Protein AF-A0A3M0ZFE9-F1 (afdb_monomer_lite)

pLDDT: mean 81.31, std 12.8, range [30.8, 96.25]

Sequence (411 aa):
MKIRAFVLGLIGVVAICGLSYLNDRVLRGTYLIGNNLPIAVYGFLVIFLLLLNPLLGKLRLSGKELAVILGMVLVSCCIPGSGLMRTFTDVLILPWQYQRTKPAWKGSTPQVQMGDLSSPEKLAEAIRKNSLLKQFSAQLPPDTRAWLQKESGDTRPDQVIRVLNTLIYERVLLKPEILREEQLSSIQKELAGREAEALTEKEAMILGRKALTLLFPGYVKPRMPSIIELVPDYMLVNMIREHDDVLNRFLWGIEESTSKKKEATSKTSGEAGGTEKKAKNATLGLEIVPWKAWLTPLKFWIPLILMLWFLVLALGLIVHRQWSRHEHLPYPIVNFTSMLLPDDETGKPVVYRQRSFWIACGIIFFIHSFNYLNSWFPQYTVKIPLQFDLSPLAAKIPYLVEGGGRWFLNR

Structure (mmCIF, N/CA/C/O backbone):
data_AF-A0A3M0ZFE9-F1
#
_entry.id   AF-A0A3M0ZFE9-F1
#
loop_
_atom_site.group_PDB
_atom_site.id
_atom_site.type_symbol
_atom_site.label_atom_id
_atom_site.label_alt_id
_atom_site.label_comp_id
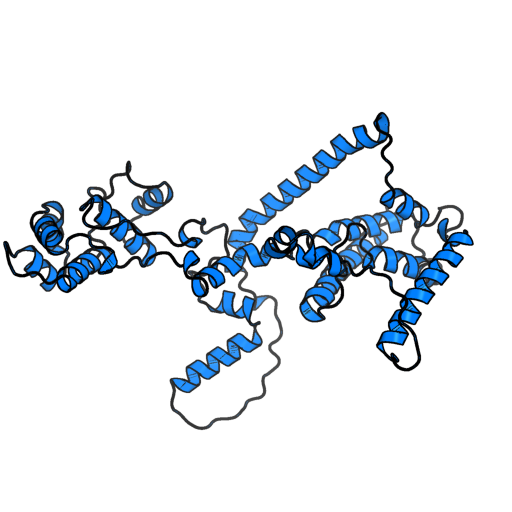_atom_site.label_asym_id
_atom_site.label_entity_id
_atom_site.label_seq_id
_atom_site.pdbx_PDB_ins_code
_atom_site.Cartn_x
_atom_site.Cartn_y
_atom_site.Cartn_z
_atom_site.occupancy
_atom_site.B_iso_or_equiv
_atom_site.auth_seq_id
_atom_site.auth_comp_id
_atom_site.auth_asym_id
_atom_site.auth_atom_id
_atom_site.pdbx_PDB_model_num
ATOM 1 N N . MET A 1 1 ? 19.853 24.332 -21.968 1.00 57.09 1 MET A N 1
ATOM 2 C CA . MET A 1 1 ? 19.072 23.092 -22.204 1.00 57.09 1 MET A CA 1
ATOM 3 C C . MET A 1 1 ? 17.818 23.471 -22.974 1.00 57.09 1 MET A C 1
ATOM 5 O O . MET A 1 1 ? 17.224 24.485 -22.636 1.00 57.09 1 MET A O 1
ATOM 9 N N . LYS A 1 2 ? 17.451 22.758 -24.046 1.00 78.19 2 LYS A N 1
ATOM 10 C CA . LYS A 1 2 ? 16.314 23.175 -24.882 1.00 78.19 2 LYS A CA 1
ATOM 11 C C . LYS A 1 2 ? 14.999 22.714 -24.244 1.00 78.19 2 LYS A C 1
ATOM 13 O O . LYS A 1 2 ? 14.857 21.531 -23.950 1.00 78.19 2 LYS A O 1
ATOM 18 N N . ILE A 1 3 ? 14.037 23.628 -24.095 1.00 89.25 3 ILE A N 1
ATOM 19 C CA . ILE A 1 3 ? 12.681 23.383 -23.555 1.00 89.25 3 ILE A CA 1
ATOM 20 C C . ILE A 1 3 ? 12.021 22.151 -24.199 1.00 89.25 3 ILE A C 1
ATOM 22 O O . ILE A 1 3 ? 11.343 21.384 -23.522 1.00 89.25 3 ILE A O 1
ATOM 26 N N . ARG A 1 4 ? 12.305 21.887 -25.484 1.00 92.25 4 ARG A N 1
ATOM 27 C CA . ARG A 1 4 ? 11.818 20.699 -26.203 1.00 92.25 4 ARG A CA 1
ATOM 28 C C . ARG A 1 4 ? 12.152 19.369 -25.518 1.00 92.25 4 ARG A C 1
ATOM 30 O O . ARG A 1 4 ? 11.296 18.498 -25.472 1.00 92.25 4 ARG A O 1
ATOM 37 N N . ALA A 1 5 ? 13.361 19.209 -24.972 1.00 93.00 5 ALA A N 1
ATOM 38 C CA . ALA A 1 5 ? 13.767 17.960 -24.323 1.00 93.00 5 ALA A CA 1
ATOM 39 C C . ALA A 1 5 ? 12.991 17.739 -23.021 1.00 93.00 5 ALA A C 1
ATOM 41 O O . ALA A 1 5 ? 12.582 16.625 -22.724 1.00 93.00 5 ALA A O 1
ATOM 42 N N . PHE A 1 6 ? 12.726 18.818 -22.285 1.00 94.19 6 PHE A N 1
ATOM 43 C CA . PHE A 1 6 ? 11.910 18.771 -21.079 1.00 94.19 6 PHE A CA 1
ATOM 44 C C . PHE A 1 6 ? 10.450 18.410 -21.391 1.00 94.19 6 PHE A C 1
ATOM 46 O O . PHE A 1 6 ? 9.893 17.518 -20.759 1.00 94.19 6 PHE A O 1
ATOM 53 N N . VAL A 1 7 ? 9.847 19.037 -22.411 1.00 95.31 7 VAL A N 1
ATOM 54 C CA . VAL A 1 7 ? 8.466 18.737 -22.839 1.00 95.31 7 VAL A CA 1
ATOM 55 C C . VAL A 1 7 ? 8.334 17.293 -23.328 1.00 95.31 7 VAL A C 1
ATOM 57 O O . VAL A 1 7 ? 7.429 16.583 -22.899 1.00 95.31 7 VAL A O 1
ATOM 60 N N . LEU A 1 8 ? 9.256 16.827 -24.176 1.00 94.06 8 LEU A N 1
ATOM 61 C CA . LEU A 1 8 ? 9.278 15.432 -24.630 1.00 94.06 8 LEU A CA 1
ATOM 62 C C . LEU A 1 8 ? 9.519 14.457 -23.472 1.00 94.06 8 LEU A C 1
ATOM 64 O O . LEU A 1 8 ? 8.918 13.387 -23.445 1.00 94.06 8 LEU A O 1
ATOM 68 N N . GLY A 1 9 ? 10.343 14.842 -22.496 1.00 94.88 9 GLY A N 1
ATOM 69 C CA . GLY A 1 9 ? 10.531 14.101 -21.253 1.00 94.88 9 GLY A CA 1
ATOM 70 C C . GLY A 1 9 ? 9.230 13.959 -20.466 1.00 94.88 9 GLY A C 1
ATOM 71 O O . GLY A 1 9 ? 8.875 12.846 -20.096 1.00 94.88 9 GLY A O 1
ATOM 72 N N . LEU A 1 10 ? 8.475 15.047 -20.273 1.00 95.75 10 LEU A N 1
ATOM 73 C CA . LEU A 1 10 ? 7.167 15.009 -19.604 1.00 95.75 10 LEU A CA 1
ATOM 74 C C . LEU A 1 10 ? 6.159 14.125 -20.346 1.00 95.75 10 LEU A C 1
ATOM 76 O O . LEU A 1 10 ? 5.466 13.331 -19.713 1.00 95.75 10 LEU A O 1
ATOM 80 N N . ILE A 1 11 ? 6.105 14.216 -21.678 1.00 95.75 11 ILE A N 1
ATOM 81 C CA . ILE A 1 11 ? 5.263 13.332 -22.497 1.00 95.75 11 ILE A CA 1
ATOM 82 C C . ILE A 1 11 ? 5.676 11.872 -22.287 1.00 95.75 11 ILE A C 1
ATOM 84 O O . ILE A 1 11 ? 4.817 11.019 -22.077 1.00 95.75 11 ILE A O 1
ATOM 88 N N . GLY A 1 12 ? 6.982 11.590 -22.280 1.00 94.44 12 GLY A N 1
ATOM 89 C CA . GLY A 1 12 ? 7.525 10.266 -21.989 1.00 94.44 12 GLY A CA 1
ATOM 90 C C . GLY A 1 12 ? 7.119 9.749 -20.608 1.00 94.44 12 GLY A C 1
ATOM 91 O O . GLY A 1 12 ? 6.711 8.598 -20.500 1.00 94.44 12 GLY A O 1
ATOM 92 N N . VAL A 1 13 ? 7.160 10.599 -19.577 1.00 95.06 13 VAL A N 1
ATOM 93 C CA . VAL A 1 13 ? 6.722 10.275 -18.205 1.00 95.06 13 VAL A CA 1
ATOM 94 C C . VAL A 1 13 ? 5.228 9.929 -18.156 1.00 95.06 13 VAL A C 1
ATOM 96 O O . VAL A 1 13 ? 4.835 8.938 -17.543 1.00 95.06 13 VAL A O 1
ATOM 99 N N . VAL A 1 14 ? 4.373 10.711 -18.816 1.00 94.25 14 VAL A N 1
ATOM 100 C CA . VAL A 1 14 ? 2.929 10.418 -18.862 1.00 94.25 14 VAL A CA 1
ATOM 101 C C . VAL A 1 14 ? 2.668 9.119 -19.626 1.00 94.25 14 VAL A C 1
ATOM 103 O O . VAL A 1 14 ? 1.917 8.263 -19.153 1.00 94.25 14 VAL A O 1
ATOM 106 N N . ALA A 1 15 ? 3.321 8.946 -20.778 1.00 93.06 15 ALA A N 1
ATOM 107 C CA . ALA A 1 15 ? 3.178 7.760 -21.610 1.00 93.06 15 ALA A CA 1
ATOM 108 C C . ALA A 1 15 ? 3.626 6.497 -20.871 1.00 93.06 15 ALA A C 1
ATOM 110 O O . ALA A 1 15 ? 2.890 5.516 -20.858 1.00 93.06 15 ALA A O 1
ATOM 111 N N . ILE A 1 16 ? 4.791 6.516 -20.219 1.00 92.06 16 ILE A N 1
ATOM 112 C CA . ILE A 1 16 ? 5.331 5.340 -19.536 1.00 92.06 16 ILE A CA 1
ATOM 113 C C . ILE A 1 16 ? 4.463 4.951 -18.331 1.00 92.06 16 ILE A C 1
ATOM 115 O O . ILE A 1 16 ? 4.140 3.779 -18.174 1.00 92.06 16 ILE A O 1
ATOM 119 N N . CYS A 1 17 ? 3.971 5.920 -17.550 1.00 90.62 17 CYS A N 1
ATOM 120 C CA . CYS A 1 17 ? 3.041 5.654 -16.450 1.00 90.62 17 CYS A CA 1
ATOM 121 C C . CYS A 1 17 ? 1.714 5.054 -16.942 1.00 90.62 17 CYS A C 1
ATOM 123 O O . CYS A 1 17 ? 1.248 4.054 -16.392 1.00 90.62 17 CYS A O 1
ATOM 125 N N . GLY A 1 18 ? 1.119 5.639 -17.986 1.00 90.00 18 GLY A N 1
ATOM 126 C CA . GLY A 1 18 ? -0.154 5.174 -18.542 1.00 90.00 18 GLY A CA 1
ATOM 127 C C . GLY A 1 18 ? -0.046 3.809 -19.223 1.00 90.00 18 GLY A C 1
ATOM 128 O O . GLY A 1 18 ? -0.840 2.912 -18.939 1.00 90.00 18 GLY A O 1
ATOM 129 N N . LEU A 1 19 ? 0.960 3.625 -20.083 1.00 90.50 19 LEU A N 1
ATOM 130 C CA . LEU A 1 19 ? 1.190 2.373 -20.806 1.00 90.50 19 LEU A CA 1
ATOM 131 C C . LEU A 1 19 ? 1.565 1.234 -19.861 1.00 90.50 19 LEU A C 1
ATOM 133 O O . LEU A 1 19 ? 1.082 0.122 -20.054 1.00 90.50 19 LEU A O 1
ATOM 137 N N . SER A 1 20 ? 2.369 1.491 -18.826 1.00 88.75 20 SER A N 1
ATOM 138 C CA . SER A 1 20 ? 2.671 0.473 -17.816 1.00 88.75 20 SER A CA 1
ATOM 139 C C . SER A 1 20 ? 1.443 0.062 -17.031 1.00 88.75 20 SER A C 1
ATOM 141 O O . SER A 1 20 ? 1.212 -1.133 -16.876 1.00 88.75 20 SER A O 1
ATOM 143 N N . TYR A 1 21 ? 0.611 1.010 -16.595 1.00 86.50 21 TYR A N 1
ATOM 144 C CA . TYR A 1 21 ? -0.641 0.656 -15.933 1.00 86.50 21 TYR A CA 1
ATOM 145 C C . TYR A 1 21 ? -1.542 -0.182 -16.852 1.00 86.50 21 TYR A C 1
ATOM 147 O O . TYR A 1 21 ? -2.020 -1.243 -16.448 1.00 86.50 21 TYR A O 1
ATOM 155 N N . LEU A 1 22 ? -1.731 0.258 -18.100 1.00 86.12 22 LEU A N 1
ATOM 156 C CA . LEU A 1 22 ? -2.546 -0.457 -19.079 1.00 86.12 22 LEU A CA 1
ATOM 157 C C . LEU A 1 22 ? -2.006 -1.873 -19.326 1.00 86.12 22 LEU A C 1
ATOM 159 O O . LEU A 1 22 ? -2.755 -2.842 -19.236 1.00 86.12 22 LEU A O 1
ATOM 163 N N . ASN A 1 23 ? -0.710 -2.016 -19.591 1.00 86.88 23 ASN A N 1
ATOM 164 C CA . ASN A 1 23 ? -0.102 -3.312 -19.860 1.00 86.88 23 ASN A CA 1
ATOM 165 C C . ASN A 1 23 ? -0.173 -4.249 -18.649 1.00 86.88 23 ASN A C 1
ATOM 167 O O . ASN A 1 23 ? -0.609 -5.392 -18.773 1.00 86.88 23 ASN A O 1
ATOM 171 N N . ASP A 1 24 ? 0.233 -3.766 -17.478 1.00 84.12 24 ASP A N 1
ATOM 172 C CA . ASP A 1 24 ? 0.453 -4.620 -16.315 1.00 84.12 24 ASP A CA 1
ATOM 173 C C . ASP A 1 24 ? -0.861 -4.945 -15.591 1.00 84.12 24 ASP A C 1
ATOM 175 O O . ASP A 1 24 ? -1.022 -6.043 -15.053 1.00 84.12 24 ASP A O 1
ATOM 179 N N . ARG A 1 25 ? -1.810 -3.997 -15.552 1.00 80.38 25 ARG A N 1
ATOM 180 C CA . ARG A 1 25 ? -3.069 -4.145 -14.800 1.00 80.38 25 ARG A CA 1
ATOM 181 C C . ARG A 1 25 ? -4.257 -4.526 -15.675 1.00 80.38 25 ARG A C 1
ATOM 183 O O . ARG A 1 25 ? -5.091 -5.302 -15.212 1.00 80.38 25 ARG A O 1
ATOM 190 N N . VAL A 1 26 ? -4.330 -4.022 -16.908 1.00 80.56 26 VAL A N 1
ATOM 191 C CA . VAL A 1 26 ? -5.471 -4.279 -17.806 1.00 80.56 26 VAL A CA 1
ATOM 192 C C . VAL A 1 26 ? -5.174 -5.448 -18.740 1.00 80.56 26 VAL A C 1
ATOM 194 O O . VAL A 1 26 ? -5.887 -6.446 -18.707 1.00 80.56 26 VAL A O 1
ATOM 197 N N . LEU A 1 27 ? -4.098 -5.363 -19.526 1.00 80.62 27 LEU A N 1
ATOM 198 C CA . LEU A 1 27 ? -3.734 -6.403 -20.496 1.00 80.62 27 LEU A CA 1
ATOM 199 C C . LEU A 1 27 ? -3.089 -7.631 -19.839 1.00 80.62 27 LEU A C 1
ATOM 201 O O . LEU A 1 27 ? -3.046 -8.694 -20.452 1.00 80.62 27 LEU A O 1
ATOM 205 N N . ARG A 1 28 ? -2.597 -7.490 -18.598 1.00 78.31 28 ARG A N 1
ATOM 206 C CA . ARG A 1 28 ? -1.852 -8.521 -17.851 1.00 78.31 28 ARG A CA 1
ATOM 207 C C . ARG A 1 28 ? -0.686 -9.096 -18.666 1.00 78.31 28 ARG A C 1
ATOM 209 O O . ARG A 1 28 ? -0.399 -10.292 -18.608 1.00 78.31 28 ARG A O 1
ATOM 216 N N . GLY A 1 29 ? -0.037 -8.228 -19.440 1.00 74.19 29 GLY A N 1
ATOM 217 C CA . GLY A 1 29 ? 1.140 -8.561 -20.228 1.00 74.19 29 GLY A CA 1
ATOM 218 C C . GLY A 1 29 ? 2.382 -8.753 -19.358 1.00 74.19 29 GLY A C 1
ATOM 219 O O . GLY A 1 29 ? 2.355 -8.633 -18.132 1.00 74.19 29 GLY A O 1
ATOM 220 N N . THR A 1 30 ? 3.515 -9.030 -20.001 1.00 77.75 30 THR A N 1
ATOM 221 C CA . THR A 1 30 ? 4.811 -9.008 -19.313 1.00 77.75 30 THR A CA 1
ATOM 222 C C . THR A 1 30 ? 5.088 -7.603 -18.786 1.00 77.75 30 THR A C 1
ATOM 224 O O . THR A 1 30 ? 4.930 -6.644 -19.536 1.00 77.75 30 THR A O 1
ATOM 227 N N . TYR A 1 31 ? 5.525 -7.489 -17.526 1.00 79.06 31 TYR A N 1
ATOM 228 C CA . TYR A 1 31 ? 5.830 -6.204 -16.890 1.00 79.06 31 TYR A CA 1
ATOM 229 C C . TYR A 1 31 ? 6.740 -5.341 -17.772 1.00 79.06 31 TYR A C 1
ATOM 231 O O . TYR A 1 31 ? 7.901 -5.693 -17.997 1.00 79.06 31 TYR A O 1
ATOM 239 N N . LEU A 1 32 ? 6.227 -4.195 -18.237 1.00 80.69 32 LEU A N 1
ATOM 240 C CA . LEU A 1 32 ? 7.021 -3.248 -19.040 1.00 80.69 32 LEU A CA 1
ATOM 241 C C . LEU A 1 32 ? 8.163 -2.651 -18.214 1.00 80.69 32 LEU A C 1
ATOM 243 O O . LEU A 1 32 ? 9.253 -2.373 -18.723 1.00 80.69 32 LEU A O 1
ATOM 247 N N . ILE A 1 33 ? 7.889 -2.466 -16.923 1.00 81.06 33 ILE A N 1
ATOM 248 C CA . ILE A 1 33 ? 8.796 -1.895 -15.941 1.00 81.06 33 ILE A CA 1
ATOM 249 C C . ILE A 1 33 ? 8.752 -2.782 -14.702 1.00 81.06 33 ILE A C 1
ATOM 251 O O . ILE A 1 33 ? 7.741 -2.879 -14.012 1.00 81.06 33 ILE A O 1
ATOM 255 N N . GLY A 1 34 ? 9.864 -3.450 -14.419 1.00 68.50 34 GLY A N 1
ATOM 256 C CA . GLY A 1 34 ? 9.952 -4.373 -13.284 1.00 68.50 34 GLY A CA 1
ATOM 257 C C . GLY A 1 34 ? 11.344 -4.934 -13.011 1.00 68.50 34 GLY A C 1
ATOM 258 O O . GLY A 1 34 ? 11.511 -5.669 -12.044 1.00 68.50 34 GLY A O 1
ATOM 259 N N . ASN A 1 35 ? 12.331 -4.562 -13.831 1.00 74.00 35 ASN A N 1
ATOM 260 C CA . ASN A 1 35 ? 13.715 -5.013 -13.746 1.00 74.00 35 ASN A CA 1
ATOM 261 C C . ASN A 1 35 ? 14.642 -3.798 -13.579 1.00 74.00 35 ASN A C 1
ATOM 263 O O . ASN A 1 35 ? 14.256 -2.674 -13.897 1.00 74.00 35 ASN A O 1
ATOM 267 N N . ASN A 1 36 ? 15.887 -4.034 -13.153 1.00 75.38 36 ASN A N 1
ATOM 268 C CA . ASN A 1 36 ? 16.894 -2.980 -12.943 1.00 75.38 36 ASN A CA 1
ATOM 269 C C . ASN A 1 36 ? 17.247 -2.195 -14.220 1.00 75.38 36 ASN A C 1
ATOM 271 O O . ASN A 1 36 ? 17.705 -1.060 -14.141 1.00 75.38 36 ASN A O 1
ATOM 275 N N . LEU A 1 37 ? 17.022 -2.795 -15.393 1.00 83.19 37 LEU A N 1
ATOM 276 C CA . LEU A 1 37 ? 17.121 -2.144 -16.694 1.00 83.19 37 LEU A CA 1
ATOM 277 C C . LEU A 1 37 ? 15.738 -2.211 -17.358 1.00 83.19 37 LEU A C 1
ATOM 279 O O . LEU A 1 37 ? 15.366 -3.280 -17.850 1.00 83.19 37 LEU A O 1
ATOM 283 N N . PRO A 1 38 ? 14.936 -1.126 -17.328 1.00 85.06 38 PRO A N 1
ATOM 284 C CA . PRO A 1 38 ? 13.590 -1.127 -17.892 1.00 85.06 38 PRO A CA 1
ATOM 285 C C . PRO A 1 38 ? 13.624 -1.416 -19.396 1.00 85.06 38 PRO A C 1
ATOM 287 O O . PRO A 1 38 ? 13.971 -0.556 -20.208 1.00 85.06 38 PRO A O 1
ATOM 290 N N . ILE A 1 39 ? 13.268 -2.647 -19.768 1.00 82.62 39 ILE A N 1
ATOM 291 C CA . ILE A 1 39 ? 13.389 -3.154 -21.141 1.00 82.62 39 ILE A CA 1
ATOM 292 C C . ILE A 1 39 ? 12.538 -2.317 -22.095 1.00 82.62 39 ILE A C 1
ATOM 294 O O . ILE A 1 39 ? 12.993 -2.007 -23.190 1.00 82.62 39 ILE A O 1
ATOM 298 N N . ALA A 1 40 ? 11.346 -1.887 -21.668 1.00 86.25 40 ALA A N 1
ATOM 299 C CA . ALA A 1 40 ? 10.493 -1.028 -22.480 1.00 86.25 40 ALA A CA 1
ATOM 300 C C . ALA A 1 40 ? 11.177 0.304 -22.828 1.00 86.25 40 ALA A C 1
ATOM 302 O O . ALA A 1 40 ? 11.113 0.741 -23.971 1.00 86.25 40 ALA A O 1
ATOM 303 N N . VAL A 1 41 ? 11.887 0.920 -21.877 1.00 90.56 41 VAL A N 1
ATOM 304 C CA . VAL A 1 41 ? 12.553 2.216 -22.079 1.00 90.56 41 VAL A CA 1
ATOM 305 C C . VAL A 1 41 ? 13.779 2.064 -22.973 1.00 90.56 41 VAL A C 1
ATOM 307 O O . VAL A 1 41 ? 13.904 2.767 -23.973 1.00 90.56 41 VAL A O 1
ATOM 310 N N . TYR A 1 42 ? 14.673 1.127 -22.648 1.00 89.62 42 TYR A N 1
ATOM 311 C CA . TYR A 1 42 ? 15.907 0.922 -23.412 1.00 89.62 42 TYR A CA 1
ATOM 312 C C . TYR A 1 42 ? 15.651 0.289 -24.784 1.00 89.62 42 TYR A C 1
ATOM 314 O O . TYR A 1 42 ? 16.255 0.702 -25.772 1.00 89.62 42 TYR A O 1
ATOM 322 N N . GLY A 1 43 ? 14.730 -0.671 -24.871 1.00 88.44 43 GLY A N 1
ATOM 323 C CA . GLY A 1 43 ? 14.303 -1.272 -26.133 1.00 88.44 43 GLY A CA 1
ATOM 324 C C . GLY A 1 43 ? 13.640 -0.247 -27.050 1.00 88.44 43 GLY A C 1
ATOM 325 O O . GLY A 1 43 ? 14.003 -0.152 -28.223 1.00 88.44 43 GLY A O 1
ATOM 326 N N . PHE A 1 44 ? 12.747 0.593 -26.509 1.00 90.00 44 PHE A N 1
ATOM 327 C CA . PHE A 1 44 ? 12.180 1.705 -27.270 1.00 90.00 44 PHE A CA 1
ATOM 328 C C . PHE A 1 44 ? 13.254 2.703 -27.699 1.00 90.00 44 PHE A C 1
ATOM 330 O O . PHE A 1 44 ? 13.248 3.112 -28.853 1.00 90.00 44 PHE A O 1
ATOM 337 N N . LEU A 1 45 ? 14.202 3.061 -26.825 1.00 91.19 45 LEU A N 1
ATOM 338 C CA . LEU A 1 45 ? 15.304 3.960 -27.175 1.00 91.19 45 LEU A CA 1
ATOM 339 C C . LEU A 1 45 ? 16.120 3.415 -28.355 1.00 91.19 45 LEU A C 1
ATOM 341 O O . LEU A 1 45 ? 16.441 4.173 -29.267 1.00 91.19 45 LEU A O 1
ATOM 345 N N . VAL A 1 46 ? 16.411 2.110 -28.369 1.00 89.12 46 VAL A N 1
ATOM 346 C CA . VAL A 1 46 ? 17.129 1.464 -29.476 1.00 89.12 46 VAL A CA 1
ATOM 347 C C . VAL A 1 46 ? 16.346 1.582 -30.786 1.00 89.12 46 VAL A C 1
ATOM 349 O O . VAL A 1 46 ? 16.872 2.050 -31.795 1.00 89.12 46 VAL A O 1
ATOM 352 N N . ILE A 1 47 ? 15.066 1.212 -30.775 1.00 88.75 47 ILE A N 1
ATOM 353 C CA . ILE A 1 47 ? 14.210 1.279 -31.969 1.00 88.75 47 ILE A CA 1
ATOM 354 C C . ILE A 1 47 ? 14.033 2.734 -32.428 1.00 88.75 47 ILE A C 1
ATOM 356 O O . ILE A 1 47 ? 14.128 3.032 -33.619 1.00 88.75 47 ILE A O 1
ATOM 360 N N . PHE A 1 48 ? 13.834 3.656 -31.486 1.00 90.69 48 PHE A N 1
ATOM 361 C CA . PHE A 1 48 ? 13.707 5.084 -31.744 1.00 90.69 48 PHE A CA 1
ATOM 362 C C . PHE A 1 48 ? 14.965 5.633 -32.415 1.00 90.69 48 PHE A C 1
ATOM 364 O O . PHE A 1 48 ? 14.863 6.331 -33.418 1.00 90.69 48 PHE A O 1
ATOM 371 N N . LEU A 1 49 ? 16.153 5.304 -31.912 1.00 89.75 49 LEU A N 1
ATOM 372 C CA . LEU A 1 49 ? 17.413 5.781 -32.477 1.00 89.75 49 LEU A CA 1
ATOM 373 C C . LEU A 1 49 ? 17.728 5.186 -33.851 1.00 89.75 49 LEU A C 1
ATOM 375 O O . LEU A 1 49 ? 18.349 5.867 -34.667 1.00 89.75 49 LEU A O 1
ATOM 379 N N . LEU A 1 50 ? 17.307 3.947 -34.112 1.00 86.12 50 LEU A N 1
ATOM 380 C CA . LEU A 1 50 ? 17.497 3.288 -35.405 1.00 86.12 50 LEU A CA 1
ATOM 381 C C . LEU A 1 50 ? 16.535 3.789 -36.476 1.00 86.12 50 LEU A C 1
ATOM 383 O O . LEU A 1 50 ? 16.952 4.024 -37.608 1.00 86.12 50 LEU A O 1
ATOM 387 N N . LEU A 1 51 ? 15.257 3.923 -36.126 1.00 88.12 51 LEU A N 1
ATOM 388 C CA . LEU A 1 51 ? 14.192 4.151 -37.097 1.00 88.12 51 LEU A CA 1
ATOM 389 C C . LEU A 1 51 ? 13.697 5.593 -37.056 1.00 88.12 51 LEU A C 1
ATOM 391 O O . LEU A 1 51 ? 13.648 6.255 -38.083 1.00 88.12 51 LEU A O 1
ATOM 395 N N . LEU A 1 52 ? 13.359 6.112 -35.877 1.00 89.38 52 LEU A N 1
ATOM 396 C CA . LEU A 1 52 ? 12.611 7.366 -35.750 1.00 89.38 52 LEU A CA 1
ATOM 397 C C . LEU A 1 52 ? 13.515 8.604 -35.749 1.00 89.38 52 LEU A C 1
ATOM 399 O O . LEU A 1 52 ? 13.260 9.551 -36.489 1.00 89.38 52 LEU A O 1
ATOM 403 N N . ASN A 1 53 ? 14.601 8.604 -34.974 1.00 89.75 53 ASN A N 1
ATOM 404 C CA . ASN A 1 53 ? 15.499 9.753 -34.865 1.00 89.75 53 ASN A CA 1
ATOM 405 C C . ASN A 1 53 ? 16.113 10.147 -36.225 1.00 89.75 53 ASN A C 1
ATOM 407 O O . ASN A 1 53 ? 16.099 11.333 -36.557 1.00 89.75 53 ASN A O 1
ATOM 411 N N . PRO A 1 54 ? 16.576 9.213 -37.083 1.00 85.50 54 PRO A N 1
ATOM 412 C CA . PRO A 1 54 ? 17.072 9.566 -38.410 1.00 85.50 54 PRO A CA 1
ATOM 413 C C . PRO A 1 54 ? 16.001 10.213 -39.298 1.00 85.50 54 PRO A C 1
ATOM 415 O O . PRO A 1 54 ? 16.329 11.163 -40.017 1.00 85.50 54 PRO A O 1
ATOM 418 N N . LEU A 1 55 ? 14.744 9.763 -39.208 1.00 87.88 55 LEU A N 1
ATOM 419 C CA . LEU A 1 55 ? 13.613 10.281 -39.989 1.00 87.88 55 LEU A CA 1
ATOM 420 C C . LEU A 1 55 ? 13.188 11.697 -39.573 1.00 87.88 55 LEU A C 1
ATOM 422 O O . LEU A 1 55 ? 12.642 12.433 -40.390 1.00 87.88 55 LEU A O 1
ATOM 426 N N . LEU A 1 56 ? 13.499 12.127 -38.346 1.00 85.94 56 LEU A N 1
ATOM 427 C CA . LEU A 1 56 ? 13.157 13.468 -37.848 1.00 85.94 56 LEU A CA 1
ATOM 428 C C . LEU A 1 56 ? 13.937 14.612 -38.526 1.00 85.94 56 LEU A C 1
ATOM 430 O O . LEU A 1 56 ? 13.609 15.782 -38.317 1.00 85.94 56 LEU A O 1
ATOM 434 N N . GLY A 1 57 ? 14.968 14.319 -39.327 1.00 83.88 57 GLY A N 1
ATOM 435 C CA . GLY A 1 57 ? 15.714 15.328 -40.089 1.00 83.88 57 GLY A CA 1
ATOM 436 C C . GLY A 1 57 ? 16.223 16.486 -39.216 1.00 83.88 57 GLY A C 1
ATOM 437 O O . GLY A 1 57 ? 17.059 16.291 -38.337 1.00 83.88 57 GLY A O 1
ATOM 438 N N . LYS A 1 58 ? 15.704 17.705 -39.431 1.00 81.62 58 LYS A N 1
ATOM 439 C CA . LYS A 1 58 ? 16.078 18.915 -38.663 1.00 81.62 58 LYS A CA 1
ATOM 440 C C . LYS A 1 58 ? 15.614 18.890 -37.195 1.00 81.62 58 LYS A C 1
ATOM 442 O O . LYS A 1 58 ? 16.141 19.642 -36.376 1.00 81.62 58 LYS A O 1
ATOM 447 N N . LEU A 1 59 ? 14.650 18.035 -36.850 1.00 86.25 59 LEU A N 1
ATOM 448 C CA . LEU A 1 59 ? 14.129 17.856 -35.489 1.00 86.25 59 LEU A CA 1
ATOM 449 C C . LEU A 1 59 ? 14.844 16.744 -34.708 1.00 86.25 59 LEU A C 1
ATOM 451 O O . LEU A 1 59 ? 14.414 16.411 -33.605 1.00 86.25 59 LEU A O 1
ATOM 455 N N . ARG A 1 60 ? 15.937 16.191 -35.253 1.00 87.81 60 ARG A N 1
ATOM 456 C CA . ARG A 1 60 ? 16.776 15.191 -34.582 1.00 87.81 60 ARG A CA 1
ATOM 457 C C . ARG A 1 60 ? 17.124 15.605 -33.155 1.00 87.81 60 ARG A C 1
ATOM 459 O O . ARG A 1 60 ? 17.531 16.746 -32.894 1.00 87.81 60 ARG A O 1
ATOM 466 N N . LEU A 1 61 ? 16.978 14.643 -32.251 1.00 88.94 61 LEU A N 1
ATOM 467 C CA . LEU A 1 61 ? 17.353 14.796 -30.856 1.00 88.94 61 LEU A CA 1
ATOM 468 C C . LEU A 1 61 ? 18.840 14.491 -30.702 1.00 88.94 61 LEU A C 1
ATOM 470 O O . LEU A 1 61 ? 19.327 13.468 -31.196 1.00 88.94 61 LEU A O 1
ATOM 474 N N . SER A 1 62 ? 19.552 15.389 -30.023 1.00 89.31 62 SER A N 1
ATOM 475 C CA . SER A 1 62 ? 20.962 15.171 -29.694 1.00 89.31 62 SER A CA 1
ATOM 476 C C . SER A 1 62 ? 21.118 14.212 -28.513 1.00 89.31 62 SER A C 1
ATOM 478 O O . SER A 1 62 ? 20.182 14.018 -27.730 1.00 89.31 62 SER A O 1
ATOM 480 N N . GLY A 1 63 ? 22.322 13.660 -28.326 1.00 89.06 63 GLY A N 1
ATOM 481 C CA . GLY A 1 63 ? 22.630 12.813 -27.169 1.00 89.06 63 GLY A CA 1
ATOM 482 C C . GLY A 1 63 ? 22.331 13.497 -25.833 1.00 89.06 63 GLY A C 1
ATOM 483 O O . GLY A 1 63 ? 21.746 12.885 -24.946 1.00 89.06 63 GLY A O 1
ATOM 484 N N . LYS A 1 64 ? 22.609 14.802 -25.718 1.00 89.56 64 LYS A N 1
ATOM 485 C CA . LYS A 1 64 ? 22.301 15.598 -24.514 1.00 89.56 64 LYS A CA 1
ATOM 486 C C . LYS A 1 64 ? 20.798 15.707 -24.248 1.00 89.56 64 LYS A C 1
ATOM 488 O O . LYS A 1 64 ? 20.375 15.685 -23.098 1.00 89.56 64 LYS A O 1
ATOM 493 N N . GLU A 1 65 ? 19.984 15.835 -25.291 1.00 91.75 65 GLU A N 1
ATOM 494 C CA . GLU A 1 65 ? 18.525 15.931 -25.147 1.00 91.75 65 GLU A CA 1
ATOM 495 C C . GLU A 1 65 ? 17.910 14.590 -24.785 1.00 91.75 65 GLU A C 1
ATOM 497 O O . GLU A 1 65 ? 17.062 14.520 -23.898 1.00 91.75 65 GLU A O 1
ATOM 502 N N . LEU A 1 66 ? 18.393 13.526 -25.422 1.00 92.88 66 LEU A N 1
ATOM 503 C CA . LEU A 1 66 ? 18.004 12.161 -25.105 1.00 92.88 66 LEU A CA 1
ATOM 504 C C . LEU A 1 66 ? 18.416 11.768 -23.689 1.00 92.88 66 LEU A C 1
ATOM 506 O O . LEU A 1 66 ? 17.627 11.123 -23.014 1.00 92.88 66 LEU A O 1
ATOM 510 N N . ALA A 1 67 ? 19.582 12.201 -23.205 1.00 91.75 67 ALA A N 1
ATOM 511 C CA . ALA A 1 67 ? 20.002 11.968 -21.824 1.00 91.75 67 ALA A CA 1
ATOM 512 C C . ALA A 1 67 ? 19.030 12.597 -20.812 1.00 91.75 67 ALA A C 1
ATOM 514 O O . ALA A 1 67 ? 18.691 11.967 -19.813 1.00 91.75 67 ALA A O 1
ATOM 515 N N . VAL A 1 68 ? 18.538 13.812 -21.087 1.00 93.12 68 VAL A N 1
ATOM 516 C CA . VAL A 1 68 ? 17.541 14.486 -20.237 1.00 93.12 68 VAL A CA 1
ATOM 517 C C . VAL A 1 68 ? 16.205 13.746 -20.271 1.00 93.12 68 VAL A C 1
ATOM 519 O O . VAL A 1 68 ? 15.659 13.434 -19.215 1.00 93.12 68 VAL A O 1
ATOM 522 N N . ILE A 1 69 ? 15.703 13.429 -21.470 1.00 94.56 69 ILE A N 1
ATOM 523 C CA . ILE A 1 69 ? 14.445 12.686 -21.653 1.00 94.56 69 ILE A CA 1
ATOM 524 C C . ILE A 1 69 ? 14.526 11.335 -20.935 1.00 94.56 69 ILE A C 1
ATOM 526 O O . ILE A 1 69 ? 13.643 10.990 -20.152 1.00 94.56 69 ILE A O 1
ATOM 530 N N . LEU A 1 70 ? 15.610 10.593 -21.166 1.00 93.00 70 LEU A N 1
ATOM 531 C CA . LEU A 1 70 ? 15.846 9.287 -20.570 1.00 93.00 70 LEU A CA 1
ATOM 532 C C . LEU A 1 70 ? 15.946 9.384 -19.047 1.00 93.00 70 LEU A C 1
ATOM 534 O O . LEU A 1 70 ? 15.315 8.589 -18.362 1.00 93.00 70 LEU A O 1
ATOM 538 N N . GLY A 1 71 ? 16.667 10.371 -18.510 1.00 91.88 71 GLY A N 1
ATOM 539 C CA . GLY A 1 71 ? 16.753 10.600 -17.067 1.00 91.88 71 GLY A CA 1
ATOM 540 C C . GLY A 1 71 ? 15.378 10.820 -16.430 1.00 91.88 71 GLY A C 1
ATOM 541 O O . GLY A 1 71 ? 15.057 10.180 -15.431 1.00 91.88 71 GLY A O 1
ATOM 542 N N . MET A 1 72 ? 14.531 11.653 -17.044 1.00 94.19 72 MET A N 1
ATOM 543 C CA . MET A 1 72 ? 13.161 11.893 -16.567 1.00 94.19 72 MET A CA 1
ATOM 544 C C . MET A 1 72 ? 12.308 10.616 -16.598 1.00 94.19 72 MET A C 1
ATOM 546 O O . MET A 1 72 ? 11.646 10.284 -15.612 1.00 94.19 72 MET A O 1
ATOM 550 N N . VAL A 1 73 ? 12.353 9.870 -17.705 1.00 93.25 73 VAL A N 1
ATOM 551 C CA . VAL A 1 73 ? 11.585 8.626 -17.870 1.00 93.25 73 VAL A CA 1
ATOM 552 C C . VAL A 1 73 ? 12.061 7.544 -16.897 1.00 93.25 73 VAL A C 1
ATOM 554 O O . VAL A 1 73 ? 11.232 6.901 -16.252 1.00 93.25 73 VAL A O 1
ATOM 557 N N . LEU A 1 74 ? 13.372 7.366 -16.725 1.00 90.56 74 LEU A N 1
ATOM 558 C CA . LEU A 1 74 ? 13.935 6.378 -15.801 1.00 90.56 74 LEU A CA 1
ATOM 559 C C . LEU A 1 74 ? 13.547 6.665 -14.350 1.00 90.56 74 LEU A C 1
ATOM 561 O O . LEU A 1 74 ? 13.176 5.736 -13.637 1.00 90.56 74 LEU A O 1
ATOM 565 N N . VAL A 1 75 ? 13.553 7.933 -13.925 1.00 88.56 75 VAL A N 1
ATOM 566 C CA . VAL A 1 75 ? 13.055 8.305 -12.590 1.00 88.56 75 VAL A CA 1
ATOM 567 C C . VAL A 1 75 ? 11.573 7.953 -12.453 1.00 88.56 75 VAL A C 1
ATOM 569 O O . VAL A 1 75 ? 11.176 7.380 -11.445 1.00 88.56 75 VAL A O 1
ATOM 572 N N . 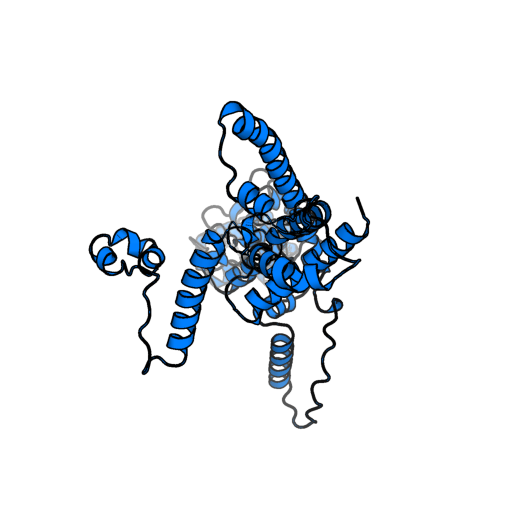SER A 1 76 ? 10.750 8.203 -13.476 1.00 89.62 76 SER A N 1
ATOM 573 C CA . SER A 1 76 ? 9.316 7.879 -13.410 1.00 89.62 76 SER A CA 1
ATOM 574 C C . SER A 1 76 ? 8.997 6.380 -13.391 1.00 89.62 76 SER A C 1
ATOM 576 O O . SER A 1 76 ? 7.927 5.998 -12.925 1.00 89.62 76 SER A O 1
ATOM 578 N N . CYS A 1 77 ? 9.920 5.513 -13.824 1.00 88.06 77 CYS A N 1
ATOM 579 C CA . CYS A 1 77 ? 9.721 4.061 -13.851 1.00 88.06 77 CYS A CA 1
ATOM 580 C C . CYS A 1 77 ? 9.445 3.458 -12.460 1.00 88.06 77 CYS A C 1
ATOM 582 O O . CYS A 1 77 ? 8.790 2.420 -12.359 1.00 88.06 77 CYS A O 1
ATOM 584 N N . CYS A 1 78 ? 9.895 4.094 -11.373 1.00 83.62 78 CYS A N 1
ATOM 585 C CA . CYS A 1 78 ? 9.599 3.607 -10.024 1.00 83.62 78 CYS A CA 1
ATOM 586 C C . CYS A 1 78 ? 8.123 3.794 -9.629 1.00 83.62 78 CYS A C 1
ATOM 588 O O . CYS A 1 78 ? 7.640 3.084 -8.750 1.00 83.62 78 CYS A O 1
ATOM 590 N N . ILE A 1 79 ? 7.394 4.702 -10.287 1.00 87.06 79 ILE A N 1
ATOM 591 C CA . ILE A 1 79 ? 6.039 5.100 -9.897 1.00 87.06 79 ILE A CA 1
ATOM 592 C C . ILE A 1 79 ? 4.992 4.030 -10.257 1.00 87.06 79 ILE A C 1
ATOM 594 O O . ILE A 1 79 ? 4.348 3.526 -9.336 1.00 87.06 79 ILE A O 1
ATOM 598 N N . PRO A 1 80 ? 4.789 3.643 -11.536 1.00 84.75 80 PRO A N 1
ATOM 599 C CA . PRO A 1 80 ? 3.679 2.763 -11.918 1.00 84.75 80 PRO A CA 1
ATOM 600 C C . PRO A 1 80 ? 3.889 1.298 -11.501 1.00 84.75 80 PRO A C 1
ATOM 602 O O . PRO A 1 80 ? 2.924 0.542 -11.397 1.00 84.75 80 PRO A O 1
ATOM 605 N N . GLY A 1 81 ? 5.142 0.892 -11.274 1.00 78.31 81 GLY A N 1
ATOM 606 C CA . GLY A 1 81 ? 5.527 -0.495 -11.028 1.00 78.31 81 GLY A CA 1
ATOM 607 C C . GLY A 1 81 ? 5.850 -0.804 -9.565 1.00 78.31 81 GLY A C 1
ATOM 608 O O . GLY A 1 81 ? 5.264 -0.259 -8.627 1.00 78.31 81 GLY A O 1
ATOM 609 N N . SER A 1 82 ? 6.815 -1.709 -9.373 1.00 71.62 82 SER A N 1
ATOM 610 C CA . SER A 1 82 ? 7.227 -2.237 -8.061 1.00 71.62 82 SER A CA 1
ATOM 611 C C . SER A 1 82 ? 7.739 -1.190 -7.065 1.00 71.62 82 SER A C 1
ATOM 613 O O . SER A 1 82 ? 7.863 -1.513 -5.890 1.00 71.62 82 SER A O 1
ATOM 615 N N . GLY A 1 83 ? 8.056 0.031 -7.507 1.00 70.56 83 GLY A N 1
ATOM 616 C CA . GLY A 1 83 ? 8.581 1.077 -6.629 1.00 70.56 83 GLY A CA 1
ATOM 617 C C . GLY A 1 83 ? 7.516 1.826 -5.828 1.00 70.56 83 GLY A C 1
ATOM 618 O O . GLY A 1 83 ? 7.855 2.393 -4.792 1.00 70.56 83 GLY A O 1
ATOM 619 N N . LEU A 1 84 ? 6.248 1.828 -6.265 1.00 83.88 84 LEU A N 1
ATOM 620 C CA . LEU A 1 84 ? 5.179 2.514 -5.536 1.00 83.88 84 LEU A CA 1
ATOM 621 C C . LEU A 1 84 ? 3.788 1.921 -5.802 1.00 83.88 84 LEU A C 1
ATOM 623 O O . LEU A 1 84 ? 3.224 1.257 -4.933 1.00 83.88 84 LEU A O 1
ATOM 627 N N . MET A 1 85 ? 3.222 2.122 -6.996 1.00 84.31 85 MET A N 1
ATOM 628 C CA . MET A 1 85 ? 1.812 1.798 -7.279 1.00 84.31 85 MET A CA 1
ATOM 629 C C . MET A 1 85 ? 1.500 0.297 -7.277 1.00 84.31 85 MET A C 1
ATOM 631 O O . MET A 1 85 ? 0.332 -0.091 -7.243 1.00 84.31 85 MET A O 1
ATOM 635 N N . ARG A 1 86 ? 2.513 -0.579 -7.294 1.00 80.62 86 ARG A N 1
ATOM 636 C CA . ARG A 1 86 ? 2.280 -2.023 -7.181 1.00 80.62 86 ARG A CA 1
ATOM 637 C C . ARG A 1 86 ? 1.708 -2.434 -5.828 1.00 80.62 86 ARG A C 1
ATOM 639 O O . ARG A 1 86 ? 0.907 -3.360 -5.794 1.00 80.62 86 ARG A O 1
ATOM 646 N N . THR A 1 87 ? 2.151 -1.785 -4.755 1.00 85.44 87 THR A N 1
ATOM 647 C CA . THR A 1 87 ? 1.864 -2.183 -3.369 1.00 85.44 87 THR A CA 1
ATOM 648 C C . THR A 1 87 ? 1.177 -1.083 -2.576 1.00 85.44 87 THR A C 1
ATOM 650 O O . THR A 1 87 ? 0.384 -1.380 -1.690 1.00 85.44 87 THR A O 1
ATOM 653 N N . PHE A 1 88 ? 1.454 0.183 -2.886 1.00 89.56 88 PHE A N 1
ATOM 654 C CA . PHE A 1 88 ? 1.046 1.306 -2.054 1.00 89.56 88 PHE A CA 1
ATOM 655 C C . PHE A 1 88 ? -0.472 1.394 -1.874 1.00 89.56 88 PHE A C 1
ATOM 657 O O . PHE A 1 88 ? -0.952 1.430 -0.748 1.00 89.56 88 PHE A O 1
ATOM 664 N N . THR A 1 89 ? -1.241 1.351 -2.963 1.00 87.75 89 THR A N 1
ATOM 665 C CA . THR A 1 89 ? -2.711 1.391 -2.899 1.00 87.75 89 THR A CA 1
ATOM 666 C C . THR A 1 89 ? -3.282 0.206 -2.131 1.00 87.75 89 THR A C 1
ATOM 668 O O . THR A 1 89 ? -4.215 0.370 -1.349 1.00 87.75 89 THR A O 1
ATOM 671 N N . ASP A 1 90 ? -2.685 -0.971 -2.314 1.00 88.69 90 ASP A N 1
ATOM 672 C CA . ASP A 1 90 ? -3.142 -2.226 -1.723 1.00 88.69 90 ASP A CA 1
ATOM 673 C C . ASP A 1 90 ? -2.941 -2.211 -0.204 1.00 88.69 90 ASP A C 1
ATOM 675 O O . ASP A 1 90 ? -3.834 -2.596 0.549 1.00 88.69 90 ASP A O 1
ATOM 679 N N . VAL A 1 91 ? -1.803 -1.686 0.257 1.00 89.62 91 VAL A N 1
ATOM 680 C CA . VAL A 1 91 ? -1.494 -1.512 1.684 1.00 89.62 91 VAL A CA 1
ATOM 681 C C . VAL A 1 91 ? -2.503 -0.589 2.373 1.00 89.62 91 VAL A C 1
ATOM 683 O O . VAL A 1 91 ? -2.861 -0.839 3.522 1.00 89.62 91 VAL A O 1
ATOM 686 N N . LEU A 1 92 ? -3.002 0.439 1.681 1.00 90.31 92 LEU A N 1
ATOM 687 C CA . LEU A 1 92 ? -3.929 1.411 2.267 1.00 90.31 92 LEU A CA 1
ATOM 688 C C . LEU A 1 92 ? -5.374 0.902 2.386 1.00 90.31 92 LEU A C 1
ATOM 690 O O . LEU A 1 92 ? -6.117 1.408 3.230 1.00 90.31 92 LEU A O 1
ATOM 694 N N . ILE A 1 93 ? -5.789 -0.056 1.547 1.00 88.50 93 ILE A N 1
ATOM 695 C CA . ILE A 1 93 ? -7.204 -0.452 1.429 1.00 88.50 93 ILE A CA 1
ATOM 696 C C . ILE A 1 93 ? -7.484 -1.938 1.697 1.00 88.50 93 ILE A C 1
ATOM 698 O O . ILE A 1 93 ? -8.507 -2.258 2.305 1.00 88.50 93 ILE A O 1
ATOM 702 N N . LEU A 1 94 ? -6.585 -2.861 1.330 1.00 90.38 94 LEU A N 1
ATOM 703 C CA . LEU A 1 94 ? -6.798 -4.301 1.533 1.00 90.38 94 LEU A CA 1
ATOM 704 C C . LEU A 1 94 ? -6.889 -4.752 2.999 1.00 90.38 94 LEU A C 1
ATOM 706 O O . LEU A 1 94 ? -7.577 -5.752 3.231 1.00 90.38 94 LEU A O 1
ATOM 710 N N . PRO A 1 95 ? -6.301 -4.067 4.007 1.00 90.81 95 PRO A N 1
ATOM 711 C CA . PRO A 1 95 ? -6.557 -4.398 5.409 1.00 90.81 95 PRO A CA 1
ATOM 712 C C . PRO A 1 95 ? -8.051 -4.528 5.735 1.00 90.81 95 PRO A C 1
ATOM 714 O O . PRO A 1 95 ? -8.445 -5.475 6.418 1.00 90.81 95 PRO A O 1
ATOM 717 N N . TRP A 1 96 ? -8.900 -3.670 5.156 1.00 87.19 96 TRP A N 1
ATOM 718 C CA . TRP A 1 96 ? -10.356 -3.732 5.315 1.00 87.19 96 TRP A CA 1
ATOM 719 C C . TRP A 1 96 ? -10.977 -5.003 4.733 1.00 87.19 96 TRP A C 1
ATOM 721 O O . TRP A 1 96 ? -11.873 -5.594 5.341 1.00 87.19 96 TRP A O 1
ATOM 731 N N . GLN A 1 97 ? -10.489 -5.476 3.585 1.00 87.88 97 GLN A N 1
ATOM 732 C CA . GLN A 1 97 ? -10.918 -6.758 3.025 1.00 87.88 97 GLN A CA 1
ATOM 733 C C . GLN A 1 97 ? -10.447 -7.927 3.894 1.00 87.88 97 GLN A C 1
ATOM 735 O O . GLN A 1 97 ? -11.208 -8.872 4.127 1.00 87.88 97 GLN A O 1
ATOM 740 N N . TYR A 1 98 ? -9.213 -7.878 4.397 1.00 89.69 98 TYR A N 1
ATOM 741 C CA . TYR A 1 98 ? -8.688 -8.922 5.273 1.00 89.69 98 TYR A CA 1
ATOM 742 C C . TYR A 1 98 ? -9.462 -9.007 6.581 1.00 89.69 98 TYR A C 1
ATOM 744 O O . TYR A 1 98 ? -9.782 -10.117 6.996 1.00 89.69 98 TYR A O 1
ATOM 752 N N . GLN A 1 99 ? -9.889 -7.885 7.160 1.00 86.81 99 GLN A N 1
ATOM 753 C CA . GLN A 1 99 ? -10.807 -7.920 8.298 1.00 86.81 99 GLN A CA 1
ATOM 754 C C . GLN A 1 99 ? -12.132 -8.615 7.950 1.00 86.81 99 GLN A C 1
ATOM 756 O O . GLN A 1 99 ? -12.663 -9.347 8.772 1.00 86.81 99 GLN A O 1
ATOM 761 N N . ARG A 1 100 ? -12.677 -8.478 6.736 1.00 84.44 100 ARG A N 1
ATOM 762 C CA . ARG A 1 100 ? -13.931 -9.170 6.358 1.00 84.44 100 ARG A CA 1
ATOM 763 C C . ARG A 1 100 ? -13.749 -10.667 6.125 1.00 84.44 100 ARG A C 1
ATOM 765 O O . ARG A 1 100 ? -14.633 -11.455 6.467 1.00 84.44 100 ARG A O 1
ATOM 772 N N . THR A 1 101 ? -12.614 -11.052 5.555 1.00 87.31 101 THR A N 1
ATOM 773 C CA . THR A 1 101 ? -12.391 -12.397 4.999 1.00 87.31 101 THR A CA 1
ATOM 774 C C . THR A 1 101 ? -11.567 -13.311 5.901 1.00 87.31 101 THR A C 1
ATOM 776 O O . THR A 1 101 ? -11.778 -14.520 5.881 1.00 87.31 101 THR A O 1
ATOM 779 N N . LYS A 1 102 ? -10.659 -12.768 6.720 1.00 87.81 102 LYS A N 1
ATOM 780 C CA . LYS A 1 102 ? -9.719 -13.548 7.536 1.00 87.81 102 LYS A CA 1
ATOM 781 C C . LYS A 1 102 ? -10.104 -13.487 9.020 1.00 87.81 102 LYS A C 1
ATOM 783 O O . LYS A 1 102 ? -10.056 -12.405 9.606 1.00 87.81 102 LYS A O 1
ATOM 788 N N . PRO A 1 103 ? -10.414 -14.627 9.672 1.00 86.44 103 PRO A N 1
ATOM 789 C CA . PRO A 1 103 ? -10.755 -14.660 11.098 1.00 86.44 103 PRO A CA 1
ATOM 790 C C . PRO A 1 103 ? -9.700 -14.006 12.001 1.00 86.44 103 PRO A C 1
ATOM 792 O O . PRO A 1 103 ? -10.051 -13.231 12.884 1.00 86.44 103 PRO A O 1
ATOM 795 N N . ALA A 1 104 ? -8.412 -14.218 11.712 1.00 86.25 104 ALA A N 1
ATOM 796 C CA . ALA A 1 104 ? -7.302 -13.640 12.476 1.00 86.25 104 ALA A CA 1
ATOM 797 C C . ALA A 1 104 ? -7.261 -12.095 12.474 1.00 86.25 104 ALA A C 1
ATOM 799 O O . ALA A 1 104 ? -6.608 -11.503 13.327 1.00 86.25 104 ALA A O 1
ATOM 800 N N . TRP A 1 105 ? -7.949 -11.431 11.537 1.00 88.19 105 TRP A N 1
ATOM 801 C CA . TRP A 1 105 ? -7.965 -9.968 11.414 1.00 88.19 105 TRP A CA 1
ATOM 802 C C . TRP A 1 105 ? -9.180 -9.313 12.090 1.00 88.19 105 TRP A C 1
ATOM 804 O O . TRP A 1 105 ? -9.142 -8.112 12.362 1.00 88.19 105 TRP A O 1
ATOM 814 N N . LYS A 1 106 ? -10.256 -10.071 12.358 1.00 85.19 106 LYS A N 1
ATOM 815 C CA . LYS A 1 106 ? -11.551 -9.540 12.831 1.00 85.19 106 LYS A CA 1
ATOM 816 C C . LYS A 1 106 ? -11.514 -8.977 14.247 1.00 85.19 106 LYS A C 1
ATOM 818 O O . LYS A 1 106 ? -12.267 -8.050 14.529 1.00 85.19 106 LYS A O 1
ATOM 823 N N . GLY A 1 107 ? -10.638 -9.496 15.105 1.00 84.69 107 GLY A N 1
ATOM 824 C CA . GLY A 1 107 ? -10.721 -9.252 16.544 1.00 84.69 107 GLY A CA 1
ATOM 825 C C . GLY A 1 107 ? -12.020 -9.807 17.144 1.00 84.69 107 GLY A C 1
ATOM 826 O O . GLY A 1 107 ? -12.808 -10.476 16.474 1.00 84.69 107 GLY A O 1
ATOM 827 N N . SER A 1 108 ? -12.241 -9.523 18.422 1.00 85.50 108 SER A N 1
ATOM 828 C CA . SER A 1 108 ? -13.467 -9.891 19.144 1.00 85.50 108 SER A CA 1
ATOM 829 C C . SER A 1 108 ? -14.472 -8.737 19.160 1.00 85.50 108 SER A C 1
ATOM 831 O O . SER A 1 108 ? -14.102 -7.556 19.103 1.00 85.50 108 SER A O 1
ATOM 833 N N . THR A 1 109 ? -15.761 -9.077 19.209 1.00 86.06 109 THR A N 1
ATOM 834 C CA . THR A 1 109 ? -16.844 -8.087 19.190 1.00 86.06 109 THR A CA 1
ATOM 835 C C . THR A 1 109 ? -16.782 -7.175 20.418 1.00 86.06 109 THR A C 1
ATOM 837 O O . THR A 1 109 ? -16.402 -7.632 21.496 1.00 86.06 109 THR A O 1
ATOM 840 N N . PRO A 1 110 ? -17.173 -5.891 20.303 1.00 84.00 110 PRO A N 1
ATOM 841 C CA . PRO A 1 110 ? -17.294 -5.012 21.466 1.00 84.00 110 PRO A CA 1
ATOM 842 C C . PRO A 1 110 ? -18.352 -5.475 22.477 1.00 84.00 110 PRO A C 1
ATOM 844 O O . PRO A 1 110 ? -18.185 -5.254 23.671 1.00 84.00 110 PRO A O 1
ATOM 847 N N . GLN A 1 111 ? -19.409 -6.143 22.009 1.00 88.12 111 GLN A N 1
ATOM 848 C CA . GLN A 1 111 ? -20.420 -6.758 22.867 1.00 88.12 111 GLN A CA 1
ATOM 849 C C . GLN A 1 111 ? -19.837 -7.942 23.637 1.00 88.12 111 GLN A C 1
ATOM 851 O O . GLN A 1 111 ? -19.075 -8.741 23.084 1.00 88.12 111 GLN A O 1
ATOM 856 N N . VAL A 1 112 ? -20.234 -8.054 24.902 1.00 89.00 112 VAL A N 1
ATOM 857 C CA . VAL A 1 112 ? -19.892 -9.172 25.779 1.00 89.00 112 VAL A CA 1
ATOM 858 C C . VAL A 1 112 ? -20.587 -10.429 25.278 1.00 89.00 112 VAL A C 1
ATOM 860 O O . VAL A 1 112 ? -21.808 -10.435 25.103 1.00 89.00 112 VAL A O 1
ATOM 863 N N . GLN A 1 113 ? -19.815 -11.495 25.081 1.00 89.50 113 GLN A N 1
ATOM 864 C CA . GLN A 1 113 ? -20.332 -12.818 24.744 1.00 89.50 113 GLN A CA 1
ATOM 865 C C . GLN A 1 113 ? -20.201 -13.788 25.921 1.00 89.50 113 GLN A C 1
ATOM 867 O O . GLN A 1 113 ? -19.439 -13.562 26.860 1.00 89.50 113 GLN A O 1
ATOM 872 N N . MET A 1 114 ? -20.908 -14.918 25.848 1.00 85.44 114 MET A N 1
ATOM 873 C CA . MET A 1 114 ? -20.860 -15.955 26.885 1.00 85.44 114 MET A CA 1
ATOM 874 C C . MET A 1 114 ? -19.438 -16.496 27.117 1.00 85.44 114 MET A C 1
ATOM 876 O O . MET A 1 114 ? -19.043 -16.704 28.259 1.00 85.44 114 MET A O 1
ATOM 880 N N . GLY A 1 115 ? -18.636 -16.651 26.055 1.00 84.94 115 GLY A N 1
ATOM 881 C CA . GLY A 1 115 ? -17.244 -17.122 26.150 1.00 84.94 115 GLY A CA 1
ATOM 882 C C . GLY A 1 115 ? -16.274 -16.145 26.834 1.00 84.94 115 GLY A C 1
ATOM 883 O O . GLY A 1 115 ? -15.157 -16.535 27.204 1.00 84.94 115 GLY A O 1
ATOM 884 N N . ASP A 1 116 ? -16.702 -14.896 27.035 1.00 86.50 116 ASP A N 1
ATOM 885 C CA . ASP A 1 116 ? -15.905 -13.860 27.687 1.00 86.50 116 ASP A CA 1
ATOM 886 C C . ASP A 1 116 ? -16.030 -13.879 29.217 1.00 86.50 116 ASP A C 1
ATOM 888 O O . ASP A 1 116 ? -15.276 -13.177 29.897 1.00 86.50 116 ASP A O 1
ATOM 892 N N . LEU A 1 117 ? -16.993 -14.633 29.756 1.00 89.50 117 LEU A N 1
ATOM 893 C CA . LEU A 1 117 ? -17.299 -14.682 31.183 1.00 89.50 117 LEU A CA 1
ATOM 894 C C . LEU A 1 117 ? -16.685 -15.929 31.824 1.00 89.50 117 LEU A C 1
ATOM 896 O O . LEU A 1 117 ? -16.938 -17.048 31.386 1.00 89.50 117 LEU A O 1
ATOM 900 N N . SER A 1 118 ? -15.906 -15.747 32.891 1.00 86.00 118 SER A N 1
ATOM 901 C CA . SER A 1 118 ? -15.296 -16.869 33.628 1.00 86.00 118 SER A CA 1
ATOM 902 C C . SER A 1 118 ? -16.247 -17.480 34.668 1.00 86.00 118 SER A C 1
ATOM 904 O O . SER A 1 118 ? -16.211 -18.679 34.926 1.00 86.00 118 SER A O 1
ATOM 906 N N . SER A 1 119 ? -17.086 -16.661 35.314 1.00 86.81 119 SER A N 1
ATOM 907 C CA . SER A 1 119 ? -18.024 -17.097 36.366 1.00 86.81 119 SER A CA 1
ATOM 908 C C . SER A 1 119 ? -19.241 -16.161 36.429 1.00 86.81 119 SER A C 1
ATOM 910 O O . SER A 1 119 ? -19.213 -15.184 37.181 1.00 86.81 119 SER A O 1
ATOM 912 N N . PRO A 1 120 ? -20.299 -16.422 35.635 1.00 84.81 120 PRO A N 1
ATOM 913 C CA . PRO A 1 120 ? -21.444 -15.516 35.499 1.00 84.81 120 PRO A CA 1
ATOM 914 C C . PRO A 1 120 ? -22.191 -15.241 36.810 1.00 84.81 120 PRO A C 1
ATOM 916 O O . PRO A 1 120 ? -22.595 -14.109 37.052 1.00 84.81 120 PRO A O 1
ATOM 919 N N . GLU A 1 121 ? -22.330 -16.245 37.677 1.00 84.56 121 GLU A N 1
ATOM 920 C CA . GLU A 1 121 ? -23.048 -16.122 38.955 1.00 84.56 121 GLU A CA 1
ATOM 921 C C . GLU A 1 121 ? -22.317 -15.196 39.936 1.00 84.56 121 GLU A C 1
ATOM 923 O O . GLU A 1 121 ? -22.887 -14.225 40.431 1.00 84.56 121 GLU A O 1
ATOM 928 N N . LYS A 1 122 ? -21.015 -15.434 40.145 1.00 86.31 122 LYS A N 1
ATOM 929 C CA . LYS A 1 122 ? -20.165 -14.575 40.986 1.00 86.31 122 LYS A CA 1
ATOM 930 C C . LYS A 1 122 ? -20.068 -13.156 40.430 1.00 86.31 122 LYS A C 1
ATOM 932 O O . LYS A 1 122 ? -20.066 -12.189 41.187 1.00 86.31 122 LYS A O 1
ATOM 937 N N . LEU A 1 123 ? -20.021 -13.023 39.103 1.00 87.88 123 LEU A N 1
ATOM 938 C CA . LEU A 1 123 ? -20.043 -11.723 38.445 1.00 87.88 123 LEU A CA 1
ATOM 939 C C . LEU A 1 123 ? -21.368 -10.988 38.690 1.00 87.88 123 LEU A C 1
ATOM 941 O O . LEU A 1 123 ? -21.344 -9.793 38.962 1.00 87.88 123 LEU A O 1
ATOM 945 N N . ALA A 1 124 ? -22.511 -11.675 38.647 1.00 87.38 124 ALA A N 1
ATOM 946 C CA . ALA A 1 124 ? -23.805 -11.059 38.935 1.00 87.38 124 ALA A CA 1
ATOM 947 C C . ALA A 1 124 ? -23.873 -10.485 40.356 1.00 87.38 124 ALA A C 1
ATOM 949 O O . ALA A 1 124 ? -24.349 -9.365 40.556 1.00 87.38 124 ALA A O 1
ATOM 950 N N . GLU A 1 125 ? -23.353 -11.226 41.333 1.00 86.44 125 GLU A N 1
ATOM 951 C CA . GLU A 1 125 ? -23.248 -10.761 42.714 1.00 86.44 125 GLU A CA 1
ATOM 952 C C . GLU A 1 125 ? -22.301 -9.556 42.835 1.00 86.44 125 GLU A C 1
ATOM 954 O O . GLU A 1 125 ? -22.644 -8.557 43.472 1.00 86.44 125 GLU A O 1
ATOM 959 N N . ALA A 1 126 ? -21.144 -9.602 42.163 1.00 86.94 126 ALA A N 1
ATOM 960 C CA . ALA A 1 126 ? -20.188 -8.496 42.142 1.00 86.94 126 ALA A CA 1
ATOM 961 C C . ALA A 1 126 ? -20.786 -7.224 41.513 1.00 86.94 126 ALA A C 1
ATOM 963 O O . ALA A 1 126 ? -20.580 -6.126 42.032 1.00 86.94 126 ALA A O 1
ATOM 964 N N . ILE A 1 127 ? -21.567 -7.363 40.435 1.00 87.00 127 ILE A N 1
ATOM 965 C CA . ILE A 1 127 ? -22.275 -6.254 39.780 1.00 87.00 127 ILE A CA 1
ATOM 966 C C . ILE A 1 127 ? -23.302 -5.635 40.736 1.00 87.00 127 ILE A C 1
ATOM 968 O O . ILE A 1 127 ? -23.307 -4.417 40.912 1.00 87.00 127 ILE A O 1
ATOM 972 N N . ARG A 1 128 ? -24.134 -6.453 41.396 1.00 86.88 128 ARG A N 1
ATOM 973 C CA . ARG A 1 128 ? -25.152 -5.982 42.358 1.00 86.88 128 ARG A CA 1
ATOM 974 C C . ARG A 1 128 ? -24.544 -5.310 43.587 1.00 86.88 128 ARG A C 1
ATOM 976 O O . ARG A 1 128 ? -25.160 -4.415 44.158 1.00 86.88 128 ARG A O 1
ATOM 983 N N . LYS A 1 129 ? -23.349 -5.724 44.014 1.00 86.50 129 LYS A N 1
ATOM 984 C CA . LYS A 1 129 ? -22.633 -5.130 45.158 1.00 86.50 129 LYS A CA 1
ATOM 985 C C . LYS A 1 129 ? -21.849 -3.862 44.798 1.00 86.50 129 LYS A C 1
ATOM 987 O O . LYS A 1 129 ? -21.453 -3.133 45.703 1.00 86.50 129 LYS A O 1
ATOM 992 N N . ASN A 1 130 ? -21.646 -3.569 43.513 1.00 86.62 130 ASN A N 1
ATOM 993 C CA . ASN A 1 130 ? -20.839 -2.434 43.072 1.00 86.62 130 ASN A CA 1
ATOM 994 C C . ASN A 1 130 ? -21.540 -1.088 43.360 1.00 86.62 130 ASN A C 1
ATOM 996 O O . ASN A 1 130 ? -22.605 -0.795 42.815 1.00 86.62 130 ASN A O 1
ATOM 1000 N N . SER A 1 131 ? -20.931 -0.254 44.206 1.00 84.12 131 SER A N 1
ATOM 1001 C CA . SER A 1 131 ? -21.481 1.043 44.625 1.00 84.12 131 SER A CA 1
ATOM 1002 C C . SER A 1 131 ? -21.586 2.060 43.484 1.00 84.12 131 SER A C 1
ATOM 1004 O O . SER A 1 131 ? -22.575 2.790 43.418 1.00 84.12 131 SER A O 1
ATOM 1006 N N . LEU A 1 132 ? -20.628 2.070 42.550 1.00 83.88 132 LEU A N 1
ATOM 1007 C CA . LEU A 1 132 ? -20.627 2.984 41.401 1.00 83.88 132 LEU A CA 1
ATOM 1008 C C . LEU A 1 132 ? -21.794 2.685 40.455 1.00 83.88 132 LEU A C 1
ATOM 1010 O O . LEU A 1 132 ? -22.511 3.589 40.034 1.00 83.88 132 LEU A O 1
ATOM 1014 N N . LEU A 1 133 ? -22.056 1.405 40.171 1.00 84.31 133 LEU A N 1
ATOM 1015 C CA . LEU A 1 133 ? -23.194 1.025 39.325 1.00 84.31 133 LEU A CA 1
ATOM 1016 C C . LEU A 1 133 ? -24.542 1.357 39.978 1.00 84.31 133 LEU A C 1
ATOM 1018 O O . LEU A 1 133 ? -25.489 1.709 39.274 1.00 84.31 133 LEU A O 1
ATOM 1022 N N . LYS A 1 134 ? -24.636 1.306 41.314 1.00 84.00 134 LYS A N 1
ATOM 1023 C CA . LYS A 1 134 ? -25.835 1.763 42.037 1.00 84.00 134 LYS A CA 1
ATOM 1024 C C . LYS A 1 134 ? -26.037 3.270 41.910 1.00 84.00 134 LYS A C 1
ATOM 1026 O O . LYS A 1 134 ? -27.168 3.692 41.670 1.00 84.00 134 LYS A O 1
ATOM 1031 N N . GLN A 1 135 ? -24.968 4.061 42.004 1.00 83.94 135 GLN A N 1
ATOM 1032 C CA . GLN A 1 135 ? -25.024 5.516 41.829 1.00 83.94 135 GLN A CA 1
ATOM 1033 C C . GLN A 1 135 ? -25.562 5.898 40.445 1.00 83.94 135 GLN A C 1
ATOM 1035 O O . GLN A 1 135 ? -26.377 6.810 40.322 1.00 83.94 135 GLN A O 1
ATOM 1040 N N . PHE A 1 136 ? -25.167 5.157 39.410 1.00 82.88 136 PHE A N 1
ATOM 1041 C CA . PHE A 1 136 ? -25.598 5.424 38.039 1.00 82.88 136 PHE A CA 1
ATOM 1042 C C . PHE A 1 136 ? -26.870 4.672 37.614 1.00 82.88 136 PHE A C 1
ATOM 1044 O O . PHE A 1 136 ? -27.328 4.811 36.480 1.00 82.88 136 PHE A O 1
ATOM 1051 N N . SER A 1 137 ? -27.500 3.919 38.520 1.00 80.88 137 SER A N 1
ATOM 1052 C CA . SER A 1 137 ? -28.688 3.108 38.211 1.00 80.88 137 SER A CA 1
ATOM 1053 C C . SER A 1 137 ? -29.903 3.922 37.737 1.00 80.88 137 SER A C 1
ATOM 1055 O O . SER A 1 137 ? -30.769 3.392 37.036 1.00 80.88 137 SER A O 1
ATOM 1057 N N . ALA A 1 138 ? -29.953 5.219 38.062 1.00 81.88 138 ALA A N 1
ATOM 1058 C CA . ALA A 1 138 ? -30.993 6.149 37.620 1.00 81.88 138 ALA A CA 1
ATOM 1059 C C . ALA A 1 138 ? -30.961 6.442 36.106 1.00 81.88 138 ALA A C 1
ATOM 1061 O O . ALA A 1 138 ? -31.984 6.830 35.547 1.00 81.88 138 ALA A O 1
ATOM 1062 N N . GLN A 1 139 ? -29.821 6.228 35.443 1.00 82.75 139 GLN A N 1
ATOM 1063 C CA . GLN A 1 139 ? -29.657 6.428 33.996 1.00 82.75 139 GLN A CA 1
ATOM 1064 C C . GLN A 1 139 ? -29.983 5.163 33.188 1.00 82.75 139 GLN A C 1
ATOM 1066 O O . GLN A 1 139 ? -30.057 5.216 31.970 1.00 82.75 139 GLN A O 1
ATOM 1071 N N . LEU A 1 140 ? -30.193 4.025 33.858 1.00 85.88 140 LEU A N 1
ATOM 1072 C CA . LEU A 1 140 ? -30.438 2.743 33.200 1.00 85.88 140 LEU A CA 1
ATOM 1073 C C . LEU A 1 140 ? -31.931 2.478 32.960 1.00 85.88 140 LEU A C 1
ATOM 1075 O O . LEU A 1 140 ? -32.764 2.939 33.757 1.00 85.88 140 LEU A O 1
ATOM 1079 N N . PRO A 1 141 ? -32.265 1.662 31.938 1.00 88.44 141 PRO A N 1
ATOM 1080 C CA . PRO A 1 141 ? -33.620 1.183 31.691 1.00 88.44 141 PRO A CA 1
ATOM 1081 C C . PRO A 1 141 ? -34.242 0.506 32.925 1.00 88.44 141 PRO A C 1
ATOM 1083 O O . PRO A 1 141 ? -33.518 -0.127 33.709 1.00 88.44 141 PRO A O 1
ATOM 1086 N N . PRO A 1 142 ? -35.577 0.580 33.094 1.00 84.56 142 PRO A N 1
ATOM 1087 C CA . PRO A 1 142 ? -36.274 0.098 34.289 1.00 84.56 142 PRO A CA 1
ATOM 1088 C C . PRO A 1 142 ? -35.999 -1.381 34.588 1.00 84.56 142 PRO A C 1
ATOM 1090 O O . PRO A 1 142 ? -35.768 -1.730 35.745 1.00 84.56 142 PRO A O 1
ATOM 1093 N N . ASP A 1 143 ? -35.899 -2.227 33.562 1.00 85.19 143 ASP A N 1
ATOM 1094 C CA . ASP A 1 143 ? -35.608 -3.659 33.716 1.00 85.19 143 ASP A CA 1
ATOM 1095 C C . ASP A 1 143 ? -34.214 -3.916 34.302 1.00 85.19 143 ASP A C 1
ATOM 1097 O O . ASP A 1 143 ? -34.026 -4.759 35.182 1.00 85.19 143 ASP A O 1
ATOM 1101 N N . THR A 1 144 ? -33.221 -3.151 33.837 1.00 85.31 144 THR A N 1
ATOM 1102 C CA . THR A 1 144 ? -31.833 -3.270 34.305 1.00 85.31 144 THR A CA 1
ATOM 1103 C C . THR A 1 144 ? -31.701 -2.715 35.720 1.00 85.31 144 THR A C 1
ATOM 1105 O O . THR A 1 144 ? -31.031 -3.311 36.565 1.00 85.31 144 THR A O 1
ATOM 1108 N N . ARG A 1 145 ? -32.403 -1.614 36.014 1.00 85.44 145 ARG A N 1
ATOM 1109 C CA . ARG A 1 145 ? -32.481 -1.031 37.357 1.00 85.44 145 ARG A CA 1
ATOM 1110 C C . ARG A 1 145 ? -33.112 -1.997 38.359 1.00 85.44 145 ARG A C 1
ATOM 1112 O O . ARG A 1 145 ? -32.533 -2.226 39.418 1.00 85.44 145 ARG A O 1
ATOM 1119 N N . ALA A 1 146 ? -34.246 -2.604 38.010 1.00 84.81 146 ALA A N 1
ATOM 1120 C CA . ALA A 1 146 ? -34.919 -3.590 38.851 1.00 84.81 146 ALA A CA 1
ATOM 1121 C C . ALA A 1 146 ? -34.028 -4.815 39.111 1.00 84.81 146 ALA A C 1
ATOM 1123 O O . ALA A 1 146 ? -34.006 -5.351 40.218 1.00 84.81 146 ALA A O 1
ATOM 1124 N N . TRP A 1 147 ? -33.245 -5.241 38.116 1.00 85.81 147 TRP A N 1
ATOM 1125 C CA . TRP A 1 147 ? -32.296 -6.341 38.278 1.00 85.81 147 TRP A CA 1
ATOM 1126 C C . TRP A 1 147 ? -31.121 -5.993 39.210 1.00 85.81 147 TRP A C 1
ATOM 1128 O O . TRP A 1 147 ? -30.717 -6.839 40.011 1.00 85.81 147 TRP A O 1
ATOM 1138 N N . LEU A 1 148 ? -30.598 -4.761 39.147 1.00 83.94 148 LEU A N 1
ATOM 1139 C CA . LEU A 1 148 ? -29.518 -4.275 40.024 1.00 83.94 148 LEU A CA 1
ATOM 1140 C C . LEU A 1 148 ? -29.951 -4.117 41.490 1.00 83.94 148 LEU A C 1
ATOM 1142 O O . LEU A 1 148 ? -29.113 -4.218 42.384 1.00 83.94 148 LEU A O 1
ATOM 1146 N N . GLN A 1 149 ? -31.241 -3.866 41.734 1.00 82.50 149 GLN A N 1
ATOM 1147 C CA . GLN A 1 149 ? -31.809 -3.692 43.075 1.00 82.50 149 GLN A CA 1
ATOM 1148 C C . GLN A 1 149 ? -32.105 -5.014 43.801 1.00 82.50 149 GLN A C 1
ATOM 1150 O O . GLN A 1 149 ? -32.294 -5.004 45.015 1.00 82.50 149 GLN A O 1
ATOM 1155 N N . LYS A 1 150 ? -32.124 -6.158 43.103 1.00 82.06 150 LYS A N 1
ATOM 1156 C CA . LYS A 1 150 ? -32.318 -7.470 43.744 1.00 82.06 150 LYS A CA 1
ATOM 1157 C C . LYS A 1 150 ? -31.091 -7.846 44.579 1.00 82.06 150 LYS A C 1
ATOM 1159 O O . LYS A 1 150 ? -29.990 -7.910 44.042 1.00 82.06 150 LYS A O 1
ATOM 1164 N N . GLU A 1 151 ? -31.279 -8.156 45.864 1.00 68.50 151 GLU A N 1
ATOM 1165 C CA . GLU A 1 151 ? -30.182 -8.566 46.761 1.00 68.50 151 GLU A CA 1
ATOM 1166 C C . GLU A 1 151 ? -29.663 -9.982 46.468 1.00 68.50 151 GLU A C 1
ATOM 1168 O O . GLU A 1 151 ? -28.463 -10.235 46.558 1.00 68.50 151 GLU A O 1
ATOM 1173 N N . SER A 1 152 ? -30.538 -10.903 46.055 1.00 65.25 152 SER A N 1
ATOM 1174 C CA . SER A 1 152 ? -30.171 -12.262 45.641 1.00 65.25 152 SER A CA 1
ATOM 1175 C C . SER A 1 152 ? -31.228 -12.867 44.707 1.00 65.25 152 SER A C 1
ATOM 1177 O O . SER A 1 152 ? -32.368 -12.403 44.653 1.00 65.25 152 SER A O 1
ATOM 1179 N N . GLY A 1 153 ? -30.841 -13.866 43.911 1.00 65.75 153 GLY A N 1
ATOM 1180 C CA . GLY A 1 153 ? -31.755 -14.584 43.019 1.00 65.75 153 GLY A CA 1
ATOM 1181 C C . GLY A 1 153 ? -31.035 -15.428 41.971 1.00 65.75 153 GLY A C 1
ATOM 1182 O O . GLY A 1 153 ? -29.909 -15.098 41.585 1.00 65.75 153 GLY A O 1
ATOM 1183 N N . ASP A 1 154 ? -31.706 -16.488 41.508 1.00 65.25 154 ASP A N 1
ATOM 1184 C CA . ASP A 1 154 ? -31.223 -17.371 40.443 1.00 65.25 154 ASP A CA 1
ATOM 1185 C C . ASP A 1 154 ? -30.956 -16.549 39.177 1.00 65.25 154 ASP A C 1
ATOM 1187 O O . ASP A 1 154 ? -31.851 -15.901 38.620 1.00 65.25 154 ASP A O 1
ATOM 1191 N N . THR A 1 155 ? -29.685 -16.474 38.794 1.00 74.44 155 THR A N 1
ATOM 1192 C CA . THR A 1 155 ? -29.231 -15.562 37.752 1.00 74.44 155 THR A CA 1
ATOM 1193 C C . THR A 1 155 ? -28.716 -16.370 36.587 1.00 74.44 155 THR A C 1
ATOM 1195 O O . THR A 1 155 ? -27.608 -16.899 36.606 1.00 74.44 155 THR A O 1
ATOM 1198 N N . ARG A 1 156 ? -29.516 -16.403 35.527 1.00 82.31 156 ARG A N 1
ATOM 1199 C CA . ARG A 1 156 ? -29.098 -17.046 34.291 1.00 82.31 156 ARG A CA 1
ATOM 1200 C C . ARG A 1 156 ? -27.992 -16.218 33.610 1.00 82.31 156 ARG A C 1
ATOM 1202 O O . ARG A 1 156 ? -28.084 -14.985 33.584 1.00 82.31 156 ARG A O 1
ATOM 1209 N N . PRO A 1 157 ? -26.961 -16.852 33.027 1.00 83.12 157 PRO A N 1
ATOM 1210 C CA . PRO A 1 157 ? -25.852 -16.138 32.390 1.00 83.12 157 PRO A CA 1
ATOM 1211 C C . PRO A 1 157 ? -26.264 -15.170 31.270 1.00 83.12 157 PRO A C 1
ATOM 1213 O O . PRO A 1 157 ? -25.643 -14.123 31.092 1.00 83.12 157 PRO A O 1
ATOM 1216 N N . ASP A 1 158 ? -27.341 -15.470 30.544 1.00 85.88 158 ASP A N 1
ATOM 1217 C CA . ASP A 1 158 ? -27.896 -14.611 29.495 1.00 85.88 158 ASP A CA 1
ATOM 1218 C C . ASP A 1 158 ? -28.419 -13.273 30.045 1.00 85.88 158 ASP A C 1
ATOM 1220 O O . ASP A 1 158 ? -28.282 -12.241 29.388 1.00 85.88 158 ASP A O 1
ATOM 1224 N N . GLN A 1 159 ? -28.968 -13.261 31.265 1.00 86.12 159 GLN A N 1
ATOM 1225 C CA . GLN A 1 159 ? -29.372 -12.025 31.941 1.00 86.12 159 GLN A CA 1
ATOM 1226 C C . GLN A 1 159 ? -28.162 -11.154 32.277 1.00 86.12 159 GLN A C 1
ATOM 1228 O O . GLN A 1 159 ? -28.209 -9.945 32.058 1.00 86.12 159 GLN A O 1
ATOM 1233 N N . VAL A 1 160 ? -27.069 -11.760 32.751 1.00 87.38 160 VAL A N 1
ATOM 1234 C CA . VAL A 1 160 ? -25.822 -11.041 33.063 1.00 87.38 160 VAL A CA 1
ATOM 1235 C C . VAL A 1 160 ? -25.255 -10.395 31.803 1.00 87.38 160 VAL A C 1
ATOM 1237 O O . VAL A 1 160 ? -24.913 -9.215 31.816 1.00 87.38 160 VAL A O 1
ATOM 1240 N N . ILE A 1 161 ? -25.220 -11.134 30.691 1.00 90.25 161 ILE A N 1
ATOM 1241 C CA . ILE A 1 161 ? -24.760 -10.614 29.397 1.00 90.25 161 ILE A CA 1
ATOM 1242 C C . ILE A 1 161 ? -25.635 -9.447 28.931 1.00 90.25 161 ILE A C 1
ATOM 1244 O O . ILE A 1 161 ? -25.094 -8.424 28.509 1.00 90.25 161 ILE A O 1
ATOM 1248 N N . ARG A 1 162 ? -26.968 -9.571 29.028 1.00 89.62 162 ARG A N 1
ATOM 1249 C CA . ARG A 1 162 ? -27.893 -8.479 28.680 1.00 89.62 162 ARG A CA 1
ATOM 1250 C C . ARG A 1 162 ? -27.589 -7.225 29.490 1.00 89.62 162 ARG A C 1
ATOM 1252 O O . ARG A 1 162 ? -27.375 -6.180 28.893 1.00 89.62 162 ARG A O 1
ATOM 1259 N N . VAL A 1 163 ? -27.480 -7.344 30.813 1.00 89.44 163 VAL A N 1
ATOM 1260 C CA . VAL A 1 163 ? -27.163 -6.213 31.699 1.00 89.44 163 VAL A CA 1
ATOM 1261 C C . VAL A 1 163 ? -25.824 -5.576 31.326 1.00 89.44 163 VAL A C 1
ATOM 1263 O O . VAL A 1 163 ? -25.761 -4.363 31.157 1.00 89.44 163 VAL A O 1
ATOM 1266 N N . LEU A 1 164 ? -24.765 -6.370 31.140 1.00 90.38 164 LEU A N 1
ATOM 1267 C CA . LEU A 1 164 ? -23.445 -5.856 30.759 1.00 90.38 164 LEU A CA 1
ATOM 1268 C C . LEU A 1 164 ? -23.471 -5.115 29.418 1.00 90.38 164 LEU A C 1
ATOM 1270 O O . LEU A 1 164 ? -22.867 -4.053 29.296 1.00 90.38 164 LEU A O 1
ATOM 1274 N N . ASN A 1 165 ? -24.178 -5.650 28.423 1.00 92.00 165 ASN A N 1
ATOM 1275 C CA . ASN A 1 165 ? -24.310 -4.998 27.124 1.00 92.00 165 ASN A CA 1
ATOM 1276 C C . ASN A 1 165 ? -25.163 -3.723 27.206 1.00 92.00 165 ASN A C 1
ATOM 1278 O O . ASN A 1 165 ? -24.807 -2.740 26.561 1.00 92.00 165 ASN A O 1
ATOM 1282 N N . THR A 1 166 ? -26.202 -3.683 28.048 1.00 90.25 166 THR A N 1
ATOM 1283 C CA . THR A 1 166 ? -26.959 -2.451 28.331 1.00 90.25 166 THR A CA 1
ATOM 1284 C C . THR A 1 166 ? -26.074 -1.392 28.992 1.00 90.25 166 THR A C 1
ATOM 1286 O O . THR A 1 166 ? -26.094 -0.241 28.574 1.00 90.25 166 THR A O 1
ATOM 1289 N N . LEU A 1 167 ? -25.234 -1.768 29.967 1.00 88.50 167 LEU A N 1
ATOM 1290 C CA . LEU A 1 167 ? -24.286 -0.841 30.606 1.00 88.50 167 LEU A CA 1
ATOM 1291 C C . LEU A 1 167 ? -23.309 -0.214 29.598 1.00 88.50 167 LEU A C 1
ATOM 1293 O O . LEU A 1 167 ? -22.966 0.962 29.721 1.00 88.50 167 LEU A O 1
ATOM 1297 N N . ILE A 1 168 ? -22.852 -0.997 28.613 1.00 89.06 168 ILE A N 1
ATOM 1298 C CA . ILE A 1 168 ? -22.004 -0.498 27.523 1.00 89.06 168 ILE A CA 1
ATOM 1299 C C . ILE A 1 168 ? -22.801 0.450 26.616 1.00 89.06 168 ILE A C 1
ATOM 1301 O O . ILE A 1 168 ? -22.313 1.533 26.296 1.00 89.06 168 ILE A O 1
ATOM 1305 N N . TYR A 1 169 ? -24.003 0.043 26.198 1.00 88.25 169 TYR A N 1
ATOM 1306 C CA . TYR A 1 169 ? -24.822 0.772 25.227 1.00 88.25 169 TYR A CA 1
ATOM 1307 C C . TYR A 1 169 ? -25.269 2.144 25.746 1.00 88.25 169 TYR A C 1
ATOM 1309 O O . TYR A 1 169 ? -25.126 3.142 25.045 1.00 88.25 169 TYR A O 1
ATOM 1317 N N . GLU A 1 170 ? -25.701 2.211 27.006 1.00 87.56 170 GLU A N 1
ATOM 1318 C CA . GLU A 1 170 ? -26.144 3.450 27.663 1.00 87.56 170 GLU A CA 1
ATOM 1319 C C . GLU A 1 170 ? -24.983 4.398 28.021 1.00 87.56 170 GLU A C 1
ATOM 1321 O O . GLU A 1 170 ? -25.187 5.431 28.653 1.00 87.56 170 GLU A O 1
ATOM 1326 N N . ARG A 1 171 ? -23.735 4.054 27.660 1.00 88.31 171 ARG A N 1
ATOM 1327 C CA . ARG A 1 171 ? -22.518 4.861 27.897 1.00 88.31 171 ARG A CA 1
ATOM 1328 C C . ARG A 1 171 ? -22.256 5.215 29.371 1.00 88.31 171 ARG A C 1
ATOM 1330 O O . ARG A 1 171 ? -21.360 6.002 29.668 1.00 88.31 171 ARG A O 1
ATOM 1337 N N . VAL A 1 172 ? -22.957 4.575 30.309 1.00 85.94 172 VAL A N 1
ATOM 1338 C CA . VAL A 1 172 ? -22.873 4.826 31.761 1.00 85.94 172 VAL A CA 1
ATOM 1339 C C . VAL A 1 172 ? -21.478 4.529 32.320 1.00 85.94 172 VAL A C 1
ATOM 1341 O O . VAL A 1 172 ? -21.054 5.112 33.313 1.00 85.94 172 VAL A O 1
ATOM 1344 N N . LEU A 1 173 ? -20.737 3.639 31.659 1.00 84.81 173 LEU A N 1
ATOM 1345 C CA . LEU A 1 173 ? -19.385 3.243 32.048 1.00 84.81 173 LEU A CA 1
ATOM 1346 C C . LEU A 1 173 ? -18.292 4.233 31.605 1.00 84.81 173 LEU A C 1
ATOM 1348 O O . LEU A 1 173 ? -17.142 4.079 32.015 1.00 84.81 173 LEU A O 1
ATOM 1352 N N . LEU A 1 174 ? -18.621 5.231 30.775 1.00 85.44 174 LEU A N 1
ATOM 1353 C CA . LEU A 1 174 ? -17.673 6.213 30.223 1.00 85.44 174 LEU A CA 1
ATOM 1354 C C . LEU A 1 174 ? -17.421 7.380 31.187 1.00 85.44 174 LEU A C 1
ATOM 1356 O O . LEU A 1 174 ? -17.454 8.548 30.806 1.00 85.44 174 LEU A O 1
ATOM 1360 N N . LYS A 1 175 ? -17.224 7.057 32.463 1.00 83.88 175 LYS A N 1
ATOM 1361 C CA . LYS A 1 175 ? -17.052 8.027 33.541 1.00 83.88 175 LYS A CA 1
ATOM 1362 C C . LYS A 1 175 ? -15.595 8.029 34.021 1.00 83.88 175 LYS A C 1
ATOM 1364 O O . LYS A 1 175 ? -15.000 6.947 34.116 1.00 83.88 175 LYS A O 1
ATOM 1369 N N . PRO A 1 176 ? -15.004 9.200 34.319 1.00 79.12 176 PRO A N 1
ATOM 1370 C CA . PRO A 1 176 ? -13.600 9.301 34.725 1.00 79.12 176 PRO A CA 1
ATOM 1371 C C . PRO A 1 176 ? -13.299 8.532 36.022 1.00 79.12 176 PRO A C 1
ATOM 1373 O O . PRO A 1 176 ? -12.185 8.047 36.206 1.00 79.12 176 PRO A O 1
ATOM 1376 N N . GLU A 1 177 ? -14.297 8.323 36.887 1.00 81.75 177 GLU A N 1
ATOM 1377 C CA . GLU A 1 177 ? -14.177 7.518 38.110 1.00 81.75 177 GLU A CA 1
ATOM 1378 C C . GLU A 1 177 ? -13.858 6.038 37.820 1.00 81.75 177 GLU A C 1
ATOM 1380 O O . GLU A 1 177 ? -13.235 5.357 38.642 1.00 81.75 177 GLU A O 1
ATOM 1385 N N . ILE A 1 178 ? -14.279 5.539 36.652 1.00 81.62 178 ILE A N 1
ATOM 1386 C CA . ILE A 1 178 ? -14.090 4.151 36.210 1.00 81.62 178 ILE A CA 1
ATOM 1387 C C . ILE A 1 178 ? -12.864 4.037 35.294 1.00 81.62 178 ILE A C 1
ATOM 1389 O O . ILE A 1 178 ? -12.042 3.129 35.443 1.00 81.62 178 ILE A O 1
ATOM 1393 N N . LEU A 1 179 ? -12.730 4.959 34.341 1.00 82.06 179 LEU A N 1
ATOM 1394 C CA . LEU A 1 179 ? -11.661 4.984 33.344 1.00 82.06 179 LEU A CA 1
ATOM 1395 C C . LEU A 1 179 ? -10.409 5.687 33.894 1.00 82.06 179 LEU A C 1
ATOM 1397 O O . LEU A 1 179 ? -10.043 6.771 33.451 1.00 82.06 179 LEU A O 1
ATOM 1401 N N . ARG A 1 180 ? -9.727 5.054 34.856 1.00 76.19 180 ARG A N 1
ATOM 1402 C CA . ARG A 1 180 ? -8.480 5.593 35.430 1.00 76.19 180 ARG A CA 1
ATOM 1403 C C . ARG A 1 180 ? -7.355 5.621 34.393 1.00 76.19 180 ARG A C 1
ATOM 1405 O O . ARG A 1 180 ? -7.020 4.583 33.816 1.00 76.19 180 ARG A O 1
ATOM 1412 N N . GLU A 1 181 ? -6.728 6.783 34.213 1.00 68.88 181 GLU A N 1
ATOM 1413 C CA . GLU A 1 181 ? -5.732 7.022 33.157 1.00 68.88 181 GLU A CA 1
ATOM 1414 C C . GLU A 1 181 ? -4.555 6.037 33.168 1.00 68.88 181 GLU A C 1
ATOM 1416 O O . GLU A 1 181 ? -4.095 5.615 32.109 1.00 68.88 181 GLU A O 1
ATOM 1421 N N . GLU A 1 182 ? -4.079 5.614 34.338 1.00 73.56 182 GLU A N 1
ATOM 1422 C CA . GLU A 1 182 ? -2.907 4.733 34.466 1.00 73.56 182 GLU A CA 1
ATOM 1423 C C . GLU A 1 182 ? -3.085 3.362 33.792 1.00 73.56 182 GLU A C 1
AT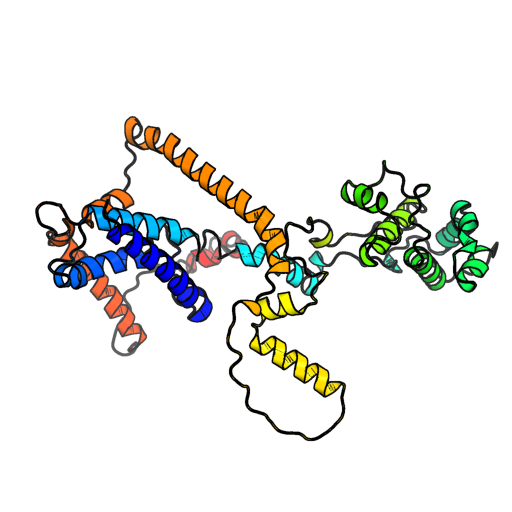OM 1425 O O . GLU A 1 182 ? -2.099 2.731 33.414 1.00 73.56 182 GLU A O 1
ATOM 1430 N N . GLN A 1 183 ? -4.327 2.901 33.598 1.00 72.56 183 GLN A N 1
ATOM 1431 C CA . GLN A 1 183 ? -4.627 1.573 33.041 1.00 72.56 183 GLN A CA 1
ATOM 1432 C C . GLN A 1 183 ? -5.132 1.604 31.586 1.00 72.56 183 GLN A C 1
ATOM 1434 O O . GLN A 1 183 ? -5.555 0.571 31.037 1.00 72.56 183 GLN A O 1
ATOM 1439 N N . LEU A 1 184 ? -5.082 2.783 30.956 1.00 78.25 184 LEU A N 1
ATOM 1440 C CA . LEU A 1 184 ? -5.491 3.029 29.575 1.00 78.25 184 LEU A CA 1
ATOM 1441 C C . LEU A 1 184 ? -4.269 3.168 28.658 1.00 78.25 184 LEU A C 1
ATOM 1443 O O . LEU A 1 184 ? -3.278 3.815 28.991 1.00 78.25 184 LEU A O 1
ATOM 1447 N N . SER A 1 185 ? -4.356 2.578 27.465 1.00 76.44 185 SER A N 1
ATOM 1448 C CA . SER A 1 185 ? -3.394 2.834 26.380 1.00 76.44 185 SER A CA 1
ATOM 1449 C C . SER A 1 185 ? -3.496 4.278 25.870 1.00 76.44 185 SER A C 1
ATOM 1451 O O . SER A 1 185 ? -4.517 4.930 26.075 1.00 76.44 185 SER A O 1
ATOM 1453 N N . SER A 1 186 ? -2.481 4.775 25.156 1.00 70.50 186 SER A N 1
ATOM 1454 C CA . SER A 1 186 ? -2.459 6.158 24.647 1.00 70.50 186 SER A CA 1
ATOM 1455 C C . SER A 1 186 ? -3.710 6.531 23.837 1.00 70.50 186 SER A C 1
ATOM 1457 O O . SER A 1 186 ? -4.283 7.590 24.057 1.00 70.50 186 SER A O 1
ATOM 1459 N N . ILE A 1 187 ? -4.192 5.628 22.975 1.00 71.88 187 ILE A N 1
ATOM 1460 C CA . ILE A 1 187 ? -5.417 5.837 22.181 1.00 71.88 187 ILE A CA 1
ATOM 1461 C C . ILE A 1 187 ? -6.656 5.879 23.087 1.00 71.88 187 ILE A C 1
ATOM 1463 O O . ILE A 1 187 ? -7.545 6.702 22.909 1.00 71.88 187 ILE A O 1
ATOM 1467 N N . GLN A 1 188 ? -6.721 5.006 24.094 1.00 77.69 188 GLN A N 1
ATOM 1468 C CA . GLN A 1 188 ? -7.844 4.979 25.033 1.00 77.69 188 GLN A CA 1
ATOM 1469 C C . GLN A 1 188 ? -7.884 6.222 25.925 1.00 77.69 188 GLN A C 1
ATOM 1471 O O . GLN A 1 188 ? -8.976 6.658 26.267 1.00 77.69 188 GLN A O 1
ATOM 1476 N N . LYS A 1 189 ? -6.726 6.802 26.269 1.00 79.94 189 LYS A N 1
ATOM 1477 C CA . LYS A 1 189 ? -6.642 8.094 26.966 1.00 79.94 189 LYS A CA 1
ATOM 1478 C C . LYS A 1 189 ? -7.200 9.222 26.106 1.00 79.94 189 LYS A C 1
ATOM 1480 O O . LYS A 1 189 ? -8.016 9.998 26.583 1.00 79.94 189 LYS A O 1
ATOM 1485 N N . GLU A 1 190 ? -6.812 9.268 24.832 1.00 77.44 190 GLU A N 1
ATOM 1486 C CA . GLU A 1 190 ? -7.332 10.262 23.890 1.00 77.44 190 GLU A CA 1
ATOM 1487 C C . GLU A 1 190 ? -8.856 10.156 23.742 1.00 77.44 190 GLU A C 1
ATOM 1489 O O . GLU A 1 190 ? -9.555 11.164 23.811 1.00 77.44 190 GLU A O 1
ATOM 1494 N N . LEU A 1 191 ? -9.384 8.936 23.593 1.00 78.75 191 LEU A N 1
ATOM 1495 C CA . LEU A 1 191 ? -10.826 8.712 23.481 1.00 78.75 191 LEU A CA 1
ATOM 1496 C C . LEU A 1 191 ? -11.568 9.034 24.785 1.00 78.75 191 LEU A C 1
ATOM 1498 O O . LEU A 1 191 ? -12.637 9.632 24.734 1.00 78.75 191 LEU A O 1
ATOM 1502 N N . ALA A 1 192 ? -11.014 8.664 25.943 1.00 80.94 192 ALA A N 1
ATOM 1503 C CA . ALA A 1 192 ? -11.617 8.950 27.246 1.00 80.94 192 ALA A CA 1
ATOM 1504 C C . ALA A 1 192 ? -11.629 10.453 27.582 1.00 80.94 192 ALA A C 1
ATOM 1506 O O . ALA A 1 192 ? -12.468 10.885 28.365 1.00 80.94 192 ALA A O 1
ATOM 1507 N N . GLY A 1 193 ? -10.729 11.241 26.983 1.00 78.38 193 GLY A N 1
ATOM 1508 C CA . GLY A 1 193 ? -10.703 12.699 27.115 1.00 78.38 193 GLY A CA 1
ATOM 1509 C C . GLY A 1 193 ? -11.748 13.439 26.269 1.00 78.38 193 GLY A C 1
ATOM 1510 O O . GLY A 1 193 ? -11.924 14.642 26.450 1.00 78.38 193 GLY A O 1
ATOM 1511 N N . ARG A 1 194 ? -12.440 12.759 25.345 1.00 80.25 194 ARG A N 1
ATOM 1512 C CA . ARG A 1 194 ? -13.535 13.341 24.549 1.00 80.25 194 ARG A CA 1
ATOM 1513 C C . ARG A 1 194 ? -14.863 13.216 25.299 1.00 80.25 194 ARG A C 1
ATOM 1515 O O . ARG A 1 194 ? -15.067 12.276 26.062 1.00 80.25 194 ARG A O 1
ATOM 1522 N N . GLU A 1 195 ? -15.799 14.133 25.047 1.00 76.94 195 GLU A N 1
ATOM 1523 C CA . GLU A 1 195 ? -17.152 14.022 25.603 1.00 76.94 195 GLU A CA 1
ATOM 1524 C C . GLU A 1 195 ? -17.845 12.737 25.131 1.00 76.94 195 GLU A C 1
ATOM 1526 O O . GLU A 1 195 ? -17.737 12.341 23.967 1.00 76.94 195 GLU A O 1
ATOM 1531 N N . ALA A 1 196 ? -18.599 12.099 26.032 1.00 72.44 196 ALA A N 1
ATOM 1532 C CA . ALA A 1 196 ? -19.224 10.804 25.771 1.00 72.44 196 ALA A CA 1
ATOM 1533 C C . ALA A 1 196 ? -20.177 10.821 24.563 1.00 72.44 196 ALA A C 1
ATOM 1535 O O . ALA A 1 196 ? -20.339 9.792 23.910 1.00 72.44 196 ALA A O 1
ATOM 1536 N N . GLU A 1 197 ? -20.792 11.965 24.252 1.00 74.44 197 GLU A N 1
ATOM 1537 C CA . GLU A 1 197 ? -21.701 12.153 23.112 1.00 74.44 197 GLU A CA 1
ATOM 1538 C C . GLU A 1 197 ? -20.965 12.342 21.779 1.00 74.44 197 GLU A C 1
ATOM 1540 O O . GLU A 1 197 ? -21.473 11.935 20.735 1.00 74.44 197 GLU A O 1
ATOM 1545 N N . ALA A 1 198 ? -19.741 12.878 21.809 1.00 78.25 198 ALA A N 1
ATOM 1546 C CA . ALA A 1 198 ? -18.915 13.091 20.621 1.00 78.25 198 ALA A CA 1
ATOM 1547 C C . ALA A 1 198 ? -18.275 11.793 20.091 1.00 78.25 198 ALA A C 1
ATOM 1549 O O . ALA A 1 198 ? -17.803 11.751 18.952 1.00 78.25 198 ALA A O 1
ATOM 1550 N N . LEU A 1 199 ? -18.249 10.735 20.908 1.00 78.19 199 LEU A N 1
ATOM 1551 C CA . LEU A 1 199 ? -17.739 9.421 20.528 1.00 78.19 199 LEU A CA 1
ATOM 1552 C C . LEU A 1 199 ? -18.688 8.716 19.556 1.00 78.19 199 LEU A C 1
ATOM 1554 O O . LEU A 1 199 ? -19.912 8.686 19.743 1.00 78.19 199 LEU A O 1
ATOM 1558 N N . THR A 1 200 ? -18.105 8.060 18.554 1.00 81.06 200 THR A N 1
ATOM 1559 C CA . THR A 1 200 ? -18.852 7.121 17.716 1.00 81.06 200 THR A CA 1
ATOM 1560 C C . THR A 1 200 ? -19.352 5.946 18.557 1.00 81.06 200 THR A C 1
ATOM 1562 O O . THR A 1 200 ? -18.753 5.570 19.566 1.00 81.06 200 THR A O 1
ATOM 1565 N N . GLU A 1 201 ? -20.443 5.315 18.122 1.00 81.19 201 GLU A N 1
ATOM 1566 C CA . GLU A 1 201 ? -21.021 4.157 18.813 1.00 81.19 201 GLU A CA 1
ATOM 1567 C C . GLU A 1 201 ? -19.979 3.047 19.041 1.00 81.19 201 GLU A C 1
ATOM 1569 O O . GLU A 1 201 ? -19.876 2.483 20.131 1.00 81.19 201 GLU A O 1
ATOM 1574 N N . LYS A 1 202 ? -19.127 2.794 18.041 1.00 79.06 202 LYS A N 1
ATOM 1575 C CA . LYS A 1 202 ? -18.063 1.793 18.124 1.00 79.06 202 LYS A CA 1
ATOM 1576 C C . LYS A 1 202 ? -16.990 2.166 19.155 1.00 79.06 202 LYS A C 1
ATOM 1578 O O . LYS A 1 202 ? -16.584 1.303 19.932 1.00 79.06 202 LYS A O 1
ATOM 1583 N N . GLU A 1 203 ? -16.532 3.418 19.182 1.00 81.69 203 GLU A N 1
ATOM 1584 C CA . GLU A 1 203 ? -15.542 3.890 20.165 1.00 81.69 203 GLU A CA 1
ATOM 1585 C C . GLU A 1 203 ? -16.097 3.817 21.592 1.00 81.69 203 GLU A C 1
ATOM 1587 O O . GLU A 1 203 ? -15.421 3.305 22.489 1.00 81.69 203 GLU A O 1
ATOM 1592 N N . ALA A 1 204 ? -17.350 4.244 21.783 1.00 84.75 204 ALA A N 1
ATOM 1593 C CA . ALA A 1 204 ? -18.054 4.155 23.057 1.00 84.75 204 ALA A CA 1
ATOM 1594 C C . ALA A 1 204 ? -18.159 2.700 23.541 1.00 84.75 204 ALA A C 1
ATOM 1596 O O . ALA A 1 204 ? -17.842 2.408 24.696 1.00 84.75 204 ALA A O 1
ATOM 1597 N N . MET A 1 205 ? -18.510 1.762 22.653 1.00 87.38 205 MET A N 1
ATOM 1598 C CA . MET A 1 205 ? -18.556 0.342 23.005 1.00 87.38 205 MET A CA 1
ATOM 1599 C C . MET A 1 205 ? -17.176 -0.222 23.372 1.00 87.38 205 MET A C 1
ATOM 1601 O O . MET A 1 205 ? -17.065 -1.011 24.310 1.00 87.38 205 MET A O 1
ATOM 1605 N N . ILE A 1 206 ? -16.112 0.172 22.663 1.00 86.56 206 ILE A N 1
ATOM 1606 C CA . ILE A 1 206 ? -14.739 -0.278 22.950 1.00 86.56 206 ILE A CA 1
ATOM 1607 C C . ILE A 1 206 ? -14.280 0.219 24.326 1.00 86.56 206 ILE A C 1
ATOM 1609 O O . ILE A 1 206 ? -13.727 -0.566 25.106 1.00 86.56 206 ILE A O 1
ATOM 1613 N N . LEU A 1 207 ? -14.524 1.493 24.641 1.00 87.44 207 LEU A N 1
ATOM 1614 C CA . LEU A 1 207 ? -14.209 2.060 25.951 1.00 87.44 207 LEU A CA 1
ATOM 1615 C C . LEU A 1 207 ? -15.066 1.441 27.060 1.00 87.44 207 LEU A C 1
ATOM 1617 O O . LEU A 1 207 ? -14.520 1.043 28.087 1.00 87.44 207 LEU A O 1
ATOM 1621 N N . GLY A 1 208 ? -16.371 1.267 26.840 1.00 89.38 208 GLY A N 1
ATOM 1622 C CA . GLY A 1 208 ? -17.261 0.596 27.792 1.00 89.38 208 GLY A CA 1
ATOM 1623 C C . GLY A 1 208 ? -16.818 -0.842 28.069 1.00 89.38 208 GLY A C 1
ATOM 1624 O O . GLY A 1 208 ? -16.790 -1.290 29.217 1.00 89.38 208 GLY A O 1
ATOM 1625 N N . ARG A 1 209 ? -16.353 -1.554 27.037 1.00 90.25 209 ARG A N 1
ATOM 1626 C CA . ARG A 1 209 ? -15.792 -2.899 27.188 1.00 90.25 209 ARG A CA 1
ATOM 1627 C C . ARG A 1 209 ? -14.524 -2.904 28.043 1.00 90.25 209 ARG A C 1
ATOM 1629 O O . ARG A 1 209 ? -14.370 -3.785 28.890 1.00 90.25 209 ARG A O 1
ATOM 1636 N N . LYS A 1 210 ? -13.641 -1.917 27.857 1.00 90.06 210 LYS A N 1
ATOM 1637 C CA . LYS A 1 210 ? -12.443 -1.730 28.690 1.00 90.06 210 LYS A CA 1
ATOM 1638 C C . LYS A 1 210 ? -12.819 -1.384 30.136 1.00 90.06 210 LYS A C 1
ATOM 1640 O O . LYS A 1 210 ? -12.256 -1.983 31.051 1.00 90.06 210 LYS A O 1
ATOM 1645 N N . ALA A 1 211 ? -13.804 -0.514 30.347 1.00 89.19 211 ALA A N 1
ATOM 1646 C CA . ALA A 1 211 ? -14.321 -0.165 31.669 1.00 89.19 211 ALA A CA 1
ATOM 1647 C C . ALA A 1 211 ? -14.835 -1.398 32.434 1.00 89.19 211 ALA A C 1
ATOM 1649 O O . ALA A 1 211 ? -14.499 -1.576 33.602 1.00 89.19 211 ALA A O 1
ATOM 1650 N N . LEU A 1 212 ? -15.553 -2.314 31.771 1.00 89.75 212 LEU A N 1
ATOM 1651 C CA . LEU A 1 212 ? -15.987 -3.569 32.400 1.00 89.75 212 LEU A CA 1
ATOM 1652 C C . LEU A 1 212 ? -14.820 -4.440 32.872 1.00 89.75 212 LEU A C 1
ATOM 1654 O O . LEU A 1 212 ? -14.880 -4.989 33.970 1.00 89.75 212 LEU A O 1
ATOM 1658 N N . THR A 1 213 ? -13.755 -4.562 32.074 1.00 89.62 213 THR A N 1
ATOM 1659 C CA . THR A 1 213 ? -12.557 -5.305 32.503 1.00 89.62 213 THR A CA 1
ATOM 1660 C C . THR A 1 213 ? -11.804 -4.642 33.653 1.00 89.62 213 THR A C 1
ATOM 1662 O O . THR A 1 213 ? -11.138 -5.346 34.406 1.00 89.62 213 THR A O 1
ATOM 1665 N N . LEU A 1 214 ? -11.914 -3.318 33.804 1.00 88.31 214 LEU A N 1
ATOM 1666 C CA . LEU A 1 214 ? -11.340 -2.585 34.936 1.00 88.31 214 LEU A CA 1
ATOM 1667 C C . LEU A 1 214 ? -12.189 -2.750 36.206 1.00 88.31 214 LEU A C 1
ATOM 1669 O O . LEU A 1 214 ? -11.638 -2.935 37.286 1.00 88.31 214 LEU A O 1
ATOM 1673 N N . LEU A 1 215 ? -13.520 -2.720 36.078 1.00 88.25 215 LEU A N 1
ATOM 1674 C CA . LEU A 1 215 ? -14.448 -2.888 37.204 1.00 88.25 215 LEU A CA 1
ATOM 1675 C C . LEU A 1 215 ? -14.491 -4.320 37.740 1.00 88.25 215 LEU A C 1
ATOM 1677 O O . LEU A 1 215 ? -14.650 -4.519 38.943 1.00 88.25 215 LEU A O 1
ATOM 1681 N N . PHE A 1 216 ? -14.376 -5.312 36.856 1.00 90.00 216 PHE A N 1
ATOM 1682 C CA . PHE A 1 216 ? -14.527 -6.727 37.198 1.00 90.00 216 PHE A CA 1
ATOM 1683 C C . PHE A 1 216 ? -13.338 -7.560 36.691 1.00 90.00 216 PHE A C 1
ATOM 1685 O O . PHE A 1 216 ? -13.510 -8.430 35.824 1.00 90.00 216 PHE A O 1
ATOM 1692 N N . PRO A 1 217 ? -12.123 -7.317 37.218 1.00 86.31 217 PRO A N 1
ATOM 1693 C CA . PRO A 1 217 ? -10.936 -8.059 36.813 1.00 86.31 217 PRO A CA 1
ATOM 1694 C C . PRO A 1 217 ? -11.111 -9.559 37.104 1.00 86.31 217 PRO A C 1
ATOM 1696 O O . PRO A 1 217 ? -11.652 -9.951 38.135 1.00 86.31 217 PRO A O 1
ATOM 1699 N N . GLY A 1 218 ? -10.690 -10.414 36.168 1.00 84.62 218 GLY A N 1
ATOM 1700 C CA . GLY A 1 218 ? -10.773 -11.881 36.284 1.00 84.62 218 GLY A CA 1
ATOM 1701 C C . GLY A 1 218 ? -12.141 -12.496 35.950 1.00 84.62 218 GLY A C 1
ATOM 1702 O O . GLY A 1 218 ? -12.200 -13.640 35.491 1.00 84.62 218 GLY A O 1
ATOM 1703 N N . TYR A 1 219 ? -13.234 -11.741 36.088 1.00 87.56 219 TYR A N 1
ATOM 1704 C CA . TYR A 1 219 ? -14.574 -12.201 35.701 1.00 87.56 219 TYR A CA 1
ATOM 1705 C C . TYR A 1 219 ? -14.880 -11.984 34.223 1.00 87.56 219 TYR A C 1
ATOM 1707 O O . TYR A 1 219 ? -15.598 -12.780 33.616 1.00 87.56 219 TYR A O 1
ATOM 1715 N N . VAL A 1 220 ? -14.332 -10.907 33.663 1.00 88.81 220 VAL A N 1
ATOM 1716 C CA . VAL A 1 220 ? -14.549 -10.489 32.284 1.00 88.81 220 VAL A CA 1
ATOM 1717 C C . VAL A 1 220 ? -13.216 -10.518 31.545 1.00 88.81 220 VAL A C 1
ATOM 1719 O O . VAL A 1 220 ? -12.281 -9.802 31.908 1.00 88.81 220 VAL A O 1
ATOM 1722 N N . LYS A 1 221 ? -13.115 -11.342 30.500 1.00 88.81 221 LYS A N 1
ATOM 1723 C CA . LYS A 1 221 ? -11.900 -11.419 29.679 1.00 88.81 221 LYS A CA 1
ATOM 1724 C C . LYS A 1 221 ? -11.688 -10.126 28.873 1.00 88.81 221 LYS A C 1
ATOM 1726 O O . LYS A 1 221 ? -12.661 -9.580 28.341 1.00 88.81 221 LYS A O 1
ATOM 1731 N N . PRO A 1 222 ? -10.437 -9.641 28.739 1.00 86.75 222 PRO A N 1
ATOM 1732 C CA . PRO A 1 222 ? -10.117 -8.516 27.866 1.00 86.75 222 PRO A CA 1
ATOM 1733 C C . PRO A 1 222 ? -10.480 -8.800 26.411 1.00 86.75 222 PRO A C 1
ATOM 1735 O O . PRO A 1 222 ? -10.203 -9.877 25.886 1.00 86.75 222 PRO A O 1
ATOM 1738 N N . ARG A 1 223 ? -11.064 -7.799 25.746 1.00 87.31 223 ARG A N 1
ATOM 1739 C CA . ARG A 1 223 ? -11.362 -7.868 24.315 1.00 87.31 223 ARG A CA 1
ATOM 1740 C C . ARG A 1 223 ? -10.059 -7.861 23.519 1.00 87.31 223 ARG A C 1
ATOM 1742 O O . ARG A 1 223 ? -9.233 -6.968 23.694 1.00 87.31 223 ARG A O 1
ATOM 1749 N N . MET A 1 224 ? -9.921 -8.796 22.587 1.00 85.19 224 MET A N 1
ATOM 1750 C CA . MET A 1 224 ? -8.899 -8.744 21.547 1.00 85.19 224 MET A CA 1
ATOM 1751 C C . MET A 1 224 ? -9.320 -7.721 20.477 1.00 85.19 224 MET A C 1
ATOM 1753 O O . MET A 1 224 ? -10.345 -7.949 19.819 1.00 85.19 224 MET A O 1
ATOM 1757 N N . PRO A 1 225 ? -8.595 -6.600 20.301 1.00 84.25 225 PRO A N 1
ATOM 1758 C CA . PRO A 1 225 ? -8.904 -5.627 19.260 1.00 84.25 225 PRO A CA 1
ATOM 1759 C C . PRO A 1 225 ? -8.638 -6.212 17.870 1.00 84.25 225 PRO A C 1
ATOM 1761 O O . PRO A 1 225 ? -7.810 -7.109 17.700 1.00 84.25 225 PRO A O 1
ATOM 1764 N N . SER A 1 226 ? -9.352 -5.707 16.868 1.00 84.56 226 SER A N 1
ATOM 1765 C CA . SER A 1 226 ? -9.041 -6.029 15.470 1.00 84.56 226 SER A CA 1
ATOM 1766 C C . SER A 1 226 ? -7.745 -5.340 15.040 1.00 84.56 226 SER A C 1
ATOM 1768 O O . SER A 1 226 ? -7.390 -4.301 15.592 1.00 84.56 226 SER A O 1
ATOM 1770 N N . ILE A 1 227 ? -7.069 -5.865 14.015 1.00 85.19 227 ILE A N 1
ATOM 1771 C CA . ILE A 1 227 ? -5.827 -5.249 13.512 1.00 85.19 227 ILE A CA 1
ATOM 1772 C C . ILE A 1 227 ? -6.080 -3.808 13.056 1.00 85.19 227 ILE A C 1
ATOM 1774 O O . ILE A 1 227 ? -5.267 -2.934 13.323 1.00 85.19 227 ILE A O 1
ATOM 1778 N N . ILE A 1 228 ? -7.230 -3.538 12.433 1.00 83.75 228 ILE A N 1
ATOM 1779 C CA . ILE A 1 228 ? -7.564 -2.196 11.935 1.00 83.75 228 ILE A CA 1
ATOM 1780 C C . ILE A 1 228 ? -7.745 -1.193 13.075 1.00 83.75 228 ILE A C 1
ATOM 1782 O O . ILE A 1 228 ? -7.359 -0.044 12.934 1.00 83.75 228 ILE A O 1
ATOM 1786 N N . GLU A 1 229 ? -8.262 -1.626 14.226 1.00 78.69 229 GLU A N 1
ATOM 1787 C CA . GLU A 1 229 ? -8.432 -0.755 15.402 1.00 78.69 229 GLU A CA 1
ATOM 1788 C C . GLU A 1 229 ? -7.106 -0.362 16.063 1.00 78.69 229 GLU A C 1
ATOM 1790 O O . GLU A 1 229 ? -7.084 0.542 16.892 1.00 78.69 229 GLU A O 1
ATOM 1795 N N . LEU A 1 230 ? -6.012 -1.049 15.729 1.00 81.88 230 LEU A N 1
ATOM 1796 C CA . LEU A 1 230 ? -4.669 -0.701 16.192 1.00 81.88 230 LEU A CA 1
ATOM 1797 C C . LEU A 1 230 ? -3.965 0.278 15.246 1.00 81.88 230 LEU A C 1
ATOM 1799 O O . LEU A 1 230 ? -2.941 0.849 15.615 1.00 81.88 230 LEU A O 1
ATOM 1803 N N . VAL A 1 231 ? -4.479 0.449 14.026 1.00 83.62 231 VAL A N 1
ATOM 1804 C CA . VAL A 1 231 ? -3.874 1.316 13.018 1.00 83.62 231 VAL A CA 1
ATOM 1805 C C . VAL A 1 231 ? -4.470 2.720 13.146 1.00 83.62 231 VAL A C 1
ATOM 1807 O O . VAL A 1 231 ? -5.692 2.847 13.159 1.00 83.62 231 VAL A O 1
ATOM 1810 N N . PRO A 1 232 ? -3.649 3.784 13.213 1.00 82.19 232 PRO A N 1
ATOM 1811 C CA . PRO A 1 232 ? -4.160 5.150 13.238 1.00 82.19 232 PRO A CA 1
ATOM 1812 C C . PRO A 1 232 ? -5.016 5.480 12.008 1.00 82.19 232 PRO A C 1
ATOM 1814 O O . PRO A 1 232 ? -4.656 5.128 10.881 1.00 82.19 232 PRO A O 1
ATOM 1817 N N . ASP A 1 233 ? -6.094 6.241 12.206 1.00 76.00 233 ASP A N 1
ATOM 1818 C CA . ASP A 1 233 ? -7.083 6.560 11.160 1.00 76.00 233 ASP A CA 1
ATOM 1819 C C . ASP A 1 233 ? -6.500 7.280 9.935 1.00 76.00 233 ASP A C 1
ATOM 1821 O O . ASP A 1 233 ? -7.066 7.229 8.845 1.00 76.00 233 ASP A O 1
ATOM 1825 N N . TYR A 1 234 ? -5.364 7.961 10.098 1.00 83.44 234 TYR A N 1
ATOM 1826 C CA . TYR A 1 234 ? -4.678 8.659 9.014 1.00 83.44 234 TYR A CA 1
ATOM 1827 C C . TYR A 1 234 ? -3.749 7.760 8.191 1.00 83.44 234 TYR A C 1
ATOM 1829 O O . TYR A 1 234 ? -3.212 8.227 7.195 1.00 83.44 234 TYR A O 1
ATOM 1837 N N . MET A 1 235 ? -3.507 6.505 8.582 1.00 88.38 235 MET A N 1
ATOM 1838 C CA . MET A 1 235 ? -2.617 5.607 7.834 1.00 88.38 235 MET A CA 1
ATOM 1839 C C . MET A 1 235 ? -3.340 4.797 6.758 1.00 88.38 235 MET A C 1
ATOM 1841 O O . MET A 1 235 ? -2.693 4.385 5.797 1.00 88.38 235 MET A O 1
ATOM 1845 N N . LEU A 1 236 ? -4.646 4.565 6.906 1.00 89.12 236 LEU A N 1
ATOM 1846 C CA . LEU A 1 236 ? -5.462 3.770 5.983 1.00 89.12 236 LEU A CA 1
ATOM 1847 C C . LEU A 1 236 ? -6.525 4.633 5.304 1.00 89.12 236 LEU A C 1
ATOM 1849 O O . LEU A 1 236 ? -6.839 5.736 5.750 1.00 89.12 236 LEU A O 1
ATOM 1853 N N . VAL A 1 237 ? -7.110 4.115 4.223 1.00 86.25 237 VAL A N 1
ATOM 1854 C CA . VAL A 1 237 ? -8.304 4.733 3.630 1.00 86.25 237 VAL A CA 1
ATOM 1855 C C . VAL A 1 237 ? -9.435 4.668 4.651 1.00 86.25 237 VAL A C 1
ATOM 1857 O O . VAL A 1 237 ? -9.812 3.580 5.094 1.00 86.25 237 VAL A O 1
ATOM 1860 N N . ASN A 1 238 ? -9.967 5.828 5.038 1.00 73.00 238 ASN A N 1
ATOM 1861 C CA . ASN A 1 238 ? -11.045 5.890 6.016 1.00 73.00 238 ASN A CA 1
ATOM 1862 C C . ASN A 1 238 ? -12.359 5.433 5.368 1.00 73.00 238 ASN A C 1
ATOM 1864 O O . ASN A 1 238 ? -12.888 6.084 4.470 1.00 73.00 238 ASN A O 1
ATOM 1868 N N . MET A 1 239 ? -12.876 4.305 5.848 1.00 69.94 239 MET A N 1
ATOM 1869 C CA . MET A 1 239 ? -14.098 3.663 5.353 1.00 69.94 239 MET A CA 1
ATOM 1870 C C . MET A 1 239 ? -15.331 3.971 6.216 1.00 69.94 239 MET A C 1
ATOM 1872 O O . MET A 1 239 ? -16.442 3.571 5.878 1.00 69.94 239 MET A O 1
ATOM 1876 N N . ILE A 1 240 ? -15.148 4.674 7.337 1.00 54.56 240 ILE A N 1
ATOM 1877 C CA . ILE A 1 240 ? -16.150 4.808 8.405 1.00 54.56 240 ILE A CA 1
ATOM 1878 C C . ILE A 1 240 ? -17.190 5.897 8.075 1.00 54.56 240 ILE A C 1
ATOM 1880 O O . ILE A 1 240 ? -18.278 5.894 8.641 1.00 54.56 240 ILE A O 1
ATOM 1884 N N . ARG A 1 241 ? -16.913 6.790 7.109 1.00 49.03 241 ARG A N 1
ATOM 1885 C CA . ARG A 1 241 ? -17.828 7.879 6.706 1.00 49.03 241 ARG A CA 1
ATOM 1886 C C . ARG A 1 241 ? -18.499 7.736 5.331 1.00 49.03 241 ARG A C 1
ATOM 1888 O O . ARG A 1 241 ? -19.413 8.504 5.064 1.00 49.03 241 ARG A O 1
ATOM 1895 N N . GLU A 1 242 ? -18.101 6.789 4.474 1.00 50.69 242 GLU A N 1
ATOM 1896 C CA . GLU A 1 242 ? -18.565 6.746 3.064 1.00 50.69 242 GLU A CA 1
ATOM 1897 C C . GLU A 1 242 ? -19.054 5.369 2.564 1.00 50.69 242 GLU A C 1
ATOM 1899 O O . GLU A 1 242 ? -19.206 5.172 1.360 1.00 50.69 242 GLU A O 1
ATOM 1904 N N . HIS A 1 243 ? -19.402 4.455 3.479 1.00 55.88 243 HIS A N 1
ATOM 1905 C CA . HIS A 1 243 ? -19.965 3.128 3.187 1.00 55.88 243 HIS A CA 1
ATOM 1906 C C . HIS A 1 243 ? -19.053 2.209 2.343 1.00 55.88 243 HIS A C 1
ATOM 1908 O O . HIS A 1 243 ? -18.136 2.619 1.637 1.00 55.88 243 HIS A O 1
ATOM 1914 N N . ASP A 1 244 ? -19.332 0.910 2.409 1.00 61.06 244 ASP A N 1
ATOM 1915 C CA . ASP A 1 244 ? -18.631 -0.191 1.730 1.00 61.06 244 ASP A CA 1
ATOM 1916 C C . ASP A 1 244 ? -18.387 -0.021 0.219 1.00 61.06 244 ASP A C 1
ATOM 1918 O O . ASP A 1 244 ? -17.624 -0.787 -0.375 1.00 61.06 244 ASP A O 1
ATOM 1922 N N . ASP A 1 245 ? -19.009 0.980 -0.405 1.00 69.56 245 ASP A N 1
ATOM 1923 C CA . ASP A 1 245 ? -18.885 1.310 -1.819 1.00 69.56 245 ASP A CA 1
ATOM 1924 C C . ASP A 1 245 ? -17.430 1.599 -2.223 1.00 69.56 245 ASP A C 1
ATOM 1926 O O . ASP A 1 245 ? -17.040 1.206 -3.319 1.00 69.56 245 ASP A O 1
ATOM 1930 N N . VAL A 1 246 ? -16.593 2.207 -1.372 1.00 77.06 246 VAL A N 1
ATOM 1931 C CA . VAL A 1 246 ? -15.190 2.513 -1.735 1.00 77.06 246 VAL A CA 1
ATOM 1932 C C . VAL A 1 246 ? -14.366 1.239 -1.937 1.00 77.06 246 VAL A C 1
ATOM 1934 O O . VAL A 1 246 ? -13.745 1.058 -2.986 1.00 77.06 246 VAL A O 1
ATOM 1937 N N . LEU A 1 247 ? -14.392 0.328 -0.961 1.00 80.19 247 LEU A N 1
ATOM 1938 C CA . LEU A 1 247 ? -13.692 -0.954 -1.059 1.00 80.19 247 LEU A CA 1
ATOM 1939 C C . LEU A 1 247 ? -14.294 -1.831 -2.153 1.00 80.19 247 LEU A C 1
ATOM 1941 O O . LEU A 1 247 ? -13.553 -2.449 -2.911 1.00 80.19 247 LEU A O 1
ATOM 1945 N N . ASN A 1 248 ? -15.622 -1.869 -2.271 1.00 78.44 248 ASN A N 1
ATOM 1946 C CA . ASN A 1 248 ? -16.271 -2.667 -3.305 1.00 78.44 248 ASN A CA 1
ATOM 1947 C C . ASN A 1 248 ? -15.919 -2.164 -4.712 1.00 78.44 248 ASN A C 1
ATOM 1949 O O . ASN A 1 248 ? -15.617 -2.982 -5.576 1.00 78.44 248 ASN A O 1
ATOM 1953 N N . ARG A 1 249 ? -15.878 -0.844 -4.938 1.00 78.31 249 ARG A N 1
ATOM 1954 C CA . ARG A 1 249 ? -15.420 -0.257 -6.209 1.00 78.31 249 ARG A CA 1
ATOM 1955 C C . ARG A 1 249 ? -13.947 -0.538 -6.478 1.00 78.31 249 ARG A C 1
ATOM 1957 O O . ARG A 1 249 ? -13.580 -0.739 -7.630 1.00 78.31 249 ARG A O 1
ATOM 1964 N N . PHE A 1 250 ? -13.111 -0.554 -5.442 1.00 82.56 250 PHE A N 1
ATOM 1965 C CA . PHE A 1 250 ? -11.695 -0.888 -5.586 1.00 82.56 250 PHE A CA 1
ATOM 1966 C C . PHE A 1 250 ? -11.485 -2.360 -5.971 1.00 82.56 250 PHE A C 1
ATOM 1968 O O . PHE A 1 250 ? -10.696 -2.650 -6.864 1.00 82.56 250 PHE A O 1
ATOM 1975 N N . LEU A 1 251 ? -12.203 -3.283 -5.324 1.00 81.50 251 LEU A N 1
ATOM 1976 C CA . LEU A 1 251 ? -12.051 -4.725 -5.547 1.00 81.50 251 LEU A CA 1
ATOM 1977 C C . LEU A 1 251 ? -12.710 -5.210 -6.842 1.00 81.50 251 LEU A C 1
ATOM 1979 O O . LEU A 1 251 ? -12.130 -6.029 -7.549 1.00 81.50 251 LEU A O 1
ATOM 1983 N N . TRP A 1 252 ? -13.921 -4.730 -7.128 1.00 76.62 252 TRP A N 1
ATOM 1984 C CA . TRP A 1 252 ? -14.785 -5.254 -8.195 1.00 76.62 252 TRP A CA 1
ATOM 1985 C C . TRP A 1 252 ? -14.951 -4.284 -9.371 1.00 76.62 252 TRP A C 1
ATOM 1987 O O . TRP A 1 252 ? -15.637 -4.583 -10.342 1.00 76.62 252 TRP A O 1
ATOM 1997 N N . GLY A 1 253 ? -14.342 -3.100 -9.301 1.00 69.94 253 GLY A N 1
ATOM 1998 C CA . GLY A 1 253 ? -14.547 -2.050 -10.291 1.00 69.94 253 GLY A CA 1
ATOM 1999 C C . GLY A 1 253 ? -15.887 -1.315 -10.138 1.00 69.94 253 GLY A C 1
ATOM 2000 O O . GLY A 1 253 ? -16.787 -1.692 -9.383 1.00 69.94 253 GLY A O 1
ATOM 2001 N N . ILE A 1 254 ? -16.010 -0.201 -10.862 1.00 64.56 254 ILE A N 1
ATOM 2002 C CA . ILE A 1 254 ? -17.138 0.742 -10.756 1.00 64.56 254 ILE A CA 1
ATOM 2003 C C . ILE A 1 254 ? -18.450 0.116 -11.269 1.00 64.56 254 ILE A C 1
ATOM 2005 O O . ILE A 1 254 ? -19.511 0.306 -10.671 1.00 64.56 254 ILE A O 1
ATOM 2009 N N . GLU A 1 255 ? -18.383 -0.669 -12.341 1.00 57.12 255 GLU A N 1
ATOM 2010 C CA . GLU A 1 255 ? -19.551 -1.178 -13.070 1.00 57.12 255 GLU A CA 1
ATOM 2011 C C . GLU A 1 255 ? -20.229 -2.362 -12.357 1.00 57.12 255 GLU A C 1
ATOM 2013 O O . GLU A 1 255 ? -21.450 -2.395 -12.205 1.00 57.12 255 GLU A O 1
ATOM 2018 N N . GLU A 1 256 ? -19.447 -3.284 -11.789 1.00 53.72 256 GLU A N 1
ATOM 2019 C CA . GLU A 1 256 ? -19.990 -4.445 -11.074 1.00 53.72 256 GLU A CA 1
ATOM 2020 C C . GLU A 1 256 ? -20.641 -4.047 -9.733 1.00 53.72 256 GLU A C 1
ATOM 2022 O O . GLU A 1 256 ? -21.656 -4.619 -9.323 1.00 53.72 256 GLU A O 1
ATOM 2027 N N . SER A 1 257 ? -20.116 -3.003 -9.076 1.00 50.16 257 SER A N 1
ATOM 2028 C CA . SER A 1 257 ? -20.670 -2.476 -7.819 1.00 50.16 257 SER A CA 1
ATOM 2029 C C . SER A 1 257 ? -22.078 -1.880 -7.983 1.00 50.16 257 SER A C 1
ATOM 2031 O O . SER A 1 257 ? -22.939 -2.063 -7.119 1.00 50.16 257 SER A O 1
ATOM 2033 N N . THR A 1 258 ? -22.349 -1.216 -9.114 1.00 52.72 258 THR A N 1
ATOM 2034 C CA . THR A 1 258 ? -23.661 -0.613 -9.408 1.00 52.72 258 THR A CA 1
ATOM 2035 C C . THR A 1 258 ? -24.696 -1.656 -9.834 1.00 52.72 258 THR A C 1
ATOM 2037 O O . THR A 1 258 ? -25.869 -1.514 -9.479 1.00 52.72 258 THR A O 1
ATOM 2040 N N . SER A 1 259 ? -24.268 -2.731 -10.506 1.00 51.09 259 SER A N 1
ATOM 2041 C CA . SER A 1 259 ? -25.114 -3.887 -10.837 1.00 51.09 259 SER A CA 1
ATOM 2042 C C . SER A 1 259 ? -25.572 -4.644 -9.581 1.00 51.09 259 SER A C 1
ATOM 2044 O O . SER A 1 259 ? -26.775 -4.791 -9.354 1.00 51.09 259 SER A O 1
ATOM 2046 N N . LYS A 1 260 ? -24.641 -5.000 -8.679 1.00 51.81 260 LYS A N 1
ATOM 2047 C CA . LYS A 1 260 ? -24.964 -5.686 -7.408 1.00 51.81 260 LYS A CA 1
ATOM 2048 C C . LYS A 1 260 ? -25.885 -4.859 -6.503 1.00 51.81 260 LYS A C 1
ATOM 2050 O O . LYS A 1 260 ? -26.765 -5.417 -5.849 1.00 51.81 260 LYS A O 1
ATOM 2055 N N . LYS A 1 261 ? -25.733 -3.528 -6.490 1.00 50.59 261 LYS A N 1
ATOM 2056 C CA . LYS A 1 261 ? -26.610 -2.622 -5.726 1.00 50.59 261 LYS A CA 1
ATOM 2057 C C . LYS A 1 261 ? -28.045 -2.613 -6.267 1.00 50.59 261 LYS A C 1
ATOM 2059 O O . LYS A 1 261 ? -28.973 -2.610 -5.461 1.00 50.59 261 LYS A O 1
ATOM 2064 N N . LYS A 1 262 ? -28.229 -2.666 -7.597 1.00 50.00 262 LYS A N 1
ATOM 2065 C CA . LYS A 1 262 ? -29.546 -2.776 -8.262 1.00 50.00 262 LYS A CA 1
ATOM 2066 C C . LYS A 1 262 ? -30.205 -4.136 -8.047 1.00 50.00 262 LYS A C 1
ATOM 2068 O O . LYS A 1 262 ? -31.400 -4.201 -7.787 1.00 50.00 262 LYS A O 1
ATOM 2073 N N . GLU A 1 263 ? -29.436 -5.217 -8.105 1.00 47.94 263 GLU A N 1
ATOM 2074 C CA . GLU A 1 263 ? -29.960 -6.567 -7.884 1.00 47.94 263 GLU A CA 1
ATOM 2075 C C . GLU A 1 263 ? -30.429 -6.755 -6.429 1.00 47.94 263 GLU A C 1
ATOM 2077 O O . GLU A 1 263 ? -31.512 -7.289 -6.184 1.00 47.94 263 GLU A O 1
ATOM 2082 N N . ALA A 1 264 ? -29.672 -6.217 -5.465 1.00 48.72 264 ALA A N 1
ATOM 2083 C CA . ALA A 1 264 ? -30.042 -6.209 -4.051 1.00 48.72 264 ALA A CA 1
ATOM 2084 C C . ALA A 1 264 ? -31.287 -5.355 -3.751 1.00 48.72 264 ALA A C 1
ATOM 2086 O O . ALA A 1 264 ? -32.069 -5.744 -2.893 1.00 48.72 264 ALA A O 1
ATOM 2087 N N . THR A 1 265 ? -31.498 -4.237 -4.459 1.00 46.66 265 THR A N 1
ATOM 2088 C CA . THR A 1 265 ? -32.722 -3.420 -4.322 1.00 46.66 265 THR A CA 1
ATOM 2089 C C . THR A 1 265 ? -33.924 -4.051 -5.024 1.00 46.66 265 THR A C 1
ATOM 2091 O O . THR A 1 265 ? -35.021 -4.006 -4.480 1.00 46.66 265 THR A O 1
ATOM 2094 N N . SER A 1 266 ? -33.727 -4.730 -6.161 1.00 46.16 266 SER A N 1
ATOM 2095 C CA . SER A 1 266 ? -34.805 -5.461 -6.851 1.00 46.16 266 SER A CA 1
ATOM 2096 C C . SER A 1 266 ? -35.343 -6.656 -6.054 1.00 46.16 266 SER A C 1
ATOM 2098 O O . SER A 1 266 ? -36.503 -7.021 -6.199 1.00 46.16 266 SER A O 1
ATOM 2100 N N . LYS A 1 267 ? -34.522 -7.255 -5.178 1.00 50.09 267 LYS A N 1
ATOM 2101 C CA . LYS A 1 267 ? -34.946 -8.363 -4.305 1.00 50.09 267 LYS A CA 1
ATOM 2102 C C . LYS A 1 267 ? -35.734 -7.900 -3.076 1.00 50.09 267 LYS A C 1
ATOM 2104 O O . LYS A 1 267 ? -36.435 -8.714 -2.486 1.00 50.09 267 LYS A O 1
ATOM 2109 N N . THR A 1 268 ? -35.640 -6.626 -2.693 1.00 46.31 268 THR A N 1
ATOM 2110 C CA . THR A 1 268 ? -36.418 -6.032 -1.589 1.00 46.31 268 THR A CA 1
ATOM 2111 C C . THR A 1 268 ? -37.688 -5.322 -2.052 1.00 46.31 268 THR A C 1
ATOM 2113 O O . THR A 1 268 ? -38.620 -5.206 -1.262 1.00 46.31 268 THR A O 1
ATOM 2116 N N . SER A 1 269 ? -37.770 -4.890 -3.311 1.00 40.84 269 SER A N 1
ATOM 2117 C CA . SER A 1 269 ? -38.999 -4.357 -3.904 1.00 40.84 269 SER A CA 1
ATOM 2118 C C . SER A 1 269 ? -39.601 -5.389 -4.856 1.00 40.84 269 SER A C 1
ATOM 2120 O O . SER A 1 269 ? -39.226 -5.463 -6.025 1.00 40.84 269 SER A O 1
ATOM 2122 N N . GLY A 1 270 ? -40.524 -6.205 -4.349 1.00 43.84 270 GLY A N 1
ATOM 2123 C CA . GLY A 1 270 ? -41.365 -7.054 -5.185 1.00 43.84 270 GLY A CA 1
ATOM 2124 C C . GLY A 1 270 ? -42.328 -6.205 -6.007 1.00 43.84 270 GLY A C 1
ATOM 2125 O O . GLY A 1 270 ? -43.473 -6.056 -5.609 1.00 43.84 270 GLY A O 1
ATOM 2126 N N . GLU A 1 271 ? -41.879 -5.656 -7.133 1.00 37.84 271 GLU A N 1
ATOM 2127 C CA . GLU A 1 271 ? -42.760 -5.043 -8.127 1.00 37.84 271 GLU A CA 1
ATOM 2128 C C . GLU A 1 271 ? -42.227 -5.264 -9.546 1.00 37.84 271 GLU A C 1
ATOM 2130 O O . GLU A 1 271 ? -41.051 -5.070 -9.858 1.00 37.84 271 GLU A O 1
ATOM 2135 N N . ALA A 1 272 ? -43.133 -5.755 -10.388 1.00 40.31 272 ALA A N 1
ATOM 2136 C CA . ALA A 1 272 ? -42.906 -6.171 -11.756 1.00 40.31 272 ALA A CA 1
ATOM 2137 C C . ALA A 1 272 ? -42.907 -4.984 -12.730 1.00 40.31 272 ALA A C 1
ATOM 2139 O O . ALA A 1 272 ? -43.717 -4.072 -12.611 1.00 40.31 272 ALA A O 1
ATOM 2140 N N . GLY A 1 273 ? -42.086 -5.103 -13.777 1.00 35.44 273 GLY A N 1
ATOM 2141 C CA . GLY A 1 273 ? -42.298 -4.448 -15.069 1.00 35.44 273 GLY A CA 1
ATOM 2142 C C . GLY A 1 273 ? -41.759 -3.022 -15.191 1.00 35.44 273 GLY A C 1
ATOM 2143 O O . GLY A 1 273 ? -42.297 -2.084 -14.619 1.00 35.44 273 GLY A O 1
ATOM 2144 N N . GLY A 1 274 ? -40.745 -2.827 -16.043 1.00 30.97 274 GLY A N 1
ATOM 2145 C CA . GLY A 1 274 ? -40.387 -1.474 -16.472 1.00 30.97 274 GLY A CA 1
ATOM 2146 C C . GLY A 1 274 ? -39.009 -1.307 -17.099 1.00 30.97 274 GLY A C 1
ATOM 2147 O O . GLY A 1 274 ? -38.107 -0.773 -16.470 1.00 30.97 274 GLY A O 1
ATOM 2148 N N . THR A 1 275 ? -38.895 -1.657 -18.383 1.00 30.80 275 THR A N 1
ATOM 2149 C CA . THR A 1 275 ? -37.920 -1.133 -19.364 1.00 30.80 275 THR A CA 1
ATOM 2150 C C . THR A 1 275 ? -36.431 -1.166 -18.994 1.00 30.80 275 THR A C 1
ATOM 2152 O O . THR A 1 275 ? -35.911 -0.289 -18.303 1.00 30.80 275 THR A O 1
ATOM 2155 N N . GLU A 1 276 ? -35.705 -2.094 -19.625 1.00 36.12 276 GLU A N 1
ATOM 2156 C CA . GLU A 1 276 ? -34.256 -2.029 -19.841 1.00 36.12 276 GLU A CA 1
ATOM 2157 C C . GLU A 1 276 ? -33.877 -0.747 -20.606 1.00 36.12 276 GLU A C 1
ATOM 2159 O O . GLU A 1 276 ? -33.693 -0.721 -21.825 1.00 36.12 276 GLU A O 1
ATOM 2164 N N . LYS A 1 277 ? -33.741 0.374 -19.895 1.00 35.56 277 LYS A N 1
ATOM 2165 C CA . LYS A 1 277 ? -33.034 1.535 -20.433 1.00 35.56 277 LYS A CA 1
ATOM 2166 C C . LYS A 1 277 ? -31.545 1.210 -20.438 1.00 35.56 277 LYS A C 1
ATOM 2168 O O . LYS A 1 277 ? -30.876 1.328 -19.412 1.00 35.56 277 LYS A O 1
ATOM 2173 N N . LYS A 1 278 ? -31.077 0.796 -21.625 1.00 36.41 278 LYS A N 1
ATOM 2174 C CA . LYS A 1 278 ? -29.693 0.831 -22.131 1.00 36.41 278 LYS A CA 1
ATOM 2175 C C . LYS A 1 278 ? -28.785 1.664 -21.228 1.00 36.41 278 LYS A C 1
ATOM 2177 O O . LYS A 1 278 ? -28.984 2.875 -21.109 1.00 36.41 278 LYS A O 1
ATOM 2182 N N . ALA A 1 279 ? -27.796 0.998 -20.632 1.00 38.41 279 ALA A N 1
ATOM 2183 C CA . ALA A 1 279 ? -26.701 1.610 -19.900 1.00 38.41 279 ALA A CA 1
ATOM 2184 C C . ALA A 1 279 ? -26.097 2.735 -20.751 1.00 38.41 279 ALA A C 1
ATOM 2186 O O . ALA A 1 279 ? -25.354 2.500 -21.701 1.00 38.41 279 ALA A O 1
ATOM 2187 N N . LYS A 1 280 ? -26.486 3.979 -20.457 1.00 39.41 280 LYS A N 1
ATOM 2188 C CA . LYS A 1 280 ? -25.782 5.150 -20.963 1.00 39.41 280 LYS A CA 1
ATOM 2189 C C . LYS A 1 280 ? -24.387 5.064 -20.375 1.00 39.41 280 LYS A C 1
ATOM 2191 O O . LYS A 1 280 ? -24.264 5.113 -19.154 1.00 39.41 280 LYS A O 1
ATOM 2196 N N . ASN A 1 281 ? -23.399 4.907 -21.255 1.00 41.28 281 ASN A N 1
ATOM 2197 C CA . ASN A 1 281 ? -21.970 5.019 -20.995 1.00 41.28 281 ASN A CA 1
ATOM 2198 C C . ASN A 1 281 ? -21.732 5.997 -19.844 1.00 41.28 281 ASN A C 1
ATOM 2200 O O . ASN A 1 281 ? -21.855 7.211 -20.028 1.00 41.28 281 ASN A O 1
ATOM 2204 N N . ALA A 1 282 ? -21.471 5.464 -18.649 1.00 49.56 282 ALA A N 1
ATOM 2205 C CA . ALA A 1 282 ? -21.069 6.277 -17.523 1.00 49.56 282 ALA A CA 1
ATOM 2206 C C . ALA A 1 282 ? -19.748 6.912 -17.942 1.00 49.56 282 ALA A C 1
ATOM 2208 O O . ALA A 1 282 ? -18.735 6.229 -18.086 1.00 49.56 282 ALA A O 1
ATOM 2209 N N . THR A 1 283 ? -19.779 8.206 -18.241 1.00 47.78 283 THR A N 1
ATOM 2210 C CA . THR A 1 283 ? -18.575 8.980 -18.502 1.00 47.78 283 THR A CA 1
ATOM 2211 C C . THR A 1 283 ? -17.665 8.788 -17.296 1.00 47.78 283 THR A C 1
ATOM 2213 O O . THR A 1 283 ? -18.016 9.204 -16.192 1.00 47.78 283 THR A O 1
ATOM 2216 N N . LEU A 1 284 ? -16.544 8.089 -17.498 1.00 55.97 284 LEU A N 1
ATOM 2217 C CA . LEU A 1 284 ? -15.511 7.825 -16.498 1.00 55.97 284 LEU A CA 1
ATOM 2218 C C . LEU A 1 284 ? -14.849 9.153 -16.105 1.00 55.97 284 LEU A C 1
ATOM 2220 O O . LEU A 1 284 ? -13.775 9.503 -16.587 1.00 55.97 284 LEU A O 1
ATOM 2224 N N . GLY A 1 285 ? -15.539 9.935 -15.280 1.00 61.50 285 GLY A N 1
ATOM 2225 C CA . GLY A 1 285 ? -15.025 11.165 -14.700 1.00 61.50 285 GLY A CA 1
ATOM 2226 C C . GLY A 1 285 ? -14.154 10.864 -13.485 1.00 61.50 285 GLY A C 1
ATOM 2227 O O . GLY A 1 285 ? -14.427 9.933 -12.725 1.00 61.50 285 GLY A O 1
ATOM 2228 N N . LEU A 1 286 ? -13.134 11.697 -13.258 1.00 69.00 286 LEU A N 1
ATOM 2229 C CA . LEU A 1 286 ? -12.290 11.645 -12.055 1.00 69.00 286 LEU A CA 1
ATOM 2230 C C . LEU A 1 286 ? -13.103 11.787 -10.753 1.00 69.00 286 LEU A C 1
ATOM 2232 O O . LEU A 1 286 ? -12.625 11.403 -9.691 1.00 69.00 286 LEU A O 1
ATOM 2236 N N . GLU A 1 287 ? -14.333 12.293 -10.832 1.00 70.75 287 GLU A N 1
ATOM 2237 C CA . GLU A 1 287 ? -15.270 12.466 -9.716 1.00 70.75 287 GLU A CA 1
ATOM 2238 C C . GLU A 1 287 ? -15.805 11.146 -9.135 1.00 70.75 287 GLU A C 1
ATOM 2240 O O . GLU A 1 287 ? -16.293 11.125 -8.008 1.00 70.75 287 GLU A O 1
ATOM 2245 N N . ILE A 1 288 ? -15.698 10.026 -9.863 1.00 72.88 288 ILE A N 1
ATOM 2246 C CA . ILE A 1 288 ? -16.155 8.711 -9.374 1.00 72.88 288 ILE A CA 1
ATOM 2247 C C . ILE A 1 288 ? -15.239 8.181 -8.257 1.00 72.88 288 ILE A C 1
ATOM 2249 O O . ILE A 1 288 ? -15.659 7.360 -7.430 1.00 72.88 288 ILE A O 1
ATOM 2253 N N . VAL A 1 289 ? -13.987 8.645 -8.231 1.00 77.25 289 VAL A N 1
ATOM 2254 C CA . VAL A 1 289 ? -13.008 8.274 -7.212 1.00 77.25 289 VAL A CA 1
ATOM 2255 C C . VAL A 1 289 ? -13.297 9.066 -5.928 1.00 77.25 289 VAL A C 1
ATOM 2257 O O . VAL A 1 289 ? -13.353 10.295 -5.973 1.00 77.25 289 VAL A O 1
ATOM 2260 N N . PRO A 1 290 ? -13.449 8.404 -4.765 1.00 80.31 290 PRO A N 1
ATOM 2261 C CA . PRO A 1 290 ? -13.753 9.062 -3.494 1.00 80.31 290 PRO A CA 1
ATOM 2262 C C . PRO A 1 290 ? -12.508 9.758 -2.922 1.00 80.31 290 PRO A C 1
ATOM 2264 O O . PRO A 1 290 ? -11.912 9.315 -1.941 1.00 80.31 290 PRO A O 1
ATOM 2267 N N . TRP A 1 291 ? -12.082 10.861 -3.543 1.00 83.62 291 TRP A N 1
ATOM 2268 C CA . TRP A 1 291 ? -10.838 11.564 -3.202 1.00 83.62 291 TRP A CA 1
ATOM 2269 C C . TRP A 1 291 ? -10.743 11.961 -1.730 1.00 83.62 291 TRP A C 1
ATOM 2271 O O . TRP A 1 291 ? -9.651 11.939 -1.171 1.00 83.62 291 TRP A O 1
ATOM 2281 N N . LYS A 1 292 ? -11.870 12.271 -1.076 1.00 82.25 292 LYS A N 1
ATOM 2282 C CA . LYS A 1 292 ? -11.902 12.611 0.354 1.00 82.25 292 LYS A CA 1
ATOM 2283 C C . LYS A 1 292 ? -11.397 11.468 1.237 1.00 82.25 292 LYS A C 1
ATOM 2285 O O . LYS A 1 292 ? -10.616 11.727 2.149 1.00 82.25 292 LYS A O 1
ATOM 2290 N N . ALA A 1 293 ? -11.773 10.224 0.932 1.00 81.88 293 ALA A N 1
ATOM 2291 C CA . ALA A 1 293 ? -11.334 9.045 1.677 1.00 81.88 293 ALA A CA 1
ATOM 2292 C C . ALA A 1 293 ? -9.828 8.765 1.507 1.00 81.88 293 ALA A C 1
ATOM 2294 O O . ALA A 1 293 ? -9.170 8.305 2.440 1.00 81.88 293 ALA A O 1
ATOM 2295 N N . TRP A 1 294 ? -9.270 9.076 0.332 1.00 86.88 294 TRP A N 1
ATOM 2296 C CA . TRP A 1 294 ? -7.853 8.862 0.014 1.00 86.88 294 TRP A CA 1
ATOM 2297 C C . TRP A 1 294 ? -6.951 10.024 0.434 1.00 86.88 294 TRP A C 1
ATOM 2299 O O . TRP A 1 294 ? -5.775 9.819 0.718 1.00 86.88 294 TRP A O 1
ATOM 2309 N N . LEU A 1 295 ? -7.464 11.252 0.499 1.00 88.56 295 LEU A N 1
ATOM 2310 C CA . LEU A 1 295 ? -6.629 12.426 0.743 1.00 88.56 295 LEU A CA 1
ATOM 2311 C C . LEU A 1 295 ? -5.966 12.392 2.127 1.00 88.56 295 LEU A C 1
ATOM 2313 O O . LEU A 1 295 ? -4.817 12.809 2.254 1.00 88.56 295 LEU A O 1
ATOM 2317 N N . THR A 1 296 ? -6.662 11.888 3.147 1.00 87.38 296 THR A N 1
ATOM 2318 C CA . THR A 1 296 ? -6.124 11.763 4.511 1.00 87.38 296 THR A CA 1
ATOM 2319 C C . THR A 1 296 ? -4.881 10.866 4.560 1.00 87.38 296 THR A C 1
ATOM 2321 O O . THR A 1 296 ? -3.829 11.377 4.951 1.00 87.38 296 THR A O 1
ATOM 2324 N N . PRO A 1 297 ? -4.920 9.596 4.102 1.00 91.38 297 PRO A N 1
ATOM 2325 C CA . PRO A 1 297 ? -3.715 8.773 4.066 1.00 91.38 297 PRO A CA 1
ATOM 2326 C C . PRO A 1 297 ? -2.656 9.290 3.099 1.00 91.38 297 PRO A C 1
ATOM 2328 O O . PRO A 1 297 ? -1.468 9.250 3.418 1.00 91.38 297 PRO A O 1
ATOM 2331 N N . LEU A 1 298 ? -3.042 9.846 1.948 1.00 92.06 298 LEU A N 1
ATOM 2332 C CA . LEU A 1 298 ? -2.071 10.398 1.001 1.00 92.06 298 LEU A CA 1
ATOM 2333 C C . LEU A 1 298 ? -1.283 11.575 1.591 1.00 92.06 298 LEU A C 1
ATOM 2335 O O . LEU A 1 298 ? -0.078 11.660 1.368 1.00 92.06 298 LEU A O 1
ATOM 2339 N N . LYS A 1 299 ? -1.919 12.448 2.382 1.00 92.94 299 LYS A N 1
ATOM 2340 C CA . LYS A 1 299 ? -1.237 13.562 3.064 1.00 92.94 299 LYS A CA 1
ATOM 2341 C C . LYS A 1 299 ? -0.180 13.096 4.061 1.00 92.94 299 LYS A C 1
ATOM 2343 O O . LYS A 1 299 ? 0.802 13.802 4.251 1.00 92.94 299 LYS A O 1
ATOM 2348 N N . PHE A 1 300 ? -0.376 11.940 4.687 1.00 92.56 300 PHE A N 1
ATOM 2349 C CA . PHE A 1 300 ? 0.607 11.354 5.593 1.00 92.56 300 PHE A CA 1
ATOM 2350 C C . PHE A 1 300 ? 1.731 10.644 4.824 1.00 92.56 300 PHE A C 1
ATOM 2352 O O . PHE A 1 300 ? 2.913 10.893 5.059 1.00 92.56 300 PHE A O 1
ATOM 2359 N N . TRP A 1 301 ? 1.371 9.791 3.862 1.00 93.69 301 TRP A N 1
ATOM 2360 C CA . TRP A 1 301 ? 2.326 8.917 3.184 1.00 93.69 301 TRP A CA 1
ATOM 2361 C C . TRP A 1 301 ? 3.150 9.603 2.094 1.00 93.69 301 TRP A C 1
ATOM 2363 O O . TRP A 1 301 ? 4.333 9.299 1.971 1.00 93.69 301 TRP A O 1
ATOM 2373 N N . ILE A 1 302 ? 2.575 10.517 1.303 1.00 92.62 302 ILE A N 1
ATOM 2374 C CA . ILE A 1 302 ? 3.308 11.160 0.198 1.00 92.62 302 ILE A CA 1
ATOM 2375 C C . ILE A 1 302 ? 4.540 11.920 0.714 1.00 92.62 302 ILE A C 1
ATOM 2377 O O . ILE A 1 302 ? 5.624 11.670 0.186 1.00 92.62 302 ILE A O 1
ATOM 2381 N N . PRO A 1 303 ? 4.451 12.790 1.743 1.00 95.44 303 PRO A N 1
ATOM 2382 C CA . PRO A 1 303 ? 5.634 13.466 2.274 1.00 95.44 303 PRO A CA 1
ATOM 2383 C C . PRO A 1 303 ? 6.685 12.488 2.799 1.00 95.44 303 PRO A C 1
ATOM 2385 O O . PRO A 1 303 ? 7.872 12.676 2.543 1.00 95.44 303 PRO A O 1
ATOM 2388 N N . LEU A 1 304 ? 6.257 11.416 3.473 1.00 94.00 304 LEU A N 1
ATOM 2389 C CA . LEU A 1 304 ? 7.159 10.386 3.984 1.00 94.00 304 LEU A CA 1
ATOM 2390 C C . LEU A 1 304 ? 7.891 9.652 2.849 1.00 94.00 304 LEU A C 1
ATOM 2392 O O . LEU A 1 304 ? 9.102 9.457 2.922 1.00 94.00 304 LEU A O 1
ATOM 2396 N N . ILE A 1 305 ? 7.180 9.287 1.780 1.00 91.81 305 ILE A N 1
ATOM 2397 C CA . ILE A 1 305 ? 7.759 8.641 0.593 1.00 91.81 305 ILE A CA 1
ATOM 2398 C C . ILE A 1 305 ? 8.743 9.582 -0.101 1.00 91.81 305 ILE A C 1
ATOM 2400 O O . ILE A 1 305 ? 9.844 9.163 -0.451 1.00 91.81 305 ILE A O 1
ATOM 2404 N N . LEU A 1 306 ? 8.378 10.854 -0.273 1.00 91.88 306 LEU A N 1
ATOM 2405 C CA . LEU A 1 306 ? 9.258 11.854 -0.876 1.00 91.88 306 LEU A CA 1
ATOM 2406 C C . LEU A 1 306 ? 10.521 12.072 -0.037 1.00 91.88 306 LEU A C 1
ATOM 2408 O O . LEU A 1 306 ? 11.615 12.149 -0.594 1.00 91.88 306 LEU A O 1
ATOM 2412 N N . MET A 1 307 ? 10.391 12.112 1.290 1.00 96.25 307 MET A N 1
ATOM 2413 C CA . MET A 1 307 ? 11.528 12.199 2.207 1.00 96.25 307 MET A CA 1
ATOM 2414 C C . MET A 1 307 ? 12.419 10.956 2.112 1.00 96.25 307 MET A C 1
ATOM 2416 O O . MET A 1 307 ? 13.642 11.083 2.073 1.00 96.25 307 MET A O 1
ATOM 2420 N N . LEU A 1 308 ? 11.829 9.762 2.022 1.00 92.50 308 LEU A N 1
ATOM 2421 C CA . LEU A 1 308 ? 12.571 8.515 1.851 1.00 92.50 308 LEU A CA 1
ATOM 2422 C C . LEU A 1 308 ? 13.316 8.481 0.510 1.00 92.50 308 LEU A C 1
ATOM 2424 O O . LEU A 1 308 ? 14.491 8.125 0.469 1.00 92.50 308 LEU A O 1
ATOM 2428 N N . TRP A 1 309 ? 12.670 8.887 -0.584 1.00 90.00 309 TRP A N 1
ATOM 2429 C CA . TRP A 1 309 ? 13.326 9.015 -1.887 1.00 90.00 309 TRP A CA 1
ATOM 2430 C C . TRP A 1 309 ? 14.453 10.040 -1.851 1.00 90.00 309 TRP A C 1
ATOM 2432 O O . TRP A 1 309 ? 15.536 9.759 -2.357 1.00 90.00 309 TRP A O 1
ATOM 2442 N N . PHE A 1 310 ? 14.239 11.190 -1.212 1.00 93.56 310 PHE A N 1
ATOM 2443 C CA . PHE A 1 310 ? 15.286 12.186 -1.022 1.00 93.56 310 PHE A CA 1
ATOM 2444 C C . PHE A 1 310 ? 16.472 11.618 -0.235 1.00 93.56 310 PHE A C 1
ATOM 2446 O O . PHE A 1 310 ? 17.613 11.792 -0.656 1.00 93.56 310 PHE A O 1
ATOM 2453 N N . LEU A 1 311 ? 16.218 10.889 0.855 1.00 95.56 311 LEU A N 1
ATOM 2454 C CA . LEU A 1 311 ? 17.256 10.236 1.652 1.00 95.56 311 LEU A CA 1
ATOM 2455 C C . LEU A 1 311 ? 18.064 9.235 0.818 1.00 95.56 311 LEU A C 1
ATOM 2457 O O . LEU A 1 311 ? 19.292 9.266 0.851 1.00 95.56 311 LEU A O 1
ATOM 2461 N N . VAL A 1 312 ? 17.393 8.374 0.047 1.00 91.56 312 VAL A N 1
ATOM 2462 C CA . VAL A 1 312 ? 18.057 7.386 -0.819 1.00 91.56 312 VAL A CA 1
ATOM 2463 C C . VAL A 1 312 ? 18.873 8.074 -1.915 1.00 91.56 312 VAL A C 1
ATOM 2465 O O . VAL A 1 312 ? 20.001 7.664 -2.181 1.00 91.56 312 VAL A O 1
ATOM 2468 N N . LEU A 1 313 ? 18.351 9.147 -2.517 1.00 90.75 313 LEU A N 1
ATOM 2469 C CA . LEU A 1 313 ? 19.083 9.943 -3.506 1.00 90.75 313 LEU A CA 1
ATOM 2470 C C . LEU A 1 313 ? 20.310 10.625 -2.886 1.00 90.75 313 LEU A C 1
ATOM 2472 O O . LEU A 1 313 ? 21.397 10.560 -3.456 1.00 90.75 313 LEU A O 1
ATOM 2476 N N . ALA A 1 314 ? 20.162 11.237 -1.710 1.00 94.38 314 ALA A N 1
ATOM 2477 C CA . ALA A 1 314 ? 21.254 11.886 -0.991 1.00 94.38 314 ALA A CA 1
ATOM 2478 C C . ALA A 1 314 ? 22.346 10.880 -0.597 1.00 94.38 314 ALA A C 1
ATOM 2480 O O . ALA A 1 314 ? 23.529 11.128 -0.834 1.00 94.38 314 ALA A O 1
ATOM 2481 N N . LEU A 1 315 ? 21.956 9.716 -0.070 1.00 95.06 315 LEU A N 1
ATOM 2482 C CA . LEU A 1 315 ? 22.879 8.625 0.232 1.00 95.06 315 LEU A CA 1
ATOM 2483 C C . LEU A 1 315 ? 23.590 8.143 -1.037 1.00 95.06 315 LEU A C 1
ATOM 2485 O O . LEU A 1 315 ? 24.809 7.991 -1.034 1.00 95.06 315 LEU A O 1
ATOM 2489 N N . GLY A 1 316 ? 22.846 7.984 -2.134 1.00 90.69 316 GLY A N 1
ATOM 2490 C CA . GLY A 1 316 ? 23.399 7.653 -3.443 1.00 90.69 316 GLY A CA 1
ATOM 2491 C C . GLY A 1 316 ? 24.479 8.640 -3.883 1.00 90.69 316 GLY A C 1
ATOM 2492 O O . GLY A 1 316 ? 25.535 8.211 -4.330 1.00 90.69 316 GLY A O 1
ATOM 2493 N N . LEU A 1 317 ? 24.278 9.948 -3.692 1.00 90.69 317 LEU A N 1
ATOM 2494 C CA . LEU A 1 317 ? 25.271 10.976 -4.034 1.00 90.69 317 LEU A CA 1
ATOM 2495 C C . LEU A 1 317 ? 26.531 10.918 -3.158 1.00 90.69 317 LEU A C 1
ATOM 2497 O O . LEU A 1 317 ? 27.640 11.078 -3.674 1.00 90.69 317 LEU A O 1
ATOM 2501 N N . ILE A 1 318 ? 26.374 10.677 -1.853 1.00 92.88 318 ILE A N 1
ATOM 2502 C CA . ILE A 1 318 ? 27.499 10.536 -0.914 1.00 92.88 318 ILE A CA 1
ATOM 2503 C C . ILE A 1 318 ? 28.347 9.323 -1.304 1.00 92.88 318 ILE A C 1
ATOM 2505 O O . ILE A 1 318 ? 29.563 9.421 -1.482 1.00 92.88 318 ILE A O 1
ATOM 2509 N N . VAL A 1 319 ? 27.682 8.184 -1.475 1.00 92.25 319 VAL A N 1
ATOM 2510 C CA . VAL A 1 319 ? 28.323 6.894 -1.706 1.00 92.25 319 VAL A CA 1
ATOM 2511 C C . VAL A 1 319 ? 28.890 6.793 -3.129 1.00 92.25 319 VAL A C 1
ATOM 2513 O O . VAL A 1 319 ? 29.979 6.255 -3.319 1.00 92.25 319 VAL A O 1
ATOM 2516 N N . HIS A 1 320 ? 28.239 7.409 -4.121 1.00 88.81 320 HIS A N 1
ATOM 2517 C CA . HIS A 1 320 ? 28.727 7.462 -5.503 1.00 88.81 320 HIS A CA 1
ATOM 2518 C C . HIS A 1 320 ? 30.146 8.036 -5.597 1.00 88.81 320 HIS A C 1
ATOM 2520 O O . HIS A 1 320 ? 30.971 7.514 -6.350 1.00 88.81 320 HIS A O 1
ATOM 2526 N N . ARG A 1 321 ? 30.471 9.079 -4.815 1.00 87.88 321 ARG A N 1
ATOM 2527 C CA . ARG A 1 321 ? 31.827 9.654 -4.804 1.00 87.88 321 ARG A CA 1
ATOM 2528 C C . ARG A 1 321 ? 32.868 8.636 -4.334 1.00 87.88 321 ARG A C 1
ATOM 2530 O O . ARG A 1 321 ? 33.941 8.573 -4.932 1.00 87.88 321 ARG A O 1
ATOM 2537 N N . GLN A 1 322 ? 32.549 7.862 -3.297 1.00 91.69 322 GLN A N 1
ATOM 2538 C CA . GLN A 1 322 ? 33.431 6.832 -2.748 1.00 91.69 322 GLN A CA 1
ATOM 2539 C C . GLN A 1 322 ? 33.622 5.682 -3.743 1.00 91.69 322 GLN A C 1
ATOM 2541 O O . GLN A 1 322 ? 34.750 5.381 -4.137 1.00 91.69 322 GLN A O 1
ATOM 2546 N N . TRP A 1 323 ? 32.517 5.112 -4.220 1.00 91.75 323 TRP A N 1
ATOM 2547 C CA . TRP A 1 323 ? 32.519 3.971 -5.135 1.00 91.75 323 TRP A CA 1
ATOM 2548 C C . TRP A 1 323 ? 33.158 4.270 -6.489 1.00 91.75 323 TRP A C 1
ATOM 2550 O O . TRP A 1 323 ? 33.852 3.426 -7.049 1.00 91.75 323 TRP A O 1
ATOM 2560 N N . SER A 1 324 ? 32.950 5.477 -7.022 1.00 88.19 324 SER A N 1
ATOM 2561 C CA . SER A 1 324 ? 33.505 5.865 -8.320 1.00 88.19 324 SER A CA 1
ATOM 2562 C C . SER A 1 324 ? 35.005 6.168 -8.261 1.00 88.19 324 SER A C 1
ATOM 2564 O O . SER A 1 324 ? 35.728 5.754 -9.164 1.00 88.19 324 SER A O 1
ATOM 2566 N N . ARG A 1 325 ? 35.475 6.905 -7.241 1.00 87.44 325 ARG A N 1
ATOM 2567 C CA . ARG A 1 325 ? 36.864 7.404 -7.201 1.00 87.44 325 ARG A CA 1
ATOM 2568 C C . ARG A 1 325 ? 37.843 6.485 -6.483 1.00 87.44 325 ARG A C 1
ATOM 2570 O O . ARG A 1 325 ? 39.007 6.492 -6.855 1.00 87.44 325 ARG A O 1
ATOM 2577 N N . HIS A 1 326 ? 37.400 5.764 -5.454 1.00 87.25 326 HIS A N 1
ATOM 2578 C CA . HIS A 1 326 ? 38.293 4.960 -4.613 1.00 87.25 326 HIS A CA 1
ATOM 2579 C C . HIS A 1 326 ? 38.155 3.462 -4.882 1.00 87.25 326 HIS A C 1
ATOM 2581 O O . HIS A 1 326 ? 39.152 2.753 -4.876 1.00 87.25 326 HIS A O 1
ATOM 2587 N N . GLU A 1 327 ? 36.939 2.982 -5.151 1.00 87.88 327 GLU A N 1
ATOM 2588 C CA . GLU A 1 327 ? 36.680 1.547 -5.360 1.00 87.88 327 GLU A CA 1
ATOM 2589 C C . GLU A 1 327 ? 36.551 1.163 -6.841 1.00 87.88 327 GLU A C 1
ATOM 2591 O O . GLU A 1 327 ? 36.444 -0.017 -7.158 1.00 87.88 327 GLU A O 1
ATOM 2596 N N . HIS A 1 328 ? 36.577 2.148 -7.750 1.00 84.56 328 HIS A N 1
ATOM 2597 C CA . HIS A 1 328 ? 36.483 1.965 -9.204 1.00 84.56 328 HIS A CA 1
ATOM 2598 C C . HIS A 1 328 ? 35.379 0.986 -9.635 1.00 84.56 328 HIS A C 1
ATOM 2600 O O . HIS A 1 328 ? 35.540 0.225 -10.594 1.00 84.56 328 HIS A O 1
ATOM 2606 N N . LEU A 1 329 ? 34.242 1.011 -8.932 1.00 83.62 329 LEU A N 1
ATOM 2607 C CA . LEU A 1 329 ? 33.135 0.117 -9.234 1.00 83.62 329 LEU A CA 1
ATOM 2608 C C . LEU A 1 329 ? 32.628 0.387 -10.659 1.00 83.62 329 LEU A C 1
ATOM 2610 O O . LEU A 1 329 ? 32.362 1.543 -11.014 1.00 83.62 329 LEU A O 1
ATOM 2614 N N . PRO A 1 330 ? 32.489 -0.654 -11.500 1.00 83.12 330 PRO A N 1
ATOM 2615 C CA . PRO A 1 330 ? 31.944 -0.475 -12.830 1.00 83.12 330 PRO A CA 1
ATOM 2616 C C . PRO A 1 330 ? 30.468 -0.076 -12.720 1.00 83.12 330 PRO A C 1
ATOM 2618 O O . PRO A 1 330 ? 29.719 -0.632 -11.918 1.00 83.12 330 PRO A O 1
ATOM 2621 N N . TYR A 1 331 ? 30.027 0.833 -13.594 1.00 84.44 331 TYR A N 1
ATOM 2622 C CA . TYR A 1 331 ? 28.614 1.184 -13.777 1.00 84.44 331 TYR A CA 1
ATOM 2623 C C . TYR A 1 331 ? 28.122 0.684 -15.149 1.00 84.44 331 TYR A C 1
ATOM 2625 O O . TYR A 1 331 ? 27.956 1.491 -16.069 1.00 84.44 331 TYR A O 1
ATOM 2633 N N . PRO A 1 332 ? 27.883 -0.635 -15.335 1.00 82.88 332 PRO A N 1
ATOM 2634 C CA . PRO A 1 332 ? 27.572 -1.209 -16.645 1.00 82.88 332 PRO A CA 1
ATOM 2635 C C . PRO A 1 332 ? 26.358 -0.573 -17.318 1.00 82.88 332 PRO A C 1
ATOM 2637 O O . PRO A 1 332 ? 26.370 -0.364 -18.524 1.00 82.88 332 PRO A O 1
ATOM 2640 N N . ILE A 1 333 ? 25.327 -0.220 -16.543 1.00 84.19 333 ILE A N 1
ATOM 2641 C CA . ILE A 1 333 ? 24.103 0.401 -17.067 1.00 84.19 333 ILE A CA 1
ATOM 2642 C C . ILE A 1 333 ? 24.399 1.803 -17.604 1.00 84.19 333 ILE A C 1
ATOM 2644 O O . ILE A 1 333 ? 23.930 2.156 -18.684 1.00 84.19 333 ILE A O 1
ATOM 2648 N N . VAL A 1 334 ? 25.206 2.593 -16.889 1.00 83.75 334 VAL A N 1
ATOM 2649 C CA . VAL A 1 334 ? 25.601 3.941 -17.325 1.00 83.75 334 VAL A CA 1
ATOM 2650 C C . VAL A 1 334 ? 26.471 3.854 -18.575 1.00 83.75 334 VAL A C 1
ATOM 2652 O O . VAL A 1 334 ? 26.212 4.574 -19.535 1.00 83.75 334 VAL A O 1
ATOM 2655 N N . ASN A 1 335 ? 27.426 2.922 -18.607 1.00 85.69 335 ASN A N 1
ATOM 2656 C CA . ASN A 1 335 ? 28.278 2.686 -19.774 1.00 85.69 335 ASN A CA 1
ATOM 2657 C C . ASN A 1 335 ? 27.467 2.223 -20.990 1.00 85.69 335 ASN A C 1
ATOM 2659 O O . ASN A 1 335 ? 27.632 2.741 -22.086 1.00 85.69 335 ASN A O 1
ATOM 2663 N N . PHE A 1 336 ? 26.542 1.284 -20.810 1.00 86.38 336 PHE A N 1
ATOM 2664 C CA . PHE A 1 336 ? 25.651 0.860 -21.885 1.00 86.38 336 PHE A CA 1
ATOM 2665 C C . PHE A 1 336 ? 24.779 2.020 -22.388 1.00 86.38 336 PHE A C 1
ATOM 2667 O O . PHE A 1 336 ? 24.617 2.212 -23.593 1.00 86.38 336 PHE A O 1
ATOM 2674 N N . THR A 1 337 ? 24.265 2.837 -21.464 1.00 87.50 337 THR A N 1
ATOM 2675 C CA . THR A 1 337 ? 23.467 4.024 -21.792 1.00 87.50 337 THR A CA 1
ATOM 2676 C C . THR A 1 337 ? 24.282 5.043 -22.584 1.00 87.50 337 THR A C 1
ATOM 2678 O O . THR A 1 337 ? 23.792 5.555 -23.586 1.00 87.50 337 THR A O 1
ATOM 2681 N N . SER A 1 338 ? 25.526 5.322 -22.186 1.00 85.94 338 SER A N 1
ATOM 2682 C CA . SER A 1 338 ? 26.380 6.277 -22.897 1.00 85.94 338 SER A CA 1
ATOM 2683 C C . SER A 1 338 ? 26.750 5.790 -24.295 1.00 85.94 338 SER A C 1
ATOM 2685 O O . SER A 1 338 ? 26.752 6.591 -25.222 1.00 85.94 338 SER A O 1
ATOM 2687 N N . MET A 1 339 ? 26.959 4.484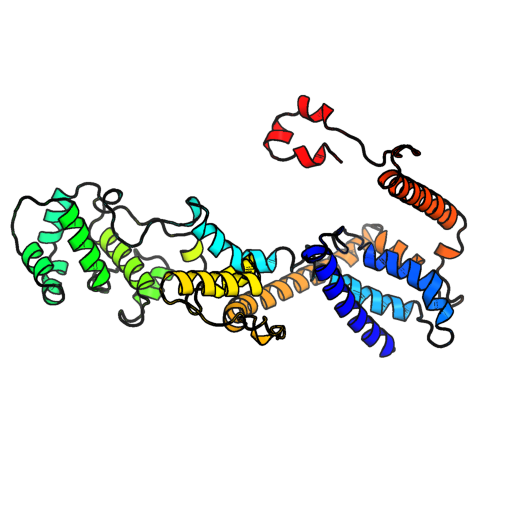 -24.484 1.00 87.69 339 MET A N 1
ATOM 2688 C CA . MET A 1 339 ? 27.215 3.912 -25.810 1.00 87.69 339 MET A CA 1
ATOM 2689 C C . MET A 1 339 ? 25.990 4.002 -26.746 1.00 87.69 339 MET A C 1
ATOM 2691 O O . MET A 1 339 ? 26.148 4.079 -27.971 1.00 87.69 339 MET A O 1
ATOM 2695 N N . LEU A 1 340 ? 24.773 3.981 -26.186 1.00 88.25 340 LEU A N 1
ATOM 2696 C CA . LEU A 1 340 ? 23.519 4.146 -26.927 1.00 88.25 340 LEU A CA 1
ATOM 2697 C C . LE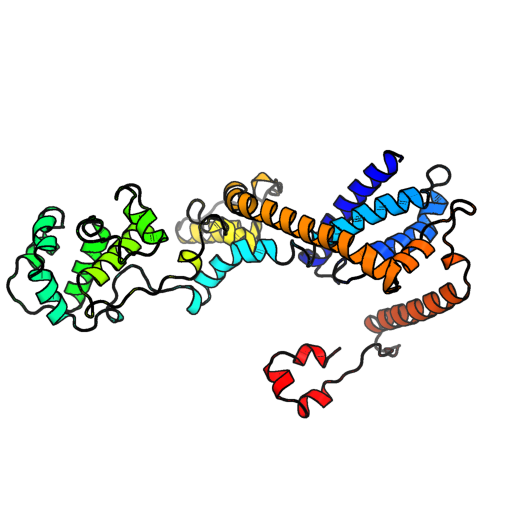U A 1 340 ? 23.226 5.597 -27.308 1.00 88.25 340 LEU A C 1
ATOM 2699 O O . LEU A 1 340 ? 22.539 5.826 -28.299 1.00 88.25 340 LEU A O 1
ATOM 2703 N N . LEU A 1 341 ? 23.690 6.579 -26.538 1.00 90.38 341 LEU A N 1
ATOM 2704 C CA . LEU A 1 341 ? 23.428 7.977 -26.860 1.00 90.38 341 LEU A CA 1
ATOM 2705 C C . LEU A 1 341 ? 24.225 8.402 -28.113 1.00 90.38 341 LEU A C 1
ATOM 2707 O O . LEU A 1 341 ? 25.375 8.001 -28.275 1.00 90.38 341 LEU A O 1
ATOM 2711 N N . PRO A 1 342 ? 23.631 9.196 -29.025 1.00 84.62 342 PRO A N 1
ATOM 2712 C CA . PRO A 1 342 ? 24.344 9.721 -30.186 1.00 84.62 342 PRO A CA 1
ATOM 2713 C C . PRO A 1 342 ? 25.519 10.627 -29.807 1.00 84.62 342 PRO A C 1
ATOM 2715 O O . PRO A 1 342 ? 25.341 11.552 -29.010 1.00 84.62 342 PRO A O 1
ATOM 2718 N N . ASP A 1 343 ? 26.669 10.418 -30.453 1.00 79.00 343 ASP A N 1
ATOM 2719 C CA . ASP A 1 343 ? 27.820 11.321 -30.355 1.00 79.00 343 ASP A CA 1
ATOM 2720 C C . ASP A 1 343 ? 27.519 12.669 -31.029 1.00 79.00 343 ASP A C 1
ATOM 2722 O O . ASP A 1 343 ? 26.858 12.718 -32.073 1.00 79.00 343 ASP A O 1
ATOM 2726 N N . ASP A 1 344 ? 28.071 13.755 -30.479 1.00 70.25 344 ASP A N 1
ATOM 2727 C CA . ASP A 1 344 ? 27.909 15.112 -31.022 1.00 70.25 344 ASP A CA 1
ATOM 2728 C C . ASP A 1 344 ? 28.513 15.254 -32.443 1.00 70.25 344 ASP A C 1
ATOM 2730 O O . ASP A 1 344 ? 28.046 16.081 -33.223 1.00 70.25 344 ASP A O 1
ATOM 2734 N N . GLU A 1 345 ? 29.498 14.424 -32.813 1.00 70.56 345 GLU A N 1
ATOM 2735 C CA . GLU A 1 345 ? 30.197 14.497 -34.109 1.00 70.56 345 GLU A CA 1
ATOM 2736 C C . GLU A 1 345 ? 29.472 13.777 -35.255 1.00 70.56 345 GLU A C 1
ATOM 2738 O O . GLU A 1 345 ? 29.405 14.278 -36.375 1.00 70.56 345 GLU A O 1
ATOM 2743 N N . THR A 1 346 ? 28.931 12.582 -35.001 1.00 68.94 346 THR A N 1
ATOM 2744 C CA . THR A 1 346 ? 28.357 11.723 -36.059 1.00 68.94 346 THR A CA 1
ATOM 2745 C C . THR A 1 346 ? 26.837 11.621 -35.999 1.00 68.94 346 THR A C 1
ATOM 2747 O O . THR A 1 346 ? 26.212 11.125 -36.942 1.00 68.94 346 THR A O 1
ATOM 2750 N N . GLY A 1 347 ? 26.223 12.055 -34.893 1.00 73.62 347 GLY A N 1
ATOM 2751 C CA . GLY A 1 347 ? 24.780 11.973 -34.669 1.00 73.62 347 GLY A CA 1
ATOM 2752 C C . GLY A 1 347 ? 24.229 10.543 -34.617 1.00 73.62 347 GLY A C 1
ATOM 2753 O O . GLY A 1 347 ? 23.009 10.367 -34.635 1.00 73.62 347 GLY A O 1
ATOM 2754 N N . LYS A 1 348 ? 25.096 9.521 -34.561 1.00 78.19 348 LYS A N 1
ATOM 2755 C CA . LYS A 1 348 ? 24.735 8.102 -34.461 1.00 78.19 348 LYS A CA 1
ATOM 2756 C C . LYS A 1 348 ? 25.325 7.486 -33.186 1.00 78.19 348 LYS A C 1
ATOM 2758 O O . LYS A 1 348 ? 26.425 7.870 -32.794 1.00 78.19 348 LYS A O 1
ATOM 2763 N N . PRO A 1 349 ? 24.637 6.514 -32.562 1.00 83.62 349 PRO A N 1
ATOM 2764 C CA . PRO A 1 349 ? 25.187 5.761 -31.437 1.00 83.62 349 PRO A CA 1
ATOM 2765 C C . PRO A 1 349 ? 26.449 4.981 -31.815 1.00 83.62 349 PRO A C 1
ATOM 2767 O O . PRO A 1 349 ? 26.528 4.396 -32.902 1.00 83.62 349 PRO A O 1
ATOM 2770 N N . VAL A 1 350 ? 27.410 4.902 -30.892 1.00 83.62 350 VAL A N 1
ATOM 2771 C CA . VAL A 1 350 ? 28.659 4.144 -31.082 1.00 83.62 350 VAL A CA 1
ATOM 2772 C C . VAL A 1 350 ? 28.367 2.662 -31.326 1.00 83.62 350 VAL A C 1
ATOM 2774 O O . VAL A 1 350 ? 28.955 2.062 -32.228 1.00 83.62 350 VAL A O 1
ATOM 2777 N N . VAL A 1 351 ? 27.415 2.095 -30.577 1.00 85.44 351 VAL A N 1
ATOM 2778 C CA . VAL A 1 351 ? 27.049 0.666 -30.629 1.00 85.44 351 VAL A CA 1
ATOM 2779 C C . VAL A 1 351 ? 26.630 0.227 -32.030 1.00 85.44 351 VAL A C 1
ATOM 2781 O O . VAL A 1 351 ? 26.998 -0.855 -32.475 1.00 85.44 351 VAL A O 1
ATOM 2784 N N . TYR A 1 352 ? 25.919 1.076 -32.775 1.00 85.38 352 TYR A N 1
ATOM 2785 C CA . TYR A 1 352 ? 25.402 0.706 -34.098 1.00 85.38 352 TYR A CA 1
ATOM 2786 C C . TYR A 1 352 ? 26.480 0.609 -35.170 1.00 85.38 352 TYR A C 1
ATOM 2788 O O . TYR A 1 352 ? 26.230 0.043 -36.234 1.00 85.38 352 TYR A O 1
ATOM 2796 N N . ARG A 1 353 ? 27.680 1.134 -34.907 1.00 84.00 353 ARG A N 1
ATOM 2797 C CA . ARG A 1 353 ? 28.830 0.990 -35.807 1.00 84.00 353 ARG A CA 1
ATOM 2798 C C . ARG A 1 353 ? 29.522 -0.365 -35.641 1.00 84.00 353 ARG A C 1
ATOM 2800 O O . ARG A 1 353 ? 30.253 -0.787 -36.534 1.00 84.00 353 ARG A O 1
ATOM 2807 N N . GLN A 1 354 ? 29.301 -1.056 -34.524 1.00 88.94 354 GLN A N 1
ATOM 2808 C CA . GLN A 1 354 ? 29.979 -2.311 -34.218 1.00 88.94 354 GLN A CA 1
ATOM 2809 C C . GLN A 1 354 ? 29.258 -3.499 -34.869 1.00 88.94 354 GLN A C 1
ATOM 2811 O O . GLN A 1 354 ? 28.093 -3.773 -34.589 1.00 88.94 354 GLN A O 1
ATOM 2816 N N . ARG A 1 355 ? 29.966 -4.253 -35.723 1.00 91.25 355 ARG A N 1
ATOM 2817 C CA . ARG A 1 355 ? 29.412 -5.451 -36.389 1.00 91.25 355 ARG A CA 1
ATOM 2818 C C . ARG A 1 355 ? 29.059 -6.561 -35.395 1.00 91.25 355 ARG A C 1
ATOM 2820 O O . ARG A 1 355 ? 28.060 -7.246 -35.579 1.00 91.25 355 ARG A O 1
ATOM 2827 N N . SER A 1 356 ? 29.844 -6.707 -34.328 1.00 91.75 356 SER A N 1
ATOM 2828 C CA . SER A 1 356 ? 29.609 -7.682 -33.256 1.00 91.75 356 SER A CA 1
ATOM 2829 C C . SER A 1 356 ? 28.257 -7.481 -32.572 1.00 91.75 356 SER A C 1
ATOM 2831 O O . SER A 1 356 ? 27.557 -8.460 -32.321 1.00 91.75 356 SER A O 1
ATOM 2833 N N . PHE A 1 357 ? 27.855 -6.228 -32.334 1.00 89.25 357 PHE A N 1
ATOM 2834 C CA . PHE A 1 357 ? 26.548 -5.905 -31.767 1.00 89.25 357 PHE A CA 1
ATOM 2835 C C . PHE A 1 357 ? 25.410 -6.425 -32.649 1.00 89.25 357 PHE A C 1
ATOM 2837 O O . PHE A 1 357 ? 24.502 -7.081 -32.149 1.00 89.25 357 PHE A O 1
ATOM 2844 N N . TRP A 1 358 ? 25.482 -6.191 -33.962 1.00 90.31 358 TRP A N 1
ATOM 2845 C CA . TRP A 1 358 ? 24.458 -6.648 -34.903 1.00 90.31 358 TRP A CA 1
ATOM 2846 C C . TRP A 1 358 ? 24.398 -8.166 -35.030 1.00 90.31 358 TRP A C 1
ATOM 2848 O O . TRP A 1 358 ? 23.304 -8.718 -35.100 1.00 90.31 358 TRP A O 1
ATOM 2858 N N . ILE A 1 359 ? 25.548 -8.843 -35.001 1.00 93.75 359 ILE A N 1
ATOM 2859 C CA . ILE A 1 359 ? 25.604 -10.310 -35.000 1.00 93.75 359 ILE A CA 1
ATOM 2860 C C . ILE A 1 359 ? 24.924 -10.856 -33.739 1.00 93.75 359 ILE A C 1
ATOM 2862 O O . ILE A 1 359 ? 24.019 -11.682 -33.840 1.00 93.75 359 ILE A O 1
ATOM 2866 N N . ALA A 1 360 ? 25.296 -10.358 -32.556 1.00 91.19 360 ALA A N 1
ATOM 2867 C CA . ALA A 1 360 ? 24.707 -10.801 -31.293 1.00 91.19 360 ALA A CA 1
ATOM 2868 C C . ALA A 1 360 ? 23.204 -10.482 -31.211 1.00 91.19 360 ALA A C 1
ATOM 2870 O O . ALA A 1 360 ? 22.405 -11.342 -30.841 1.00 91.19 360 ALA A O 1
ATOM 2871 N N . CYS A 1 361 ? 22.805 -9.269 -31.605 1.00 89.12 361 CYS A N 1
ATOM 2872 C CA . CYS A 1 361 ? 21.407 -8.851 -31.655 1.00 89.12 361 CYS A CA 1
ATOM 2873 C C . CYS A 1 361 ? 20.597 -9.735 -32.612 1.00 89.12 361 CYS A C 1
ATOM 2875 O O . CYS A 1 361 ? 19.521 -10.193 -32.237 1.00 89.12 361 CYS A O 1
ATOM 2877 N N . GLY A 1 362 ? 21.136 -10.041 -33.796 1.00 92.69 362 GLY A N 1
ATOM 2878 C CA . GLY A 1 362 ? 20.510 -10.927 -34.775 1.00 92.69 362 GLY A CA 1
ATOM 2879 C C . GLY A 1 362 ? 20.328 -12.353 -34.259 1.00 92.69 362 GLY A C 1
ATOM 2880 O O . GLY A 1 362 ? 19.244 -12.909 -34.408 1.00 92.69 362 GLY A O 1
ATOM 2881 N N . ILE A 1 363 ? 21.339 -12.922 -33.592 1.00 93.50 363 ILE A N 1
ATOM 2882 C CA . ILE A 1 363 ? 21.250 -14.260 -32.980 1.00 93.50 363 ILE A CA 1
ATOM 2883 C C . ILE A 1 363 ? 20.155 -14.291 -31.907 1.00 93.50 363 ILE A C 1
ATOM 2885 O O . ILE A 1 363 ? 19.285 -15.160 -31.936 1.00 93.50 363 ILE A O 1
ATOM 2889 N N . ILE A 1 364 ? 20.160 -13.329 -30.981 1.00 90.00 364 ILE A N 1
ATOM 2890 C CA . ILE A 1 364 ? 19.166 -13.255 -29.900 1.00 90.00 364 ILE A CA 1
ATOM 2891 C C . ILE A 1 364 ? 17.761 -13.048 -30.478 1.00 90.00 364 ILE A C 1
ATOM 2893 O O . ILE A 1 364 ? 16.819 -13.747 -30.098 1.00 90.00 364 ILE A O 1
ATOM 2897 N N . PHE A 1 365 ? 17.619 -12.123 -31.429 1.00 88.88 365 PHE A N 1
ATOM 2898 C CA . PHE A 1 365 ? 16.356 -11.860 -32.113 1.00 88.88 365 PHE A CA 1
ATOM 2899 C C . PHE A 1 365 ? 15.840 -13.103 -32.838 1.00 88.88 365 PHE A C 1
ATOM 2901 O O . PHE A 1 365 ? 14.652 -13.409 -32.740 1.00 88.88 365 PHE A O 1
ATOM 2908 N N . PHE A 1 366 ? 16.719 -13.849 -33.509 1.00 92.62 366 PHE A N 1
ATOM 2909 C CA . PHE A 1 366 ? 16.373 -15.104 -34.164 1.00 92.62 366 PHE A CA 1
ATOM 2910 C C . PHE A 1 366 ? 15.865 -16.137 -33.158 1.00 92.62 366 PHE A C 1
ATOM 2912 O O . PHE A 1 366 ? 14.778 -16.672 -33.354 1.00 92.62 366 PHE A O 1
ATOM 2919 N N . ILE A 1 367 ? 16.582 -16.368 -32.052 1.00 90.06 367 ILE A N 1
ATOM 2920 C CA . ILE A 1 367 ? 16.173 -17.350 -31.035 1.00 90.06 367 ILE A CA 1
ATOM 2921 C C . ILE A 1 367 ? 14.795 -17.001 -30.456 1.00 90.06 367 ILE A C 1
ATOM 2923 O O . ILE A 1 367 ? 13.920 -17.864 -30.375 1.00 90.06 367 ILE A O 1
ATOM 2927 N N . HIS A 1 368 ? 14.567 -15.737 -30.085 1.00 86.56 368 HIS A N 1
ATOM 2928 C CA . HIS A 1 368 ? 13.273 -15.314 -29.542 1.00 86.56 368 HIS A CA 1
ATOM 2929 C C . HIS A 1 368 ? 12.153 -15.362 -30.583 1.00 86.56 368 HIS A C 1
ATOM 2931 O O . HIS A 1 368 ? 11.059 -15.819 -30.259 1.00 86.56 368 HIS A O 1
ATOM 2937 N N . SER A 1 369 ? 12.418 -14.944 -31.821 1.00 86.62 369 SER A N 1
ATOM 2938 C CA . SER A 1 369 ? 11.432 -14.993 -32.908 1.00 86.62 369 SER A CA 1
ATOM 2939 C C . SER A 1 369 ? 11.075 -16.431 -33.274 1.00 86.62 369 SER A C 1
ATOM 2941 O O . SER A 1 369 ? 9.905 -16.736 -33.485 1.00 86.62 369 SER A O 1
ATOM 2943 N N . PHE A 1 370 ? 12.056 -17.335 -33.285 1.00 89.56 370 PHE A N 1
ATOM 2944 C CA . PHE A 1 370 ? 11.846 -18.756 -33.541 1.00 89.56 370 PHE A CA 1
ATOM 2945 C C . PHE A 1 370 ? 11.059 -19.421 -32.406 1.00 89.56 370 PHE A C 1
ATOM 2947 O O . PHE A 1 370 ? 10.098 -20.142 -32.661 1.00 89.56 370 PHE A O 1
ATOM 2954 N N . ASN A 1 371 ? 11.376 -19.103 -31.147 1.00 86.69 371 ASN A N 1
ATOM 2955 C CA . ASN A 1 371 ? 10.597 -19.563 -29.994 1.00 86.69 371 ASN A CA 1
ATOM 2956 C C . ASN A 1 371 ? 9.165 -19.002 -29.984 1.00 86.69 371 ASN A C 1
ATOM 2958 O O . ASN A 1 371 ? 8.225 -19.699 -29.589 1.00 86.69 371 ASN A O 1
ATOM 2962 N N . TYR A 1 372 ? 8.985 -17.758 -30.432 1.00 85.44 372 TYR A N 1
ATOM 2963 C CA . TYR A 1 372 ? 7.663 -17.169 -30.605 1.00 85.44 372 TYR A CA 1
ATOM 2964 C C . TYR A 1 372 ? 6.887 -17.905 -31.698 1.00 85.44 372 TYR A C 1
ATOM 2966 O O . TYR A 1 372 ? 5.776 -18.355 -31.441 1.00 85.44 372 TYR A O 1
ATOM 2974 N N . LEU A 1 373 ? 7.492 -18.131 -32.867 1.00 88.31 373 LEU A N 1
ATOM 2975 C CA . LEU A 1 373 ? 6.887 -18.898 -33.957 1.00 88.31 373 LEU A CA 1
ATOM 2976 C C . LEU A 1 373 ? 6.500 -20.315 -33.511 1.00 88.31 373 LEU A C 1
ATOM 2978 O O . LEU A 1 373 ? 5.392 -20.766 -33.793 1.00 88.31 373 LEU A O 1
ATOM 2982 N N . ASN A 1 374 ? 7.356 -20.970 -32.725 1.00 87.12 374 ASN A N 1
ATOM 2983 C CA . ASN A 1 374 ? 7.070 -22.274 -32.132 1.00 87.12 374 ASN A CA 1
ATOM 2984 C C . ASN A 1 374 ? 5.860 -22.273 -31.197 1.00 87.12 374 ASN A C 1
ATOM 2986 O O . ASN A 1 374 ? 5.195 -23.293 -31.053 1.00 87.12 374 ASN A O 1
ATOM 2990 N N . SER A 1 375 ? 5.557 -21.145 -30.559 1.00 84.00 375 SER A N 1
ATOM 2991 C CA . SER A 1 375 ? 4.356 -21.027 -29.727 1.00 84.00 375 SER A CA 1
ATOM 2992 C C . SER A 1 375 ? 3.066 -21.037 -30.560 1.00 84.00 375 SER A C 1
ATOM 2994 O O . SER A 1 375 ? 2.028 -21.438 -30.044 1.00 84.00 375 SER A O 1
ATOM 2996 N N . TRP A 1 376 ? 3.128 -20.645 -31.840 1.00 84.75 376 TRP A N 1
ATOM 2997 C CA . TRP A 1 376 ? 1.993 -20.681 -32.774 1.00 84.75 376 TRP A CA 1
ATOM 2998 C C . TRP A 1 376 ? 1.934 -21.971 -33.599 1.00 84.75 376 TRP A C 1
ATOM 3000 O O . TRP A 1 376 ? 0.846 -22.444 -33.919 1.00 84.75 376 TRP A O 1
ATOM 3010 N N . PHE A 1 377 ? 3.093 -22.550 -33.931 1.00 88.75 377 PHE A N 1
ATOM 3011 C CA . PHE A 1 377 ? 3.214 -23.723 -34.803 1.00 88.75 377 PHE A CA 1
ATOM 3012 C C . PHE A 1 377 ? 4.051 -24.849 -34.170 1.00 88.75 377 PHE A C 1
ATOM 3014 O O . PHE A 1 377 ? 5.051 -25.275 -34.755 1.00 88.75 377 PHE A O 1
ATOM 3021 N N . PRO A 1 378 ? 3.658 -25.374 -32.995 1.00 85.56 378 PRO A N 1
ATOM 3022 C CA . PRO A 1 378 ? 4.457 -26.359 -32.263 1.00 85.56 378 PRO A CA 1
ATOM 3023 C C . PRO A 1 378 ? 4.666 -27.674 -33.028 1.00 85.56 378 PRO A C 1
ATOM 3025 O O . PRO A 1 378 ? 5.616 -28.394 -32.749 1.00 85.56 378 PRO A O 1
ATOM 3028 N N . GLN A 1 379 ? 3.810 -27.993 -34.003 1.00 86.69 379 GLN A N 1
ATOM 3029 C CA . GLN A 1 379 ? 3.938 -29.189 -34.839 1.00 86.69 379 GLN A CA 1
ATOM 3030 C C . GLN A 1 379 ? 5.030 -29.100 -35.923 1.00 86.69 379 GLN A C 1
ATOM 3032 O O . GLN A 1 379 ? 5.407 -30.131 -36.473 1.00 86.69 379 GLN A O 1
ATOM 3037 N N . TYR A 1 380 ? 5.530 -27.899 -36.247 1.00 85.38 380 TYR A N 1
ATOM 3038 C CA . TYR A 1 380 ? 6.493 -27.689 -37.343 1.00 85.38 380 TYR A CA 1
ATOM 3039 C C . TYR A 1 380 ? 7.877 -27.219 -36.877 1.00 85.38 380 TYR A C 1
ATOM 3041 O O . TYR A 1 380 ? 8.817 -27.197 -37.670 1.00 85.38 380 TYR A O 1
ATOM 3049 N N . THR A 1 381 ? 8.025 -26.830 -35.612 1.00 84.38 381 THR A N 1
ATOM 3050 C CA . THR A 1 381 ? 9.269 -26.261 -35.078 1.00 84.38 381 THR A CA 1
ATOM 3051 C C . THR A 1 381 ? 9.645 -26.904 -33.746 1.00 84.38 381 THR A C 1
ATOM 3053 O O . THR A 1 381 ? 8.821 -27.534 -33.091 1.00 84.38 381 THR A O 1
ATOM 3056 N N . VAL A 1 382 ? 10.905 -26.736 -33.336 1.00 84.50 382 VAL A N 1
ATOM 3057 C CA . VAL A 1 382 ? 11.412 -27.204 -32.039 1.00 84.50 382 VAL A CA 1
ATOM 3058 C C . VAL A 1 382 ? 11.705 -25.998 -31.153 1.00 84.50 382 VAL A C 1
ATOM 3060 O O . VAL A 1 382 ? 12.345 -25.042 -31.586 1.00 84.50 382 VAL A O 1
ATOM 3063 N N . LYS A 1 383 ? 11.273 -26.039 -29.890 1.00 82.50 383 LYS A N 1
ATOM 3064 C CA . LYS A 1 383 ? 11.563 -24.976 -28.921 1.00 82.50 383 LYS A CA 1
ATOM 3065 C C . LYS A 1 383 ? 13.043 -24.998 -28.536 1.00 82.50 383 LYS A C 1
ATOM 3067 O O . LYS A 1 383 ? 13.536 -26.016 -28.056 1.00 82.50 383 LYS A O 1
ATOM 3072 N N . ILE A 1 384 ? 13.725 -23.862 -28.660 1.00 84.94 384 ILE A N 1
ATOM 3073 C CA . ILE A 1 384 ? 15.084 -23.680 -28.140 1.00 84.94 384 ILE A CA 1
ATOM 3074 C C . ILE A 1 384 ? 14.967 -23.381 -26.635 1.00 84.94 384 ILE A C 1
ATOM 3076 O O . ILE A 1 384 ? 14.401 -22.339 -26.273 1.00 84.94 384 ILE A O 1
ATOM 3080 N N . PRO A 1 385 ? 15.451 -24.262 -25.737 1.00 80.50 385 PRO A N 1
ATOM 3081 C CA . PRO A 1 385 ? 15.330 -24.051 -24.300 1.00 80.50 385 PRO A CA 1
ATOM 3082 C C . PRO A 1 385 ? 16.221 -22.884 -23.857 1.00 80.50 385 PRO A C 1
ATOM 3084 O O . PRO A 1 385 ? 17.430 -22.893 -24.060 1.00 80.50 385 PRO A O 1
ATOM 3087 N N . LEU A 1 386 ? 15.605 -21.870 -23.248 1.00 81.12 386 LEU A N 1
ATOM 3088 C CA . LEU A 1 386 ? 16.281 -20.703 -22.658 1.00 81.12 386 LEU A CA 1
ATOM 3089 C C . LEU A 1 386 ? 16.354 -20.778 -21.123 1.00 81.12 386 LEU A C 1
ATOM 3091 O O . LEU A 1 386 ? 16.812 -19.843 -20.475 1.00 81.12 386 LEU A O 1
ATOM 3095 N N . GLN A 1 387 ? 15.830 -21.861 -20.556 1.00 77.62 387 GLN A N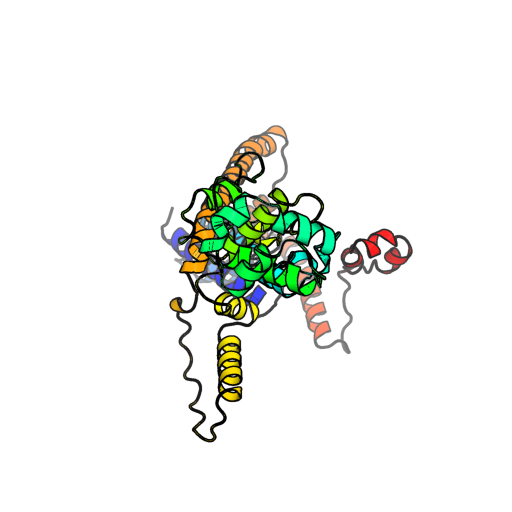 1
ATOM 3096 C CA . GLN A 1 387 ? 15.529 -22.042 -19.142 1.00 77.62 387 GLN A CA 1
ATOM 3097 C C . GLN A 1 387 ? 15.929 -23.458 -18.732 1.00 77.62 387 GLN A C 1
ATOM 3099 O O . GLN A 1 387 ? 15.837 -24.380 -19.551 1.00 77.62 387 GLN A O 1
ATOM 3104 N N . PHE A 1 388 ? 16.371 -23.622 -17.487 1.00 77.75 388 PHE A N 1
ATOM 3105 C CA . PHE A 1 388 ? 16.816 -24.908 -16.961 1.00 77.75 388 PHE A CA 1
ATOM 3106 C C . PHE A 1 388 ? 15.797 -25.398 -15.938 1.00 77.75 388 PHE A C 1
ATOM 3108 O O . PHE A 1 388 ? 15.623 -24.793 -14.884 1.00 77.75 388 PHE A O 1
ATOM 3115 N N . ASP A 1 389 ? 15.147 -26.525 -16.221 1.00 77.88 389 ASP A N 1
ATOM 3116 C CA . ASP A 1 389 ? 14.224 -27.124 -15.263 1.00 77.88 389 ASP A CA 1
ATOM 3117 C C . ASP A 1 389 ? 15.001 -27.823 -14.138 1.00 77.88 389 ASP A C 1
ATOM 3119 O O . ASP A 1 389 ? 15.584 -28.895 -14.320 1.00 77.88 389 ASP A O 1
ATOM 3123 N N . LEU A 1 390 ? 15.021 -27.191 -12.964 1.00 82.88 390 LEU A N 1
ATOM 3124 C CA . LEU A 1 390 ? 15.649 -27.704 -11.749 1.00 82.88 390 LEU A CA 1
ATOM 3125 C C . LEU A 1 390 ? 14.630 -28.381 -10.822 1.00 82.88 390 LEU A C 1
ATOM 3127 O O . LEU A 1 390 ? 14.979 -28.730 -9.690 1.00 82.88 390 LEU A O 1
ATOM 3131 N N . SER A 1 391 ? 13.402 -28.642 -11.289 1.00 79.12 391 SER A N 1
ATOM 3132 C CA . SER A 1 391 ? 12.393 -29.430 -10.563 1.00 79.12 391 SER A CA 1
ATOM 3133 C C . SER A 1 391 ? 12.932 -30.738 -9.964 1.00 79.12 391 SER A C 1
ATOM 3135 O O . SER A 1 391 ? 12.550 -31.059 -8.837 1.00 79.12 391 SER A O 1
ATOM 3137 N N . PRO A 1 392 ? 13.852 -31.487 -10.614 1.00 82.62 392 PRO A N 1
ATOM 3138 C CA . PRO A 1 392 ? 14.424 -32.696 -10.016 1.00 82.62 392 PRO A CA 1
ATOM 3139 C C . PRO A 1 392 ? 15.204 -32.446 -8.713 1.00 82.62 392 PRO A C 1
ATOM 3141 O O . PRO A 1 392 ? 15.302 -33.339 -7.870 1.00 82.62 392 PRO A O 1
ATOM 3144 N N . LEU A 1 393 ? 15.733 -31.234 -8.504 1.00 80.94 393 LEU A N 1
ATOM 3145 C CA . LEU A 1 393 ? 16.441 -30.853 -7.278 1.00 80.94 393 LEU A CA 1
ATOM 3146 C C . LEU A 1 393 ? 15.481 -30.673 -6.088 1.00 80.94 393 LEU A C 1
ATOM 3148 O O . LEU A 1 393 ? 15.895 -30.843 -4.941 1.00 80.94 393 LEU A O 1
ATOM 3152 N N . ALA A 1 394 ? 14.194 -30.412 -6.350 1.00 80.88 394 ALA A N 1
ATOM 3153 C CA . ALA A 1 394 ? 13.150 -30.305 -5.326 1.00 80.88 394 ALA A CA 1
ATOM 3154 C C . ALA A 1 394 ? 13.086 -31.558 -4.441 1.00 80.88 394 ALA A C 1
ATOM 3156 O O . ALA A 1 394 ? 12.932 -31.458 -3.227 1.00 80.88 394 ALA A O 1
ATOM 3157 N N . ALA A 1 395 ? 13.274 -32.737 -5.046 1.00 80.88 395 ALA A N 1
ATOM 3158 C CA . ALA A 1 395 ? 13.262 -34.019 -4.347 1.00 80.88 395 ALA A CA 1
ATOM 3159 C C . ALA A 1 395 ? 14.433 -34.180 -3.362 1.00 80.88 395 ALA A C 1
ATOM 3161 O O . ALA A 1 395 ? 14.352 -34.982 -2.436 1.00 80.88 395 ALA A O 1
ATOM 3162 N N . LYS A 1 396 ? 15.522 -33.423 -3.548 1.00 83.62 396 LYS A N 1
ATOM 3163 C CA . LYS A 1 396 ? 16.704 -33.453 -2.676 1.00 83.62 396 LYS A CA 1
ATOM 3164 C C . LYS A 1 396 ? 16.678 -32.377 -1.587 1.00 83.62 396 LYS A C 1
ATOM 3166 O O . LYS A 1 396 ? 17.461 -32.474 -0.649 1.00 83.62 396 LYS A O 1
ATOM 3171 N N . ILE A 1 397 ? 15.810 -31.364 -1.696 1.00 85.69 397 ILE A N 1
ATOM 3172 C CA . ILE A 1 397 ? 15.757 -30.221 -0.767 1.00 85.69 397 ILE A CA 1
ATOM 3173 C C . ILE A 1 397 ? 14.291 -29.910 -0.391 1.00 85.69 397 ILE A C 1
ATOM 3175 O O . ILE A 1 397 ? 13.741 -28.893 -0.823 1.00 85.69 397 ILE A O 1
ATOM 3179 N N . PRO A 1 398 ? 13.632 -30.760 0.423 1.00 78.88 398 PRO A N 1
ATOM 3180 C CA . PRO A 1 398 ? 12.207 -30.614 0.745 1.00 78.88 398 PRO A CA 1
ATOM 3181 C C . PRO A 1 398 ? 11.886 -29.296 1.470 1.00 78.88 398 PRO A C 1
ATOM 3183 O O . PRO A 1 398 ? 10.900 -28.637 1.146 1.00 78.88 398 PRO A O 1
ATOM 3186 N N . TYR A 1 399 ? 12.779 -28.831 2.349 1.00 81.62 399 TYR A N 1
ATOM 3187 C CA . TYR A 1 399 ? 12.622 -27.567 3.081 1.00 81.62 399 TYR A CA 1
ATOM 3188 C C . TYR A 1 399 ? 12.520 -26.333 2.169 1.00 81.62 399 TYR A C 1
ATOM 3190 O O . TYR A 1 399 ? 11.838 -25.364 2.502 1.00 81.62 399 TYR A O 1
ATOM 3198 N N . LEU A 1 400 ? 13.160 -26.362 0.991 1.00 79.25 400 LEU A N 1
ATOM 3199 C CA . LEU A 1 400 ? 13.070 -25.274 0.013 1.00 79.25 400 LEU A CA 1
ATOM 3200 C C . LEU A 1 400 ? 11.664 -25.196 -0.595 1.00 79.25 400 LEU A C 1
ATOM 3202 O O . LEU A 1 400 ? 11.164 -24.108 -0.873 1.00 79.25 400 LEU A O 1
ATOM 3206 N N . VAL A 1 401 ? 11.017 -26.343 -0.795 1.00 79.31 401 VAL A N 1
ATOM 3207 C CA . VAL A 1 401 ? 9.665 -26.426 -1.356 1.00 79.31 401 VAL A CA 1
ATOM 3208 C C . VAL A 1 401 ? 8.627 -26.017 -0.313 1.00 79.31 401 VAL A C 1
ATOM 3210 O O . VAL A 1 401 ? 7.742 -25.219 -0.627 1.00 79.31 401 VAL A O 1
ATOM 3213 N N . GLU A 1 402 ? 8.765 -26.503 0.921 1.00 77.94 402 GLU A N 1
ATOM 3214 C CA . GLU A 1 402 ? 7.882 -26.163 2.047 1.00 77.94 402 GLU A CA 1
ATOM 3215 C C . GLU A 1 402 ? 7.923 -24.665 2.388 1.00 77.94 402 GLU A C 1
ATOM 3217 O O . GLU A 1 402 ? 6.887 -24.067 2.672 1.00 77.94 402 GLU A O 1
ATOM 3222 N N . GLY A 1 403 ? 9.091 -24.026 2.259 1.00 75.38 403 GLY A N 1
ATOM 3223 C CA . GLY A 1 403 ? 9.266 -22.580 2.432 1.00 75.38 403 GLY A CA 1
ATOM 3224 C C . GLY A 1 403 ? 8.779 -21.711 1.262 1.00 75.38 403 GLY A C 1
ATOM 3225 O O . GLY A 1 403 ? 9.067 -20.516 1.234 1.00 75.38 403 GLY A O 1
ATOM 3226 N N . GLY A 1 404 ? 8.090 -22.281 0.265 1.00 72.94 404 GLY A N 1
ATOM 3227 C CA . GLY A 1 404 ? 7.592 -21.542 -0.905 1.00 72.94 404 GLY A CA 1
ATOM 3228 C C . GLY A 1 404 ? 8.642 -21.265 -1.990 1.00 72.94 404 GLY A C 1
ATOM 3229 O O . GLY A 1 404 ? 8.346 -20.601 -2.984 1.00 72.94 404 GLY A O 1
ATOM 3230 N N . GLY A 1 405 ? 9.852 -21.816 -1.864 1.00 74.31 405 GLY A N 1
ATOM 3231 C CA . GLY A 1 405 ? 10.949 -21.684 -2.829 1.00 74.31 405 GLY A CA 1
ATOM 3232 C C . GLY A 1 405 ? 10.777 -22.505 -4.110 1.00 74.31 405 GLY A C 1
ATOM 3233 O O . GLY A 1 405 ? 11.633 -22.455 -4.991 1.00 74.31 405 GLY A O 1
ATOM 3234 N N . ARG A 1 406 ? 9.656 -23.222 -4.268 1.00 74.94 406 ARG A N 1
ATOM 3235 C CA . ARG A 1 406 ? 9.342 -24.012 -5.472 1.00 74.94 406 ARG A CA 1
ATOM 3236 C C . ARG A 1 406 ? 9.400 -23.183 -6.761 1.00 74.94 406 ARG A C 1
ATOM 3238 O O . ARG A 1 406 ? 9.775 -23.701 -7.804 1.00 74.94 406 ARG A O 1
ATOM 3245 N N . TRP A 1 407 ? 9.088 -21.889 -6.684 1.00 66.81 407 TRP A N 1
ATOM 3246 C CA . TRP A 1 407 ? 9.168 -20.973 -7.825 1.00 66.81 407 TRP A CA 1
ATOM 3247 C C . TRP A 1 407 ? 10.593 -20.804 -8.388 1.00 66.81 407 TRP A C 1
ATOM 3249 O O . TRP A 1 407 ? 10.744 -20.520 -9.572 1.00 66.81 407 TRP A O 1
ATOM 3259 N N . PHE A 1 408 ? 11.640 -21.024 -7.585 1.00 68.81 408 PHE A N 1
ATOM 3260 C CA . PHE A 1 408 ? 13.031 -20.948 -8.048 1.00 68.81 408 PHE A CA 1
ATOM 3261 C C . PHE A 1 408 ? 13.476 -22.166 -8.866 1.00 68.81 408 PHE A C 1
ATOM 3263 O O . PHE A 1 408 ? 14.500 -22.093 -9.538 1.00 68.81 408 PHE A O 1
ATOM 3270 N N . LEU A 1 409 ? 12.728 -23.270 -8.808 1.00 70.88 409 LEU A N 1
ATOM 3271 C CA . LEU A 1 409 ? 13.107 -24.540 -9.431 1.00 70.88 409 LEU A CA 1
ATOM 3272 C C . LEU A 1 409 ? 12.542 -24.697 -10.852 1.00 70.88 409 LEU A C 1
ATOM 3274 O O . LEU A 1 409 ? 13.083 -25.469 -11.634 1.00 70.88 409 LEU A O 1
ATOM 3278 N N . ASN A 1 410 ? 11.512 -23.920 -11.205 1.00 61.28 410 ASN A N 1
ATOM 3279 C CA . ASN A 1 410 ? 10.833 -23.972 -12.503 1.00 61.28 410 ASN A CA 1
ATOM 3280 C C . ASN A 1 410 ? 11.143 -22.718 -13.341 1.00 61.28 410 ASN A C 1
ATOM 3282 O O . ASN A 1 410 ? 10.219 -21.948 -13.634 1.00 61.28 410 ASN A O 1
ATOM 3286 N N . ARG A 1 411 ? 12.414 -22.453 -13.680 1.00 55.53 411 ARG A N 1
ATOM 3287 C CA . ARG A 1 411 ? 12.785 -21.168 -14.292 1.00 55.53 411 ARG A CA 1
ATOM 3288 C C . ARG A 1 411 ? 13.764 -21.191 -15.446 1.00 55.53 411 ARG A C 1
ATOM 3290 O O . ARG A 1 411 ? 14.601 -22.103 -15.573 1.00 55.53 411 ARG A O 1
#

Foldseek 3Di:
DDVVLVVLLVVLLVCLLVVQCCVCPPVVHDRCFDDPFRCVLVVVLLCCQVPPQVVCVVNHDALVSVVSSSVSNVVSSLDNDPNDVVPPQCQQFVLVVCCVPPPQQVFDDLQADPVQFPDQQVVLQLQLPDPLCLVLLVLADPVLSVSSPDNDDDDDSVNSSVSLRRQLQSLSLLDCVQPPPVQDDPVLNVLSPDDLVPDDSRSSSLNSSVSVCSSDPPRGHRTTDGPVVVDDLLQHQNCPPPHPLQSCCVVPNDVVSVVVVVVVVCVVDPDDDDDDPPPDPPPPDPVSHPCVSVVSNCVVVVVVSVVVVVVVVVVCVVVVVCCVPPVVDDDVSVVVSQQSGADPPPRHRVLVVDPVSVVVVVVVCVLVVLQVVCVVVVPPHDRDDPDDQQVVCCVVCVVCVVVVVSVVRGD

Secondary structure (DSSP, 8-state):
--HHHHHHHHHHHHHHHHHHHIIIIII--S-SS-SSS-HHHHHHHHHIIIIIHHHTGGGPPPHHHHHHHHHHHHHHTTTTSTTTTTTHHHHHHHHHHHHHH-HHHH---SS--GGGBS-HHHHHHHHHH-HHHHHTGGGS-HHHHHHHH-SS----HHHHHHHHHHHHHTTTT--TTTS-GGGS-HHHHHHHTS-TTTS-HHHHHHHHHHHHHHHSTTTBPPP---TGGGS-TTTS---SSS-THHHHHHHHHHHHHHHHHHHHHHTTS----------------GGGS-HHHHHHHHHHHHHHHHHHHHHHHHHHHHHHHHHHHTS----HHHHHHHHHSBPTTTSSBSGGG-HHHHHHHHHHHHHHHHHHHHHH-TTT------S-B-HHHHTT-HHHHHTTGGGGTB-

Radius of gyration: 32.71 Å; chains: 1; bounding box: 81×57×87 Å